Protein AF-0000000084934788 (afdb_homodimer)

Organism: Streptomyces venezuelae (strain ATCC 10712 / CBS 650.69 / DSM 40230 / JCM 4526 / NBRC 13096 / PD 04745) (NCBI:txid953739)

Sequence (424 aa):
MAEGLRERKKRETKQRISDIATGLFLERGFVHVTVADVAEAADVSVNTVYNYFPAKEDLFLDRMDGVTQRLARMIRGRDRGESAAAAVLRELRQDIGAVSPAYGLMDGFDAFMNVIEHAPTLKARLFHLQEQVNEAVVATLREETGAPDDDPLPLLVGGQLAWIETTVVGYITRAMTAGGKATTVSREALVLLDEIEELLGERVLTYAVREGMAEGLRERKKRETKQRISDIATGLFLERGFVHVTVADVAEAADVSVNTVYNYFPAKEDLFLDRMDGVTQRLARMIRGRDRGESAAAAVLRELRQDIGAVSPAYGLMDGFDAFMNVIEHAPTLKARLFHLQEQVNEAVVATLREETGAPDDDPLPLLVGGQLAWIETTVVGYITRAMTAGGKATTVSREALVLLDEIEELLGERVLTYAVREG

Nearest PDB structures (foldseek):
  7pt0-assembly1_B  TM=6.236E-01  e=1.646E-05  Streptomyces coelicolor
  7pt0-assembly1_A  TM=6.543E-01  e=5.047E-05  Streptomyces coelicolor
  5efy-assembly2_C  TM=6.465E-01  e=7.901E-05  Streptomyces coelicolor A3(2)
  6ayh-assembly1_A-2  TM=5.566E-01  e=1.547E-04  Salmonella enterica
  4mo7-assembly1_A-2  TM=4.761E-01  e=5.936E-04  Pseudomonas fluorescens A506

Structure (mmCIF, N/CA/C/O backbone):
data_AF-0000000084934788-model_v1
#
loop_
_entity.id
_entity.type
_entity.pdbx_description
1 polymer 'Transcriptional regulator, TetR family'
#
loop_
_atom_site.group_PDB
_atom_site.id
_atom_site.type_symbol
_atom_site.label_atom_id
_atom_site.label_alt_id
_atom_site.label_comp_id
_atom_site.label_asym_id
_atom_site.label_entity_id
_atom_site.label_seq_id
_atom_site.pdbx_PDB_ins_code
_atom_site.Cartn_x
_atom_site.Cartn_y
_atom_site.Cartn_z
_atom_site.occupancy
_atom_site.B_iso_or_equiv
_atom_site.auth_seq_id
_atom_site.auth_comp_id
_atom_site.auth_asym_id
_atom_site.auth_atom_id
_atom_site.pdbx_PDB_model_num
ATOM 1 N N . MET A 1 1 ? -2.971 23.188 28.078 1 52.88 1 MET A N 1
ATOM 2 C CA . MET A 1 1 ? -1.952 23.984 28.766 1 52.88 1 MET A CA 1
ATOM 3 C C . MET A 1 1 ? -0.979 24.594 27.766 1 52.88 1 MET A C 1
ATOM 5 O O . MET A 1 1 ? -0.788 24.078 26.672 1 52.88 1 MET A O 1
ATOM 9 N N . ALA A 1 2 ? -0.686 25.781 27.984 1 62.94 2 ALA A N 1
ATOM 10 C CA . ALA A 1 2 ? 0.196 26.594 27.156 1 62.94 2 ALA A CA 1
ATOM 11 C C . ALA A 1 2 ? 1.545 25.906 26.938 1 62.94 2 ALA A C 1
ATOM 13 O O . ALA A 1 2 ? 2.094 25.312 27.875 1 62.94 2 ALA A O 1
ATOM 14 N N . GLU A 1 3 ? 1.899 25.562 25.766 1 71.25 3 GLU A N 1
ATOM 15 C CA . GLU A 1 3 ? 3.232 25.031 25.5 1 71.25 3 GLU A CA 1
ATOM 16 C C . GLU A 1 3 ? 4.297 25.797 26.281 1 71.25 3 GLU A C 1
ATOM 18 O O . GLU A 1 3 ? 4.316 27.031 26.266 1 71.25 3 GLU A O 1
ATOM 23 N N . GLY A 1 4 ? 4.859 25.219 27.266 1 81.56 4 GLY A N 1
ATOM 24 C CA . GLY A 1 4 ? 5.938 25.859 28 1 81.56 4 GLY A CA 1
ATOM 25 C C . GLY A 1 4 ? 7.035 26.391 27.094 1 81.56 4 GLY A C 1
ATOM 26 O O . GLY A 1 4 ? 7.137 26 25.938 1 81.56 4 GLY A O 1
ATOM 27 N N . LEU A 1 5 ? 7.668 27.453 27.594 1 86.44 5 LEU A N 1
ATOM 28 C CA . LEU A 1 5 ? 8.719 28.125 26.828 1 86.44 5 LEU A CA 1
ATOM 29 C C . LEU A 1 5 ? 9.711 27.109 26.266 1 86.44 5 LEU A C 1
ATOM 31 O O . LEU A 1 5 ? 10.109 27.219 25.109 1 86.44 5 LEU A O 1
ATOM 35 N N . ARG A 1 6 ? 10.172 26.141 27.078 1 85.06 6 ARG A N 1
ATOM 36 C CA . ARG A 1 6 ? 11.133 25.141 26.641 1 85.06 6 ARG A CA 1
ATOM 37 C C . ARG A 1 6 ? 10.578 24.312 25.484 1 85.06 6 ARG A C 1
ATOM 39 O O . ARG A 1 6 ? 11.289 24.047 24.516 1 85.06 6 ARG A O 1
ATOM 46 N N . GLU A 1 7 ? 9.359 23.875 25.641 1 86.25 7 GLU A N 1
ATOM 47 C CA . GLU A 1 7 ? 8.719 23.078 24.609 1 86.25 7 GLU A CA 1
ATOM 48 C C . GLU A 1 7 ? 8.539 23.875 23.312 1 86.25 7 GLU A C 1
ATOM 50 O O . GLU A 1 7 ? 8.688 23.328 22.219 1 86.25 7 GLU A O 1
ATOM 55 N N . ARG A 1 8 ? 8.258 25.062 23.516 1 86.88 8 ARG A N 1
ATOM 56 C CA . ARG A 1 8 ? 8.094 25.922 22.359 1 86.88 8 ARG A CA 1
ATOM 57 C C . ARG A 1 8 ? 9.406 26.094 21.609 1 86.88 8 ARG A C 1
ATOM 59 O O . ARG A 1 8 ? 9.445 26.016 20.391 1 86.88 8 ARG A O 1
ATOM 66 N N . LYS A 1 9 ? 10.406 26.359 22.375 1 88.19 9 LYS A N 1
ATOM 67 C CA . LYS A 1 9 ? 11.727 26.531 21.766 1 88.19 9 LYS A CA 1
ATOM 68 C C . LYS A 1 9 ? 12.156 25.25 21.031 1 88.19 9 LYS A C 1
ATOM 70 O O . LYS A 1 9 ? 12.742 25.312 19.953 1 88.19 9 LYS A O 1
ATOM 75 N N . LYS A 1 10 ? 11.883 24.172 21.625 1 89.44 10 LYS A N 1
ATOM 76 C CA . LYS A 1 10 ? 12.195 22.875 21.016 1 89.44 10 LYS A CA 1
ATOM 77 C C . LYS A 1 10 ? 11.453 22.688 19.703 1 89.44 10 LYS A C 1
ATOM 79 O O . LYS A 1 10 ? 12.039 22.266 18.703 1 89.44 10 LYS A O 1
ATOM 84 N N . ARG A 1 11 ? 10.242 23.062 19.781 1 88.19 11 ARG A N 1
ATOM 85 C CA . ARG A 1 11 ? 9.43 22.953 18.578 1 88.19 11 ARG A CA 1
ATOM 86 C C . ARG A 1 11 ? 9.938 23.875 17.469 1 88.19 11 ARG A C 1
ATOM 88 O O . ARG A 1 11 ? 9.992 23.5 16.297 1 88.19 11 ARG A O 1
ATOM 95 N N . GLU A 1 12 ? 10.266 24.969 17.812 1 90.81 12 GLU A N 1
ATOM 96 C CA . GLU A 1 12 ? 10.758 25.953 16.844 1 90.81 12 GLU A CA 1
ATOM 97 C C . GLU A 1 12 ? 12.086 25.5 16.234 1 90.81 12 GLU A C 1
ATOM 99 O O . GLU A 1 12 ? 12.305 25.656 15.031 1 90.81 12 GLU A O 1
ATOM 104 N N . THR A 1 13 ? 12.945 25.016 17.094 1 92.44 13 THR A N 1
ATOM 105 C CA . THR A 1 13 ? 14.219 24.516 16.594 1 92.44 13 THR A CA 1
ATOM 106 C C . THR A 1 13 ? 14.008 23.344 15.633 1 92.44 13 THR A C 1
ATOM 108 O O . THR A 1 13 ? 14.617 23.297 14.562 1 92.44 13 THR A O 1
ATOM 111 N N . LYS A 1 14 ? 13.18 22.5 16.016 1 93 14 LYS A N 1
ATOM 112 C CA . LYS A 1 14 ? 12.875 21.359 15.156 1 93 14 LYS A CA 1
ATOM 113 C C . LYS A 1 14 ? 12.352 21.828 13.797 1 93 14 LYS A C 1
ATOM 115 O O . LYS A 1 14 ? 12.797 21.344 12.758 1 93 14 LYS A O 1
ATOM 120 N N . GLN A 1 15 ? 11.492 22.734 13.859 1 91.31 15 GLN A N 1
ATOM 121 C CA . GLN A 1 15 ? 10.898 23.25 12.633 1 91.31 15 GLN A CA 1
ATOM 122 C C . GLN A 1 15 ? 11.938 23.938 11.758 1 91.31 15 GLN A C 1
ATOM 124 O O . GLN A 1 15 ? 11.945 23.766 10.539 1 91.31 15 GLN A O 1
ATOM 129 N N . ARG A 1 16 ? 12.703 24.672 12.422 1 93.25 16 ARG A N 1
ATOM 130 C CA . ARG A 1 16 ? 13.75 25.391 11.688 1 93.25 16 ARG A CA 1
ATOM 131 C C . ARG A 1 16 ? 14.688 24.406 10.992 1 93.25 16 ARG A C 1
ATOM 133 O O . ARG A 1 16 ? 14.984 24.562 9.805 1 93.25 16 ARG A O 1
ATOM 140 N N . ILE A 1 17 ? 15.125 23.406 11.688 1 95 17 ILE A N 1
ATOM 141 C CA . ILE A 1 17 ? 16.016 22.391 11.125 1 95 17 ILE A CA 1
ATOM 142 C C . ILE A 1 17 ? 15.312 21.688 9.961 1 95 17 ILE A C 1
ATOM 144 O O . ILE A 1 17 ? 15.898 21.5 8.898 1 95 17 ILE A O 1
ATOM 148 N N . SER A 1 18 ? 14.133 21.406 10.172 1 93.06 18 SER A N 1
ATOM 149 C CA . SER A 1 18 ? 13.336 20.703 9.164 1 93.06 18 SER A CA 1
ATOM 150 C C . SER A 1 18 ? 13.203 21.547 7.898 1 93.06 18 SER A C 1
ATOM 152 O O . SER A 1 18 ? 13.383 21.047 6.785 1 93.06 18 SER A O 1
ATOM 154 N N . ASP A 1 19 ? 12.93 22.812 8.078 1 92.44 19 ASP A N 1
ATOM 155 C CA . ASP A 1 19 ? 12.758 23.719 6.941 1 92.44 19 ASP A CA 1
ATOM 156 C C . ASP A 1 19 ? 14.047 23.828 6.133 1 92.44 19 ASP A C 1
ATOM 158 O O . ASP A 1 19 ? 14.023 23.766 4.902 1 92.44 19 ASP A O 1
ATOM 162 N N . ILE A 1 20 ? 15.055 23.938 6.789 1 95.19 20 ILE A N 1
ATOM 163 C CA . ILE A 1 20 ? 16.359 24.078 6.145 1 95.19 20 ILE A CA 1
ATOM 164 C C . ILE A 1 20 ? 16.703 22.797 5.395 1 95.19 20 ILE A C 1
ATOM 166 O O . ILE A 1 20 ? 17.125 22.844 4.242 1 95.19 20 ILE A O 1
ATOM 170 N N . ALA A 1 21 ? 16.547 21.734 6.066 1 95.19 21 ALA A N 1
ATOM 171 C CA . ALA A 1 21 ? 16.797 20.438 5.445 1 95.19 21 ALA A CA 1
ATOM 172 C C . ALA A 1 21 ? 15.977 20.266 4.176 1 95.19 21 ALA A C 1
ATOM 174 O O . ALA A 1 21 ? 16.5 19.875 3.133 1 95.19 21 ALA A O 1
ATOM 175 N N . THR A 1 22 ? 14.719 20.547 4.289 1 92 22 THR A N 1
ATOM 176 C CA . THR A 1 22 ? 13.82 20.422 3.15 1 92 22 THR A CA 1
ATOM 177 C C . THR A 1 22 ? 14.312 21.25 1.97 1 92 22 THR A C 1
ATOM 179 O O . THR A 1 22 ? 14.352 20.766 0.836 1 92 22 THR A O 1
ATOM 182 N N . GLY A 1 23 ? 14.703 22.438 2.229 1 93.31 23 GLY A N 1
ATOM 183 C CA . GLY A 1 23 ? 15.25 23.281 1.183 1 93.31 23 GLY A CA 1
ATOM 184 C C . GLY A 1 23 ? 16.469 22.688 0.501 1 93.31 23 GLY A C 1
ATOM 185 O O . GLY A 1 23 ? 16.562 22.688 -0.729 1 93.31 23 GLY A O 1
ATOM 186 N N . LEU A 1 24 ? 17.344 22.188 1.255 1 96.25 24 LEU A N 1
ATOM 187 C CA . LEU A 1 24 ? 18.562 21.578 0.721 1 96.25 24 LEU A CA 1
ATOM 188 C C . LEU A 1 24 ? 18.219 20.359 -0.132 1 96.25 24 LEU A C 1
ATOM 190 O O . LEU A 1 24 ? 18.766 20.188 -1.221 1 96.25 24 LEU A O 1
ATOM 194 N N . PHE A 1 25 ? 17.328 19.547 0.368 1 94.81 25 PHE A N 1
ATOM 195 C CA . PHE A 1 25 ? 16.938 18.328 -0.337 1 94.81 25 PHE A CA 1
ATOM 196 C C . PHE A 1 25 ? 16.266 18.656 -1.662 1 94.81 25 PHE A C 1
ATOM 198 O O . PHE A 1 25 ? 16.469 17.969 -2.664 1 94.81 25 PHE A O 1
ATOM 205 N N . LEU A 1 26 ? 15.492 19.719 -1.644 1 93 26 LEU A N 1
ATOM 206 C CA . LEU A 1 26 ? 14.812 20.141 -2.865 1 93 26 LEU A CA 1
ATOM 207 C C . LEU A 1 26 ? 15.805 20.688 -3.885 1 93 26 LEU A C 1
ATOM 209 O O . LEU A 1 26 ? 15.648 20.469 -5.09 1 93 26 LEU A O 1
ATOM 213 N N . GLU A 1 27 ? 16.812 21.266 -3.404 1 93.88 27 GLU A N 1
ATOM 214 C CA . GLU A 1 27 ? 17.797 21.922 -4.27 1 93.88 27 GLU A CA 1
ATOM 215 C C . GLU A 1 27 ? 18.828 20.938 -4.789 1 93.88 27 GLU A C 1
ATOM 217 O O . GLU A 1 27 ? 19.156 20.938 -5.977 1 93.88 27 GLU A O 1
ATOM 222 N N . ARG A 1 28 ? 19.266 20.062 -3.914 1 95.25 28 ARG A N 1
ATOM 223 C CA . ARG A 1 28 ? 20.453 19.281 -4.246 1 95.25 28 ARG A CA 1
ATOM 224 C C . ARG A 1 28 ? 20.125 17.797 -4.332 1 95.25 28 ARG A C 1
ATOM 226 O O . ARG A 1 28 ? 20.969 17 -4.75 1 95.25 28 ARG A O 1
ATOM 233 N N . GLY A 1 29 ? 18.984 17.484 -3.938 1 93.5 29 GLY A N 1
ATOM 234 C CA . GLY A 1 29 ? 18.641 16.078 -3.902 1 93.5 29 GLY A CA 1
ATOM 235 C C . GLY A 1 29 ? 18.906 15.422 -2.561 1 93.5 29 GLY A C 1
ATOM 236 O O . GLY A 1 29 ? 19.859 15.789 -1.868 1 93.5 29 GLY A O 1
ATOM 237 N N . PHE A 1 30 ? 18.156 14.469 -2.234 1 93.88 30 PHE A N 1
ATOM 238 C CA . PHE A 1 30 ? 18.203 13.82 -0.931 1 93.88 30 PHE A CA 1
ATOM 239 C C . PHE A 1 30 ? 19.5 13.016 -0.789 1 93.88 30 PHE A C 1
ATOM 241 O O . PHE A 1 30 ? 20.141 13.047 0.261 1 93.88 30 PHE A O 1
ATOM 248 N N . VAL A 1 31 ? 19.844 12.367 -1.853 1 91.5 31 VAL A N 1
ATOM 249 C CA . VAL A 1 31 ? 20.984 11.461 -1.819 1 91.5 31 VAL A CA 1
ATOM 250 C C . VAL A 1 31 ? 22.266 12.258 -1.631 1 91.5 31 VAL A C 1
ATOM 252 O O . VAL A 1 31 ? 23.156 11.844 -0.887 1 91.5 31 VAL A O 1
ATOM 255 N N . HIS A 1 32 ? 22.344 13.406 -2.062 1 94 32 HIS A N 1
ATOM 256 C CA . HIS A 1 32 ? 23.578 14.18 -2.113 1 94 32 HIS A CA 1
ATOM 257 C C . HIS A 1 32 ? 23.766 15.016 -0.848 1 94 32 HIS A C 1
ATOM 259 O O . HIS A 1 32 ? 24.891 15.414 -0.519 1 94 32 HIS A O 1
ATOM 265 N N . VAL A 1 33 ? 22.719 15.328 -0.208 1 96.88 33 VAL A N 1
ATOM 266 C CA . VAL A 1 33 ? 22.781 16.141 0.999 1 96.88 33 VAL A CA 1
ATOM 267 C C . VAL A 1 33 ? 23.016 15.258 2.215 1 96.88 33 VAL A C 1
ATOM 269 O O . VAL A 1 33 ? 22.359 14.227 2.373 1 96.88 33 VAL A O 1
ATOM 272 N N . THR A 1 34 ? 23.922 15.648 3.037 1 96.69 34 THR A N 1
ATOM 273 C CA . THR A 1 34 ? 24.203 14.891 4.25 1 96.69 34 THR A CA 1
ATOM 274 C C . THR A 1 34 ? 23.641 15.594 5.477 1 96.69 34 THR A C 1
ATOM 276 O O . THR A 1 34 ? 23.234 16.75 5.398 1 96.69 34 THR A O 1
ATOM 279 N N . VAL A 1 35 ? 23.656 14.828 6.574 1 96.94 35 VAL A N 1
ATOM 280 C CA . VAL A 1 35 ? 23.219 15.414 7.836 1 96.94 35 VAL A CA 1
ATOM 281 C C . VAL A 1 35 ? 24.203 16.516 8.25 1 96.94 35 VAL A C 1
ATOM 283 O O . VAL A 1 35 ? 23.797 17.531 8.82 1 96.94 35 VAL A O 1
ATOM 286 N N . ALA A 1 36 ? 25.391 16.312 7.922 1 97.44 36 ALA A N 1
ATOM 287 C CA . ALA A 1 36 ? 26.406 17.328 8.211 1 97.44 36 ALA A CA 1
ATOM 288 C C . ALA A 1 36 ? 26.109 18.625 7.453 1 97.44 36 ALA A C 1
ATOM 290 O O . ALA A 1 36 ? 26.25 19.719 8 1 97.44 36 ALA A O 1
ATOM 291 N N . ASP A 1 37 ? 25.734 18.516 6.242 1 97.69 37 ASP A N 1
ATOM 292 C CA . ASP A 1 37 ? 25.344 19.672 5.449 1 97.69 37 ASP A CA 1
ATOM 293 C C . ASP A 1 37 ? 24.203 20.438 6.117 1 97.69 37 ASP A C 1
ATOM 295 O O . ASP A 1 37 ? 24.234 21.672 6.199 1 97.69 37 ASP A O 1
ATOM 299 N N . VAL A 1 38 ? 23.219 19.688 6.594 1 97.75 38 VAL A N 1
ATOM 300 C CA . VAL A 1 38 ? 22.047 20.281 7.238 1 97.75 38 VAL A CA 1
ATOM 301 C C . VAL A 1 38 ? 22.469 20.969 8.539 1 97.75 38 VAL A C 1
ATOM 303 O O . VAL A 1 38 ? 22.047 22.094 8.812 1 97.75 38 VAL A O 1
ATOM 306 N N . ALA A 1 39 ? 23.25 20.266 9.266 1 97.94 39 ALA A N 1
ATOM 307 C CA . ALA A 1 39 ? 23.719 20.812 10.531 1 97.94 39 ALA A CA 1
ATOM 308 C C . ALA A 1 39 ? 24.453 22.141 10.312 1 97.94 39 ALA A C 1
ATOM 310 O O . ALA A 1 39 ? 24.188 23.109 11.008 1 97.94 39 ALA A O 1
ATOM 311 N N . GLU A 1 40 ? 25.297 22.156 9.375 1 97.94 40 GLU A N 1
ATOM 312 C CA . GLU A 1 40 ? 26.062 23.359 9.039 1 97.94 40 GLU A CA 1
ATOM 313 C C . GLU A 1 40 ? 25.125 24.484 8.617 1 97.94 40 GLU A C 1
ATOM 315 O O . GLU A 1 40 ? 25.25 25.609 9.109 1 97.94 40 GLU A O 1
ATOM 320 N N . ALA A 1 41 ? 24.234 24.234 7.816 1 97.12 41 ALA A N 1
ATOM 321 C CA . ALA A 1 41 ? 23.312 25.234 7.305 1 97.12 41 ALA A CA 1
ATOM 322 C C . ALA A 1 41 ? 22.406 25.766 8.414 1 97.12 41 ALA A C 1
ATOM 324 O O . ALA A 1 41 ? 22.031 26.938 8.406 1 97.12 41 ALA A O 1
ATOM 325 N N . ALA A 1 42 ? 22.047 24.906 9.344 1 96.94 42 ALA A N 1
ATOM 326 C CA . ALA A 1 42 ? 21.141 25.266 10.43 1 96.94 42 ALA A CA 1
ATOM 327 C C . ALA A 1 42 ? 21.906 25.844 11.617 1 96.94 42 ALA A C 1
ATOM 329 O O . ALA A 1 42 ? 21.297 26.281 12.602 1 96.94 42 ALA A O 1
ATOM 330 N N . ASP A 1 43 ? 23.172 25.828 11.539 1 96.94 43 ASP A N 1
ATOM 331 C CA . ASP A 1 43 ? 24.031 26.328 12.594 1 96.94 43 ASP A CA 1
ATOM 332 C C . ASP A 1 43 ? 23.812 25.562 13.898 1 96.94 43 ASP A C 1
ATOM 334 O O . ASP A 1 43 ? 23.562 26.172 14.945 1 96.94 43 ASP A O 1
ATOM 338 N N . VAL A 1 44 ? 23.75 24.281 13.789 1 97.25 44 VAL A N 1
ATOM 339 C CA . VAL A 1 44 ? 23.688 23.375 14.93 1 97.25 44 VAL A CA 1
ATOM 340 C C . VAL A 1 44 ? 24.672 22.234 14.742 1 97.25 44 VAL A C 1
ATOM 342 O O . VAL A 1 44 ? 25.297 22.109 13.688 1 97.25 44 VAL A O 1
ATOM 345 N N . SER A 1 45 ? 24.844 21.453 15.789 1 97.06 45 SER A N 1
ATOM 346 C CA . SER A 1 45 ? 25.703 20.281 15.68 1 97.06 45 SER A CA 1
ATOM 347 C C . SER A 1 45 ? 24.969 19.109 15.031 1 97.06 45 SER A C 1
ATOM 349 O O . SER A 1 45 ? 23.734 19.047 15.047 1 97.06 45 SER A O 1
ATOM 351 N N . VAL A 1 46 ? 25.75 18.219 14.508 1 97.12 46 VAL A N 1
ATOM 352 C CA . VAL A 1 46 ? 25.203 16.969 13.977 1 97.12 46 VAL A CA 1
ATOM 353 C C . VAL A 1 46 ? 24.453 16.234 15.078 1 97.12 46 VAL A C 1
ATOM 355 O O . VAL A 1 46 ? 23.359 15.695 14.836 1 97.12 46 VAL A O 1
ATOM 358 N N . ASN A 1 47 ? 24.938 16.312 16.266 1 96.88 47 ASN A N 1
ATOM 359 C CA . ASN A 1 47 ? 24.281 15.656 17.391 1 96.88 47 ASN A CA 1
ATOM 360 C C . ASN A 1 47 ? 22.922 16.281 17.688 1 96.88 47 ASN A C 1
ATOM 362 O O . ASN A 1 47 ? 21.969 15.562 18.016 1 96.88 47 ASN A O 1
ATOM 366 N N . THR A 1 48 ? 22.906 17.531 17.578 1 95.94 48 THR A N 1
ATOM 367 C CA . THR A 1 48 ? 21.625 18.219 17.781 1 95.94 48 THR A CA 1
ATOM 368 C C . THR A 1 48 ? 20.594 17.781 16.75 1 95.94 48 THR A C 1
ATOM 370 O O . THR A 1 48 ? 19.438 17.516 17.094 1 95.94 48 THR A O 1
ATOM 373 N N . VAL A 1 49 ? 21.031 17.641 15.461 1 96.56 49 VAL A N 1
ATOM 374 C CA . VAL A 1 49 ? 20.109 17.188 14.414 1 96.56 49 VAL A CA 1
ATOM 375 C C . VAL A 1 49 ? 19.562 15.812 14.773 1 96.56 49 VAL A C 1
ATOM 377 O O . VAL A 1 49 ? 18.359 15.586 14.75 1 96.56 49 VAL A O 1
ATOM 380 N N . TYR A 1 50 ? 20.391 14.961 15.258 1 95.31 50 TYR A N 1
ATOM 381 C CA . TYR A 1 50 ? 20 13.586 15.531 1 95.31 50 TYR A CA 1
ATOM 382 C C . TYR A 1 50 ? 19.125 13.5 16.781 1 95.31 50 TYR A C 1
ATOM 384 O O . TYR A 1 50 ? 18.312 12.586 16.922 1 95.31 50 TYR A O 1
ATOM 392 N N . ASN A 1 51 ? 19.344 14.484 17.656 1 94.94 51 ASN A N 1
ATOM 393 C CA . ASN A 1 51 ? 18.453 14.555 18.812 1 94.94 51 ASN A CA 1
ATOM 394 C C . ASN A 1 51 ? 17 14.781 18.391 1 94.94 51 ASN A C 1
ATOM 396 O O . ASN A 1 51 ? 16.094 14.227 19 1 94.94 51 ASN A O 1
ATOM 400 N N . TYR A 1 52 ? 16.844 15.547 17.297 1 93.5 52 TYR A N 1
ATOM 401 C CA . TYR A 1 52 ? 15.508 15.875 16.828 1 93.5 52 TYR A CA 1
ATOM 402 C C . TYR A 1 52 ? 15.047 14.883 15.766 1 93.5 52 TYR A C 1
ATOM 404 O O . TYR A 1 52 ? 13.852 14.602 15.648 1 93.5 52 TYR A O 1
ATOM 412 N N . PHE A 1 53 ? 16.031 14.383 15.008 1 94.38 53 PHE A N 1
ATOM 413 C CA . PHE A 1 53 ? 15.75 13.516 13.875 1 94.38 53 PHE A CA 1
ATOM 414 C C . PHE A 1 53 ? 16.656 12.289 13.883 1 94.38 53 PHE A C 1
ATOM 416 O O . PHE A 1 53 ? 17.734 12.305 13.289 1 94.38 53 PHE A O 1
ATOM 423 N N . PRO A 1 54 ? 16.141 11.234 14.383 1 91.88 54 PRO A N 1
ATOM 424 C CA . PRO A 1 54 ? 16.969 10.039 14.578 1 91.88 54 PRO A CA 1
ATOM 425 C C . PRO A 1 54 ? 17.516 9.477 13.273 1 91.88 54 PRO A C 1
ATOM 427 O O . PRO A 1 54 ? 18.547 8.805 13.273 1 91.88 54 PRO A O 1
ATOM 430 N N . ALA A 1 55 ? 16.781 9.727 12.18 1 91.81 55 ALA A N 1
ATOM 431 C CA . ALA A 1 55 ? 17.25 9.297 10.867 1 91.81 55 ALA A CA 1
ATOM 432 C C . ALA A 1 55 ? 17.188 10.445 9.859 1 91.81 55 ALA A C 1
ATOM 434 O O . ALA A 1 55 ? 16.375 11.359 10.008 1 91.81 55 ALA A O 1
ATOM 435 N N . LYS A 1 56 ? 18.062 10.344 8.891 1 93.06 56 LYS A N 1
ATOM 436 C CA . LYS A 1 56 ? 18.078 11.367 7.844 1 93.06 56 LYS A CA 1
ATOM 437 C C . LYS A 1 56 ? 16.703 11.508 7.191 1 93.06 56 LYS A C 1
ATOM 439 O O . LYS A 1 56 ? 16.266 12.617 6.883 1 93.06 56 LYS A O 1
ATOM 444 N N . GLU A 1 57 ? 16.031 10.367 6.977 1 92.06 57 GLU A N 1
ATOM 445 C CA . GLU A 1 57 ? 14.727 10.352 6.324 1 92.06 57 GLU A CA 1
ATOM 446 C C . GLU A 1 57 ? 13.703 11.164 7.113 1 92.06 57 GLU A C 1
ATOM 448 O O . GLU A 1 57 ? 12.766 11.719 6.535 1 92.06 57 GLU A O 1
ATOM 453 N N . ASP A 1 58 ? 13.945 11.25 8.398 1 91.5 58 ASP A N 1
ATOM 454 C CA . ASP A 1 58 ? 13.008 11.969 9.258 1 91.5 58 ASP A CA 1
ATOM 455 C C . ASP A 1 58 ? 13.07 13.469 9.008 1 91.5 58 ASP A C 1
ATOM 457 O O . ASP A 1 58 ? 12.102 14.188 9.266 1 91.5 58 ASP A O 1
ATOM 461 N N . LEU A 1 59 ? 14.203 13.922 8.523 1 92.06 59 LEU A N 1
ATOM 462 C CA . LEU A 1 59 ? 14.359 15.336 8.195 1 92.06 59 LEU A CA 1
ATOM 463 C C . LEU A 1 59 ? 13.398 15.742 7.086 1 92.06 59 LEU A C 1
ATOM 465 O O . LEU A 1 59 ? 12.836 16.844 7.117 1 92.06 59 LEU A O 1
ATOM 469 N N . PHE A 1 60 ? 13.227 14.859 6.164 1 90.06 60 PHE A N 1
ATOM 470 C CA . PHE A 1 60 ? 12.422 15.172 4.984 1 90.06 60 PHE A CA 1
ATOM 471 C C . PHE A 1 60 ? 10.961 14.812 5.211 1 90.06 60 PHE A C 1
ATOM 473 O O . PHE A 1 60 ? 10.062 15.484 4.703 1 90.06 60 PHE A O 1
ATOM 480 N N . LEU A 1 61 ? 10.719 13.797 6.043 1 88.31 61 LEU A N 1
ATOM 481 C CA . LEU A 1 61 ? 9.367 13.273 6.215 1 88.31 61 LEU A CA 1
ATOM 482 C C . LEU A 1 61 ? 8.727 13.836 7.48 1 88.31 61 LEU A C 1
ATOM 484 O O . LEU A 1 61 ? 7.652 13.383 7.891 1 88.31 61 LEU A O 1
ATOM 488 N N . ASP A 1 62 ? 9.391 14.734 8.156 1 80.31 62 ASP A N 1
ATOM 489 C CA . ASP A 1 62 ? 8.883 15.336 9.383 1 80.31 62 ASP A CA 1
ATOM 490 C C . ASP A 1 62 ? 7.492 15.938 9.164 1 80.31 62 ASP A C 1
ATOM 492 O O . ASP A 1 62 ? 6.668 15.953 10.078 1 80.31 62 ASP A O 1
ATOM 496 N N . ARG A 1 63 ? 7.289 16.422 8.008 1 68.62 63 ARG A N 1
ATOM 497 C CA . ARG A 1 63 ? 6.004 17.031 7.688 1 68.62 63 ARG A CA 1
ATOM 498 C C . ARG A 1 63 ? 4.898 15.977 7.633 1 68.62 63 ARG A C 1
ATOM 500 O O . ARG A 1 63 ? 3.715 16.312 7.598 1 68.62 63 ARG A O 1
ATOM 507 N N . MET A 1 64 ? 5.383 14.797 7.586 1 68.25 64 MET A N 1
ATOM 508 C CA . MET A 1 64 ? 4.414 13.703 7.578 1 68.25 64 MET A CA 1
ATOM 509 C C . MET A 1 64 ? 4.188 13.164 8.984 1 68.25 64 MET A C 1
ATOM 511 O O . MET A 1 64 ? 3.59 12.102 9.164 1 68.25 64 MET A O 1
ATOM 515 N N . ASP A 1 65 ? 4.789 14.055 9.852 1 62.06 65 ASP A N 1
ATOM 516 C CA . ASP A 1 65 ? 4.59 13.711 11.258 1 62.06 65 ASP A CA 1
ATOM 517 C C . ASP A 1 65 ? 3.102 13.68 11.609 1 62.06 65 ASP A C 1
ATOM 519 O O . ASP A 1 65 ? 2.352 14.586 11.227 1 62.06 65 ASP A O 1
ATOM 523 N N . GLY A 1 66 ? 2.645 12.609 12.031 1 73.44 66 GLY A N 1
ATOM 524 C CA . GLY A 1 66 ? 1.261 12.453 12.453 1 73.44 66 GLY A CA 1
ATOM 525 C C . GLY A 1 66 ? 0.427 11.656 11.461 1 73.44 66 GLY A C 1
ATOM 526 O O . GLY A 1 66 ? -0.728 11.328 11.734 1 73.44 66 GLY A O 1
ATOM 527 N N . VAL A 1 67 ? 1.075 11.391 10.367 1 82.31 67 VAL A N 1
ATOM 528 C CA . VAL A 1 67 ? 0.327 10.672 9.336 1 82.31 67 VAL A CA 1
ATOM 529 C C . VAL A 1 67 ? -0.097 9.305 9.867 1 82.31 67 VAL A C 1
ATOM 531 O O . VAL A 1 67 ? -1.215 8.852 9.609 1 82.31 67 VAL A O 1
ATOM 534 N N . THR A 1 68 ? 0.688 8.773 10.742 1 87.94 68 THR A N 1
ATOM 535 C CA . THR A 1 68 ? 0.458 7.414 11.219 1 87.94 68 THR A CA 1
ATOM 536 C C . THR A 1 68 ? -0.813 7.34 12.055 1 87.94 68 THR A C 1
ATOM 538 O O . THR A 1 68 ? -1.521 6.328 12.031 1 87.94 68 THR A O 1
ATOM 541 N N . GLN A 1 69 ? -1.067 8.461 12.688 1 92.31 69 GLN A N 1
ATOM 542 C CA . GLN A 1 69 ? -2.186 8.414 13.625 1 92.31 69 GLN A CA 1
ATOM 543 C C . GLN A 1 69 ? -3.387 9.188 13.086 1 92.31 69 GLN A C 1
ATOM 545 O O . GLN A 1 69 ? -4.445 9.211 13.719 1 92.31 69 GLN A O 1
ATOM 550 N N . ARG A 1 70 ? -3.207 9.734 11.969 1 92.69 70 ARG A N 1
ATOM 551 C CA . ARG A 1 70 ? -4.234 10.633 11.453 1 92.69 70 ARG A CA 1
ATOM 552 C C . ARG A 1 70 ? -5.57 9.914 11.312 1 92.69 70 ARG A C 1
ATOM 554 O O . ARG A 1 70 ? -6.57 10.344 11.898 1 92.69 70 ARG A O 1
ATOM 561 N N . LEU A 1 71 ? -5.668 8.805 10.641 1 95.94 71 LEU A N 1
ATOM 562 C CA . LEU A 1 71 ? -6.91 8.062 10.469 1 95.94 71 LEU A CA 1
ATOM 563 C C . LEU A 1 71 ? -7.445 7.574 11.805 1 95.94 71 LEU A C 1
ATOM 565 O O . LEU A 1 71 ? -8.648 7.652 12.062 1 95.94 71 LEU A O 1
ATOM 569 N N . ALA A 1 72 ? -6.516 7.09 12.602 1 97 72 ALA A N 1
ATOM 570 C CA . ALA A 1 72 ? -6.91 6.613 13.922 1 97 72 ALA A CA 1
ATOM 571 C C . ALA A 1 72 ? -7.566 7.73 14.734 1 97 72 ALA A C 1
ATOM 573 O O . ALA A 1 72 ? -8.578 7.508 15.406 1 97 72 ALA A O 1
ATOM 574 N N . ARG A 1 73 ? -7.02 8.898 14.656 1 96.06 73 ARG A N 1
ATOM 575 C CA . ARG A 1 73 ? -7.574 10.047 15.375 1 96.06 73 ARG A CA 1
ATOM 576 C C . ARG A 1 73 ? -8.953 10.414 14.828 1 96.06 73 ARG A C 1
ATOM 578 O O . ARG A 1 73 ? -9.844 10.797 15.594 1 96.06 73 ARG A O 1
ATOM 585 N N . MET A 1 74 ? -9.109 10.367 13.539 1 97.19 74 MET A N 1
ATOM 586 C CA . MET A 1 74 ? -10.422 10.625 12.938 1 97.19 74 MET A CA 1
ATOM 587 C C . MET A 1 74 ? -11.469 9.656 13.484 1 97.19 74 MET A C 1
ATOM 589 O O . MET A 1 74 ? -12.602 10.055 13.766 1 97.19 74 MET A O 1
ATOM 593 N N . ILE A 1 75 ? -11.07 8.406 13.617 1 98 75 ILE A N 1
ATOM 594 C CA . ILE A 1 75 ? -11.977 7.375 14.109 1 98 75 ILE A CA 1
ATOM 595 C C . ILE A 1 75 ? -12.289 7.617 15.586 1 98 75 ILE A C 1
ATOM 597 O O . ILE A 1 75 ? -13.445 7.551 16 1 98 75 ILE A O 1
ATOM 601 N N . ARG A 1 76 ? -11.289 7.945 16.359 1 97.12 76 ARG A N 1
ATOM 602 C CA . ARG A 1 76 ? -11.461 8.164 17.797 1 97.12 76 ARG A CA 1
ATOM 603 C C . ARG A 1 76 ? -12.32 9.398 18.062 1 97.12 76 ARG A C 1
ATOM 605 O O . ARG A 1 76 ? -13.039 9.461 19.062 1 97.12 76 ARG A O 1
ATOM 612 N N . GLY A 1 77 ? -12.234 10.312 17.172 1 96.75 77 GLY A N 1
ATOM 613 C CA . GLY A 1 77 ? -12.906 11.586 17.375 1 96.75 77 GLY A CA 1
ATOM 614 C C . GLY A 1 77 ? -14.297 11.625 16.766 1 96.75 77 GLY A C 1
ATOM 615 O O . GLY A 1 77 ? -14.93 12.688 16.719 1 96.75 77 GLY A O 1
ATOM 616 N N . ARG A 1 78 ? -14.805 10.523 16.328 1 97.25 78 ARG A N 1
ATOM 617 C CA . ARG A 1 78 ? -16.094 10.5 15.633 1 97.25 78 ARG A CA 1
ATOM 618 C C . ARG A 1 78 ? -17.234 10.812 16.594 1 97.25 78 ARG A C 1
ATOM 620 O O . ARG A 1 78 ? -17.125 10.57 17.797 1 97.25 78 ARG A O 1
ATOM 627 N N . ASP A 1 79 ? -18.297 11.375 16.031 1 96.69 79 ASP A N 1
ATOM 628 C CA . ASP A 1 79 ? -19.469 11.758 16.812 1 96.69 79 ASP A CA 1
ATOM 629 C C . ASP A 1 79 ? -20.312 10.539 17.172 1 96.69 79 ASP A C 1
ATOM 631 O O . ASP A 1 79 ? -20.203 9.484 16.531 1 96.69 79 ASP A O 1
ATOM 635 N N . ARG A 1 80 ? -21.188 10.758 18.234 1 96.88 80 ARG A N 1
ATOM 636 C CA . ARG A 1 80 ? -22.172 9.727 18.547 1 96.88 80 ARG A CA 1
ATOM 637 C C . ARG A 1 80 ? -23.062 9.445 17.328 1 96.88 80 ARG A C 1
ATOM 639 O O . ARG A 1 80 ? -23.5 10.367 16.641 1 96.88 80 ARG A O 1
ATOM 646 N N . GLY A 1 81 ? -23.297 8.109 17.031 1 97.44 81 GLY A N 1
ATOM 647 C CA . GLY A 1 81 ? -24.141 7.703 15.922 1 97.44 81 GLY A CA 1
ATOM 648 C C . GLY A 1 81 ? -23.391 7.621 14.602 1 97.44 81 GLY A C 1
ATOM 649 O O . GLY A 1 81 ? -23.938 7.164 13.602 1 97.44 81 GLY A O 1
ATOM 650 N N . GLU A 1 82 ? -22.125 7.977 14.68 1 98.12 82 GLU A N 1
ATOM 651 C CA . GLU A 1 82 ? -21.312 7.996 13.461 1 98.12 82 GLU A CA 1
ATOM 652 C C . GLU A 1 82 ? -20.453 6.742 13.352 1 98.12 82 GLU A C 1
ATOM 654 O O . GLU A 1 82 ? -19.844 6.309 14.336 1 98.12 82 GLU A O 1
ATOM 659 N N . SER A 1 83 ? -20.453 6.164 12.148 1 98.44 83 SER A N 1
ATOM 660 C CA . SER A 1 83 ? -19.594 5.012 11.914 1 98.44 83 SER A CA 1
ATOM 661 C C . SER A 1 83 ? -18.156 5.441 11.672 1 98.44 83 SER A C 1
ATOM 663 O O . SER A 1 83 ? -17.875 6.625 11.461 1 98.44 83 SER A O 1
ATOM 665 N N . ALA A 1 84 ? -17.25 4.488 11.742 1 98.44 84 ALA A N 1
ATOM 666 C CA . ALA A 1 84 ? -15.844 4.77 11.453 1 98.44 84 ALA A CA 1
ATOM 667 C C . ALA A 1 84 ? -15.672 5.316 10.039 1 98.44 84 ALA A C 1
ATOM 669 O O . ALA A 1 84 ? -14.961 6.309 9.836 1 98.44 84 ALA A O 1
ATOM 670 N N . ALA A 1 85 ? -16.344 4.672 9.086 1 98.19 85 ALA A N 1
ATOM 671 C CA . ALA A 1 85 ? -16.234 5.094 7.695 1 98.19 85 ALA A CA 1
ATOM 672 C C . ALA A 1 85 ? -16.766 6.512 7.508 1 98.19 85 ALA A C 1
ATOM 674 O O . ALA A 1 85 ? -16.156 7.328 6.812 1 98.19 85 ALA A O 1
ATOM 675 N N . ALA A 1 86 ? -17.891 6.785 8.125 1 98.25 86 ALA A N 1
ATOM 676 C CA . ALA A 1 86 ? -18.5 8.109 8.008 1 98.25 86 ALA A CA 1
ATOM 677 C C . ALA A 1 86 ? -17.562 9.188 8.547 1 98.25 86 ALA A C 1
ATOM 679 O O . ALA A 1 86 ? -17.406 10.25 7.941 1 98.25 86 ALA A O 1
ATOM 680 N N . ALA A 1 87 ? -16.938 8.922 9.664 1 98.5 87 ALA A N 1
ATOM 681 C CA . ALA A 1 87 ? -16 9.867 10.273 1 98.5 87 ALA A CA 1
ATOM 682 C C . ALA A 1 87 ? -14.812 10.117 9.359 1 98.5 87 ALA A C 1
ATOM 684 O O . ALA A 1 87 ? -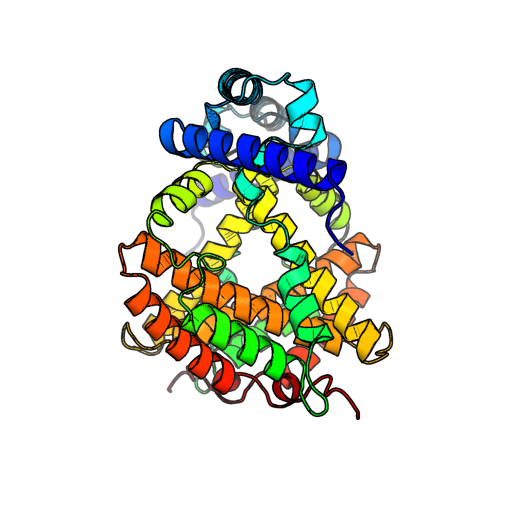14.43 11.266 9.125 1 98.5 87 ALA A O 1
ATOM 685 N N . VAL A 1 88 ? -14.234 9.078 8.867 1 98.25 88 VAL A N 1
ATOM 686 C CA . VAL A 1 88 ? -13.062 9.18 8.008 1 98.25 88 VAL A CA 1
ATOM 687 C C . VAL A 1 88 ? -13.422 9.961 6.742 1 98.25 88 VAL A C 1
ATOM 689 O O . VAL A 1 88 ? -12.703 10.883 6.352 1 98.25 88 VAL A O 1
ATOM 692 N N . LEU A 1 89 ? -14.57 9.594 6.102 1 98.44 89 LEU A N 1
ATOM 693 C CA . LEU A 1 89 ? -14.984 10.258 4.875 1 98.44 89 LEU A CA 1
ATOM 694 C C . LEU A 1 89 ? -15.273 11.734 5.129 1 98.44 89 LEU A C 1
ATOM 696 O O . LEU A 1 89 ? -14.883 12.594 4.336 1 98.44 89 LEU A O 1
ATOM 700 N N . ARG A 1 90 ? -15.906 12.023 6.219 1 98.25 90 ARG A N 1
ATOM 701 C CA . ARG A 1 90 ? -16.203 13.406 6.582 1 98.25 90 ARG A CA 1
ATOM 702 C C . ARG A 1 90 ? -14.914 14.211 6.75 1 98.25 90 ARG A C 1
ATOM 704 O O . ARG A 1 90 ? -14.789 15.305 6.203 1 98.25 90 ARG A O 1
ATOM 711 N N . GLU A 1 91 ? -13.977 13.695 7.496 1 97.75 91 GLU A N 1
ATOM 712 C CA . GLU A 1 91 ? -12.727 14.398 7.758 1 97.75 91 GLU A CA 1
ATOM 713 C C . GLU A 1 91 ? -11.906 14.562 6.477 1 97.75 91 GLU A C 1
ATOM 715 O O . GLU A 1 91 ? -11.32 15.625 6.242 1 97.75 91 GLU A O 1
ATOM 720 N N . LEU A 1 92 ? -11.836 13.547 5.641 1 97.69 92 LEU A N 1
ATOM 721 C CA . LEU A 1 92 ? -11.141 13.656 4.363 1 97.69 92 LEU A CA 1
ATOM 722 C C . LEU A 1 92 ? -11.773 14.727 3.486 1 97.69 92 LEU A C 1
ATOM 724 O O . LEU A 1 92 ? -11.07 15.547 2.893 1 97.69 92 LEU A O 1
ATOM 728 N N . ARG A 1 93 ? -13.133 14.695 3.428 1 98.38 93 ARG A N 1
ATOM 729 C CA . ARG A 1 93 ? -13.828 15.695 2.625 1 98.38 93 ARG A CA 1
ATOM 730 C C . ARG A 1 93 ? -13.547 17.109 3.133 1 98.38 93 ARG A C 1
ATOM 732 O O . ARG A 1 93 ? -13.336 18.031 2.342 1 98.38 93 ARG A O 1
ATOM 739 N N . GLN A 1 94 ? -13.531 17.25 4.391 1 97.75 94 GLN A N 1
ATOM 740 C CA . GLN A 1 94 ? -13.258 18.547 4.988 1 97.75 94 GLN A CA 1
ATOM 741 C C . GLN A 1 94 ? -11.852 19.031 4.645 1 97.75 94 GLN A C 1
ATOM 743 O O . GLN A 1 94 ? -11.672 20.156 4.168 1 97.75 94 GLN A O 1
ATOM 748 N N . ASP A 1 95 ? -10.875 18.203 4.867 1 96.06 95 ASP A N 1
ATOM 749 C CA . ASP A 1 95 ? -9.484 18.594 4.641 1 96.06 95 ASP A CA 1
ATOM 750 C C . ASP A 1 95 ? -9.219 18.828 3.156 1 96.06 95 ASP A C 1
ATOM 752 O O . ASP A 1 95 ? -8.555 19.797 2.785 1 96.06 95 ASP A O 1
ATOM 756 N N . ILE A 1 96 ? -9.688 17.953 2.32 1 97 96 ILE A N 1
ATOM 757 C CA . ILE A 1 96 ? -9.477 18.078 0.881 1 97 96 ILE A CA 1
ATOM 758 C C . ILE A 1 96 ? -10.242 19.281 0.348 1 97 96 ILE A C 1
ATOM 760 O O . ILE A 1 96 ? -9.727 20.031 -0.477 1 97 96 ILE A O 1
ATOM 764 N N . GLY A 1 97 ? -11.469 19.453 0.836 1 97.56 97 GLY A N 1
ATOM 765 C CA . GLY A 1 97 ? -12.242 20.625 0.456 1 97.56 97 GLY A CA 1
ATOM 766 C C . GLY A 1 97 ? -11.578 21.938 0.842 1 97.56 97 GLY A C 1
ATOM 767 O O . GLY A 1 97 ? -11.734 22.938 0.15 1 97.56 97 GLY A O 1
ATOM 768 N N . ALA A 1 98 ? -10.805 21.906 1.892 1 96.88 98 ALA A N 1
ATOM 769 C CA . ALA A 1 98 ? -10.086 23.078 2.375 1 96.88 98 ALA A CA 1
ATOM 770 C C . ALA A 1 98 ? -8.75 23.234 1.662 1 96.88 98 ALA A C 1
ATOM 772 O O . ALA A 1 98 ? -7.938 24.094 2.027 1 96.88 98 ALA A O 1
ATOM 773 N N . VAL A 1 99 ? -8.539 22.406 0.709 1 96.25 99 VAL A N 1
ATOM 774 C CA . VAL A 1 99 ? -7.301 22.422 -0.06 1 96.25 99 VAL A CA 1
ATOM 775 C C . VAL A 1 99 ? -6.105 22.344 0.886 1 96.25 99 VAL A C 1
ATOM 777 O O . VAL A 1 99 ? -5.191 23.172 0.805 1 96.25 99 VAL A O 1
ATOM 780 N N . SER A 1 100 ? -6.152 21.406 1.736 1 92.69 100 SER A N 1
ATOM 781 C CA . SER A 1 100 ? -5.16 21.281 2.797 1 92.69 100 SER A CA 1
ATOM 782 C C . SER A 1 100 ? -3.811 20.844 2.24 1 92.69 100 SER A C 1
ATOM 784 O O . SER A 1 100 ? -3.727 19.859 1.498 1 92.69 100 SER A O 1
ATOM 786 N N . PRO A 1 101 ? -2.689 21.422 2.66 1 87.88 101 PRO A N 1
ATOM 787 C CA . PRO A 1 101 ? -1.349 20.984 2.27 1 87.88 101 PRO A CA 1
ATOM 788 C C . PRO A 1 101 ? -1.001 19.609 2.816 1 87.88 101 PRO A C 1
ATOM 790 O O . PRO A 1 101 ? -0.104 18.938 2.293 1 87.88 101 PRO A O 1
ATOM 793 N N . ALA A 1 102 ? -1.741 19.172 3.812 1 84.88 102 ALA A N 1
ATOM 794 C CA . ALA A 1 102 ? -1.484 17.875 4.426 1 84.88 102 ALA A CA 1
ATOM 795 C C . ALA A 1 102 ? -1.699 16.75 3.422 1 84.88 102 ALA A C 1
ATOM 797 O O . ALA A 1 102 ? -1.163 15.648 3.59 1 84.88 102 ALA A O 1
ATOM 798 N N . TYR A 1 103 ? -2.436 17.047 2.354 1 90.19 103 TYR A N 1
ATOM 799 C CA . TYR A 1 103 ? -2.727 16.031 1.346 1 90.19 103 TYR A CA 1
ATOM 800 C C . TYR A 1 103 ? -2.037 16.359 0.027 1 90.19 103 TYR A C 1
ATOM 802 O O . TYR A 1 103 ? -2.432 15.867 -1.029 1 90.19 103 TYR A O 1
ATOM 810 N N . GLY A 1 104 ? -1.09 17.234 0.122 1 89.75 104 GLY A N 1
ATOM 811 C CA . GLY A 1 104 ? -0.298 17.562 -1.053 1 89.75 104 GLY A CA 1
ATOM 812 C C . GLY A 1 104 ? -0.936 18.641 -1.921 1 89.75 104 GLY A C 1
ATOM 813 O O . GLY A 1 104 ? -0.453 18.922 -3.02 1 89.75 104 GLY A O 1
ATOM 814 N N . LEU A 1 105 ? -2.027 19.172 -1.415 1 93.38 105 LEU A N 1
ATOM 815 C CA . LEU A 1 105 ? -2.697 20.234 -2.172 1 93.38 105 LEU A CA 1
ATOM 816 C C . LEU A 1 105 ? -2.031 21.578 -1.928 1 93.38 105 LEU A C 1
ATOM 818 O O . LEU A 1 105 ? -2.615 22.453 -1.284 1 93.38 105 LEU A O 1
ATOM 822 N N . MET A 1 106 ? -0.857 21.688 -2.471 1 88.81 106 MET A N 1
ATOM 823 C CA . MET A 1 106 ? -0.051 22.906 -2.314 1 88.81 106 MET A CA 1
ATOM 824 C C . MET A 1 106 ? 0.908 23.078 -3.488 1 88.81 106 MET A C 1
ATOM 826 O O . MET A 1 106 ? 1.207 22.109 -4.195 1 88.81 106 MET A O 1
ATOM 830 N N . ASP A 1 107 ? 1.327 24.25 -3.605 1 85.25 107 ASP A N 1
ATOM 831 C CA . ASP A 1 107 ? 2.342 24.547 -4.613 1 85.25 107 ASP A CA 1
ATOM 832 C C . ASP A 1 107 ? 3.67 23.875 -4.266 1 85.25 107 ASP A C 1
ATOM 834 O O . ASP A 1 107 ? 4.066 23.844 -3.102 1 85.25 107 ASP A O 1
ATOM 838 N N . GLY A 1 108 ? 4.352 23.391 -5.258 1 83.81 108 GLY A N 1
ATOM 839 C CA . GLY A 1 108 ? 5.668 22.797 -5.043 1 83.81 108 GLY A CA 1
ATOM 840 C C . GLY A 1 108 ? 5.613 21.344 -4.625 1 83.81 108 GLY A C 1
ATOM 841 O O . GLY A 1 108 ? 6.648 20.719 -4.41 1 83.81 108 GLY A O 1
ATOM 842 N N . PHE A 1 109 ? 4.383 20.844 -4.527 1 86.38 109 PHE A N 1
ATOM 843 C CA . PHE A 1 109 ? 4.234 19.453 -4.137 1 86.38 109 PHE A CA 1
ATOM 844 C C . PHE A 1 109 ? 4.957 18.531 -5.121 1 86.38 109 PHE A C 1
ATOM 846 O O . PHE A 1 109 ? 5.496 17.5 -4.73 1 86.38 109 PHE A O 1
ATOM 853 N N . ASP A 1 110 ? 4.996 18.938 -6.32 1 87.69 110 ASP A N 1
ATOM 854 C CA . ASP A 1 110 ? 5.664 18.156 -7.359 1 87.69 110 ASP A CA 1
ATOM 855 C C . ASP A 1 110 ? 7.156 18.016 -7.074 1 87.69 110 ASP A C 1
ATOM 857 O O . ASP A 1 110 ? 7.73 16.938 -7.23 1 87.69 110 ASP A O 1
ATOM 861 N N . ALA A 1 111 ? 7.758 19.109 -6.688 1 88.56 111 ALA A N 1
ATOM 862 C CA . ALA A 1 111 ? 9.172 19.062 -6.336 1 88.56 111 ALA A CA 1
ATOM 863 C C . ALA A 1 111 ? 9.422 18.109 -5.168 1 88.56 111 ALA A C 1
ATOM 865 O O . ALA A 1 111 ? 10.406 17.359 -5.168 1 88.56 111 ALA A O 1
ATOM 866 N N . PHE A 1 112 ? 8.586 18.188 -4.223 1 88 112 PHE A N 1
ATOM 867 C CA . PHE A 1 112 ? 8.664 17.312 -3.061 1 88 112 PHE A CA 1
ATOM 868 C C . PHE A 1 112 ? 8.586 15.844 -3.48 1 88 112 PHE A C 1
ATOM 870 O O . PHE A 1 112 ? 9.43 15.031 -3.098 1 88 112 PHE A O 1
ATOM 877 N N . MET A 1 113 ? 7.684 15.531 -4.305 1 89.25 113 MET A N 1
ATOM 878 C CA . MET A 1 113 ? 7.477 14.164 -4.77 1 89.25 113 MET A CA 1
ATOM 879 C C . MET A 1 113 ? 8.633 13.703 -5.648 1 89.25 113 MET A C 1
ATOM 881 O O . MET A 1 113 ? 8.992 12.531 -5.641 1 89.25 113 MET A O 1
ATOM 885 N N . ASN A 1 114 ? 9.164 14.594 -6.371 1 89.31 114 ASN A N 1
ATOM 886 C CA . ASN A 1 114 ? 10.328 14.273 -7.195 1 89.31 114 ASN A CA 1
ATOM 887 C C . ASN A 1 114 ? 11.5 13.789 -6.348 1 89.31 114 ASN A C 1
ATOM 889 O O . ASN A 1 114 ? 12.203 12.852 -6.734 1 89.31 114 ASN A O 1
ATOM 893 N N . VAL A 1 115 ? 11.656 14.391 -5.25 1 91.06 115 VAL A N 1
ATOM 894 C CA . VAL A 1 115 ? 12.727 13.977 -4.344 1 91.06 115 VAL A CA 1
ATOM 895 C C . VAL A 1 115 ? 12.469 12.547 -3.865 1 91.06 115 VAL A C 1
ATOM 897 O O . VAL A 1 115 ? 13.375 11.719 -3.855 1 91.06 115 VAL A O 1
ATOM 900 N N . ILE A 1 116 ? 11.273 12.281 -3.52 1 88.75 116 ILE A N 1
ATOM 901 C CA . ILE A 1 116 ? 10.898 10.961 -3.031 1 88.75 116 ILE A CA 1
ATOM 902 C C . ILE A 1 116 ? 11.133 9.922 -4.125 1 88.75 116 ILE A C 1
ATOM 904 O O . ILE A 1 116 ? 11.688 8.852 -3.865 1 88.75 116 ILE A O 1
ATOM 908 N N . GLU A 1 117 ? 10.789 10.25 -5.305 1 85.25 117 GLU A N 1
ATOM 909 C CA . GLU A 1 117 ? 10.898 9.344 -6.441 1 85.25 117 GLU A CA 1
ATOM 910 C C . GLU A 1 117 ? 12.336 8.914 -6.676 1 85.25 117 GLU A C 1
ATOM 912 O O . GLU A 1 117 ? 12.594 7.777 -7.09 1 85.25 117 GLU A O 1
ATOM 917 N N . HIS A 1 118 ? 13.242 9.742 -6.336 1 86.5 118 HIS A N 1
ATOM 918 C CA . HIS A 1 118 ? 14.641 9.461 -6.652 1 86.5 118 HIS A CA 1
ATOM 919 C C . HIS A 1 118 ? 15.43 9.086 -5.402 1 86.5 118 HIS A C 1
ATOM 921 O O . HIS A 1 118 ? 16.656 9.109 -5.41 1 86.5 118 HIS A O 1
ATOM 927 N N . ALA A 1 119 ? 14.719 8.781 -4.355 1 87.81 119 ALA A N 1
ATOM 928 C CA . ALA A 1 119 ? 15.344 8.383 -3.1 1 87.81 119 ALA A CA 1
ATOM 929 C C . ALA A 1 119 ? 14.75 7.074 -2.582 1 87.81 119 ALA A C 1
ATOM 931 O O . ALA A 1 119 ? 13.758 7.082 -1.848 1 87.81 119 ALA A O 1
ATOM 932 N N . PRO A 1 120 ? 15.414 5.984 -2.791 1 82.5 120 PRO A N 1
ATOM 933 C CA . PRO A 1 120 ? 14.875 4.68 -2.408 1 82.5 120 PRO A CA 1
ATOM 934 C C . PRO A 1 120 ? 14.633 4.559 -0.904 1 82.5 120 PRO A C 1
ATOM 936 O O . PRO A 1 120 ? 13.656 3.939 -0.477 1 82.5 120 PRO A O 1
ATOM 939 N N . THR A 1 121 ? 15.461 5.188 -0.163 1 84.88 121 THR A N 1
ATOM 940 C CA . THR A 1 121 ? 15.32 5.082 1.285 1 84.88 121 THR A CA 1
ATOM 941 C C . THR A 1 121 ? 14.078 5.828 1.765 1 84.88 121 THR A C 1
ATOM 943 O O . THR A 1 121 ? 13.445 5.422 2.74 1 84.88 121 THR A O 1
ATOM 946 N N . LEU A 1 122 ? 13.75 6.91 1.092 1 88.81 122 LEU A N 1
ATOM 947 C CA . LEU A 1 122 ? 12.523 7.629 1.428 1 88.81 122 LEU A CA 1
ATOM 948 C C . LEU A 1 122 ? 11.289 6.797 1.079 1 88.81 122 LEU A C 1
ATOM 950 O O . LEU A 1 122 ? 10.336 6.742 1.854 1 88.81 122 LEU A O 1
ATOM 954 N N . LYS A 1 123 ? 11.32 6.102 0.005 1 84.56 123 LYS A N 1
ATOM 955 C CA . LYS A 1 123 ? 10.219 5.238 -0.401 1 84.56 123 LYS A CA 1
ATOM 956 C C . LYS A 1 123 ? 10.023 4.09 0.586 1 84.56 123 LYS A C 1
ATOM 958 O O . LYS A 1 123 ? 8.898 3.779 0.972 1 84.56 123 LYS A O 1
ATOM 963 N N . ALA A 1 124 ? 11.102 3.553 0.974 1 83.94 124 ALA A N 1
ATOM 964 C CA . ALA A 1 124 ? 11.039 2.484 1.969 1 83.94 124 ALA A CA 1
ATOM 965 C C . ALA A 1 124 ? 10.414 2.98 3.27 1 83.94 124 ALA A C 1
ATOM 967 O O . ALA A 1 124 ? 9.609 2.279 3.889 1 83.94 124 ALA A O 1
ATOM 968 N N . ARG A 1 125 ? 10.773 4.156 3.639 1 85.56 125 ARG A N 1
ATOM 969 C CA . ARG A 1 125 ? 10.227 4.738 4.859 1 85.56 125 ARG A CA 1
ATOM 970 C C . ARG A 1 125 ? 8.734 5.012 4.715 1 85.56 125 ARG A C 1
ATOM 972 O O . ARG A 1 125 ? 7.961 4.789 5.652 1 85.56 125 ARG A O 1
ATOM 979 N N . LEU A 1 126 ? 8.328 5.438 3.613 1 84.94 126 LEU A N 1
ATOM 980 C CA . LEU A 1 126 ? 6.91 5.695 3.359 1 84.94 126 LEU A CA 1
ATOM 981 C C . LEU A 1 126 ? 6.102 4.402 3.434 1 84.94 126 LEU A C 1
ATOM 983 O O . LEU A 1 126 ? 4.984 4.398 3.953 1 84.94 126 LEU A O 1
ATOM 987 N N . PHE A 1 127 ? 6.652 3.342 2.971 1 82.44 127 PHE A N 1
ATOM 988 C CA . PHE A 1 127 ? 6.004 2.037 3.049 1 82.44 127 PHE A CA 1
ATOM 989 C C . PHE A 1 127 ? 5.816 1.615 4.5 1 82.44 127 PHE A C 1
ATOM 991 O O . PHE A 1 127 ? 4.746 1.131 4.879 1 82.44 127 PHE A O 1
ATOM 998 N N . HIS A 1 128 ? 6.801 1.805 5.223 1 83.44 128 HIS A N 1
ATOM 999 C CA . HIS A 1 128 ? 6.734 1.473 6.641 1 83.44 128 HIS A CA 1
ATOM 1000 C C . HIS A 1 128 ? 5.672 2.303 7.352 1 83.44 128 HIS A C 1
ATOM 1002 O O . HIS A 1 128 ? 4.926 1.785 8.188 1 83.44 128 HIS A O 1
ATOM 1008 N N . LEU A 1 129 ? 5.613 3.498 6.969 1 86.19 129 LEU A N 1
ATOM 1009 C CA . LEU A 1 129 ? 4.621 4.383 7.566 1 86.19 129 LEU A CA 1
ATOM 1010 C C . LEU A 1 129 ? 3.207 3.934 7.211 1 86.19 129 LEU A C 1
ATOM 1012 O O . LEU A 1 129 ? 2.301 4 8.047 1 86.19 129 LEU A O 1
ATOM 1016 N N . GLN A 1 130 ? 3.021 3.514 6.012 1 86.19 130 GLN A N 1
ATOM 1017 C CA . GLN A 1 130 ? 1.717 3.01 5.598 1 86.19 130 GLN A CA 1
ATOM 1018 C C . GLN A 1 130 ? 1.307 1.799 6.43 1 86.19 130 GLN A C 1
ATOM 1020 O O . GLN A 1 130 ? 0.138 1.658 6.797 1 86.19 130 GLN A O 1
ATOM 1025 N N . GLU A 1 131 ? 2.252 0.961 6.691 1 86.06 131 GLU A N 1
ATOM 1026 C CA . GLU A 1 131 ? 1.987 -0.188 7.551 1 86.06 131 GLU A CA 1
ATOM 1027 C C . GLU A 1 131 ? 1.585 0.255 8.953 1 86.06 131 GLU A C 1
ATOM 1029 O O . GLU A 1 131 ? 0.656 -0.301 9.547 1 86.06 131 GLU A O 1
ATOM 1034 N N . GLN A 1 132 ? 2.244 1.243 9.398 1 90.06 132 GLN A N 1
ATOM 1035 C CA . GLN A 1 132 ? 1.945 1.759 10.734 1 90.06 132 GLN A CA 1
ATOM 1036 C C . GLN A 1 132 ? 0.562 2.402 10.773 1 90.06 132 GLN A C 1
ATOM 1038 O O . GLN A 1 132 ? -0.133 2.322 11.789 1 90.06 132 GLN A O 1
ATOM 1043 N N . VAL A 1 133 ? 0.22 3.023 9.703 1 93.19 133 VAL A N 1
ATOM 1044 C CA . VAL A 1 133 ? -1.118 3.596 9.609 1 93.19 133 VAL A CA 1
ATOM 1045 C C . VAL A 1 133 ? -2.164 2.49 9.727 1 93.19 133 VAL A C 1
ATOM 1047 O O . VAL A 1 133 ? -3.088 2.586 10.539 1 93.19 133 VAL A O 1
ATOM 1050 N N . ASN A 1 134 ? -2.006 1.474 8.953 1 93.38 134 ASN A N 1
ATOM 1051 C CA . ASN A 1 134 ? -2.938 0.351 8.992 1 93.38 134 ASN A CA 1
ATOM 1052 C C . ASN A 1 134 ? -3.023 -0.256 10.391 1 93.38 134 ASN A C 1
ATOM 1054 O O . ASN A 1 134 ? -4.121 -0.496 10.898 1 93.38 134 ASN A O 1
ATOM 1058 N N . GLU A 1 135 ? -1.907 -0.408 11.023 1 92.88 135 GLU A N 1
ATOM 1059 C CA . GLU A 1 135 ? -1.863 -0.993 12.359 1 92.88 135 GLU A CA 1
ATOM 1060 C C . GLU A 1 135 ? -2.604 -0.119 13.367 1 92.88 135 GLU A C 1
ATOM 1062 O O . GLU A 1 135 ? -3.352 -0.627 14.203 1 92.88 135 GLU A O 1
ATOM 1067 N N . ALA A 1 136 ? -2.35 1.128 13.266 1 95.38 136 ALA A N 1
ATOM 1068 C CA . ALA A 1 136 ? -2.998 2.059 14.18 1 95.38 136 ALA A CA 1
ATOM 1069 C C . ALA A 1 136 ? -4.512 2.047 14 1 95.38 136 ALA A C 1
ATOM 1071 O O . ALA A 1 136 ? -5.266 2.078 14.977 1 95.38 136 ALA A O 1
ATOM 1072 N N . VAL A 1 137 ? -4.957 2.02 12.797 1 97.12 137 VAL A N 1
ATOM 1073 C CA . VAL A 1 137 ? -6.383 2.012 12.492 1 97.12 137 VAL A CA 1
ATOM 1074 C C . VAL A 1 137 ? -7.02 0.733 13.031 1 97.12 137 VAL A C 1
ATOM 1076 O O . VAL A 1 137 ? -8.047 0.782 13.711 1 97.12 137 VAL A O 1
ATOM 1079 N N . VAL A 1 138 ? -6.398 -0.391 12.812 1 95.81 138 VAL A N 1
ATOM 1080 C CA . VAL A 1 138 ? -6.918 -1.685 13.242 1 95.81 138 VAL A CA 1
ATOM 1081 C C . VAL A 1 138 ? -6.984 -1.732 14.766 1 95.81 138 VAL A C 1
ATOM 1083 O O . VAL A 1 138 ? -7.996 -2.15 15.336 1 95.81 138 VAL A O 1
ATOM 1086 N N . ALA A 1 139 ? -5.898 -1.273 15.398 1 96.31 139 ALA A N 1
ATOM 1087 C CA . ALA A 1 139 ? -5.867 -1.259 16.859 1 96.31 139 ALA A CA 1
ATOM 1088 C C . ALA A 1 139 ? -6.984 -0.388 17.422 1 96.31 139 ALA A C 1
ATOM 1090 O O . ALA A 1 139 ? -7.645 -0.767 18.391 1 96.31 139 ALA A O 1
ATOM 1091 N N . THR A 1 140 ? -7.164 0.74 16.828 1 97.44 140 THR A N 1
ATOM 1092 C CA . THR A 1 140 ? -8.211 1.659 17.281 1 97.44 140 THR A CA 1
ATOM 1093 C C . THR A 1 140 ? -9.586 1.026 17.125 1 97.44 140 THR A C 1
ATOM 1095 O O . THR A 1 140 ? -10.406 1.082 18.031 1 97.44 140 THR A O 1
ATOM 1098 N N . LEU A 1 141 ? -9.875 0.4 16 1 97.94 141 LEU A N 1
ATOM 1099 C CA . LEU A 1 141 ? -11.164 -0.236 15.766 1 97.94 141 LEU A CA 1
ATOM 1100 C C . LEU A 1 141 ? -11.398 -1.376 16.75 1 97.94 141 LEU A C 1
ATOM 1102 O O . LEU A 1 141 ? -12.508 -1.541 17.266 1 97.94 141 LEU A O 1
ATOM 1106 N N . ARG A 1 142 ? -10.359 -2.131 17 1 97.19 142 ARG A N 1
ATOM 1107 C CA . ARG A 1 142 ? -10.492 -3.221 17.969 1 97.19 142 ARG A CA 1
ATOM 1108 C C . ARG A 1 142 ? -10.828 -2.688 19.359 1 97.19 142 ARG A C 1
ATOM 1110 O O . ARG A 1 142 ? -11.711 -3.209 20.031 1 97.19 142 ARG A O 1
ATOM 1117 N N . GLU A 1 143 ? -10.102 -1.711 19.719 1 96.44 143 GLU A N 1
ATOM 1118 C CA . GLU A 1 143 ? -10.305 -1.108 21.031 1 96.44 143 GLU A CA 1
ATOM 1119 C C . GLU A 1 143 ? -11.719 -0.554 21.172 1 96.44 143 GLU A C 1
ATOM 1121 O O . GLU A 1 143 ? -12.383 -0.794 22.172 1 96.44 143 GLU A O 1
ATOM 1126 N N . GLU A 1 144 ? -12.219 0.085 20.219 1 95.69 144 GLU A N 1
ATOM 1127 C CA . GLU A 1 144 ? -13.477 0.811 20.312 1 95.69 144 GLU A CA 1
ATOM 1128 C C . GLU A 1 144 ? -14.672 -0.126 20.141 1 95.69 144 GLU A C 1
ATOM 1130 O O . GLU A 1 144 ? -15.766 0.158 20.625 1 95.69 144 GLU A O 1
ATOM 1135 N N . THR A 1 145 ? -14.477 -1.219 19.438 1 96.25 145 THR A N 1
ATOM 1136 C CA . THR A 1 145 ? -15.578 -2.141 19.203 1 96.25 145 THR A CA 1
ATOM 1137 C C . THR A 1 145 ? -15.562 -3.277 20.234 1 96.25 145 THR A C 1
ATOM 1139 O O . THR A 1 145 ? -16.562 -3.986 20.391 1 96.25 145 THR A O 1
ATOM 1142 N N . GLY A 1 146 ? -14.406 -3.465 20.828 1 95.94 146 GLY A N 1
ATOM 1143 C CA . GLY A 1 146 ? -14.258 -4.625 21.688 1 95.94 146 GLY A CA 1
ATOM 1144 C C . GLY A 1 146 ? -14.281 -5.938 20.938 1 95.94 146 GLY A C 1
ATOM 1145 O O . GLY A 1 146 ? -14.648 -6.977 21.5 1 95.94 146 GLY A O 1
ATOM 1146 N N . ALA A 1 147 ? -13.953 -5.852 19.703 1 95.44 147 ALA A N 1
ATOM 1147 C CA . ALA A 1 147 ? -13.977 -7.043 18.859 1 95.44 147 ALA A CA 1
ATOM 1148 C C . ALA A 1 147 ? -12.977 -8.086 19.344 1 95.44 147 ALA A C 1
ATOM 1150 O O . ALA A 1 147 ? -11.836 -7.746 19.688 1 95.44 147 ALA A O 1
ATOM 1151 N N . PRO A 1 148 ? -13.414 -9.32 19.406 1 94.06 148 PRO A N 1
ATOM 1152 C CA . PRO A 1 148 ? -12.453 -10.359 19.781 1 94.06 148 PRO A CA 1
ATOM 1153 C C . PRO A 1 148 ? -11.297 -10.484 18.781 1 94.06 148 PRO A C 1
ATOM 1155 O O . PRO A 1 148 ? -11.391 -10 17.656 1 94.06 148 PRO A O 1
ATOM 1158 N N . ASP A 1 149 ? -10.281 -11.156 19.203 1 88.38 149 ASP A N 1
ATOM 1159 C CA . ASP A 1 149 ? -9.031 -11.25 18.438 1 88.38 149 ASP A CA 1
ATOM 1160 C C . ASP A 1 149 ? -9.258 -11.953 17.109 1 88.38 149 ASP A C 1
ATOM 1162 O O . ASP A 1 149 ? -8.586 -11.648 16.125 1 88.38 149 ASP A O 1
ATOM 1166 N N . ASP A 1 150 ? -10.195 -12.797 17.031 1 88.69 150 ASP A N 1
ATOM 1167 C CA . ASP A 1 150 ? -10.375 -13.609 15.836 1 88.69 150 ASP A CA 1
ATOM 1168 C C . ASP A 1 150 ? -11.406 -12.984 14.898 1 88.69 150 ASP A C 1
ATOM 1170 O O . ASP A 1 150 ? -11.688 -13.531 13.828 1 88.69 150 ASP A O 1
ATOM 1174 N N . ASP A 1 151 ? -11.992 -11.883 15.336 1 93.56 151 ASP A N 1
ATOM 1175 C CA . ASP A 1 151 ? -12.898 -11.148 14.461 1 93.56 151 ASP A CA 1
ATOM 1176 C C . ASP A 1 151 ? -12.141 -10.453 13.336 1 93.56 151 ASP A C 1
ATOM 1178 O O . ASP A 1 151 ? -11.289 -9.602 13.586 1 93.56 151 ASP A O 1
ATOM 1182 N N . PRO A 1 152 ? -12.43 -10.742 12.07 1 94.31 152 PRO A N 1
ATOM 1183 C CA . PRO A 1 152 ? -11.672 -10.172 10.953 1 94.31 152 PRO A CA 1
ATOM 1184 C C . PRO A 1 152 ? -12.117 -8.758 10.602 1 94.31 152 PRO A C 1
ATOM 1186 O O . PRO A 1 152 ? -11.445 -8.062 9.828 1 94.31 152 PRO A O 1
ATOM 1189 N N . LEU A 1 153 ? -13.164 -8.281 11.188 1 95.81 153 LEU A N 1
ATOM 1190 C CA . LEU A 1 153 ? -13.805 -7.062 10.695 1 95.81 153 LEU A CA 1
ATOM 1191 C C . LEU A 1 153 ? -12.93 -5.844 10.961 1 95.81 153 LEU A C 1
ATOM 1193 O O . LEU A 1 153 ? -12.789 -4.973 10.102 1 95.81 153 LEU A O 1
ATOM 1197 N N . PRO A 1 154 ? -12.305 -5.742 12.195 1 97.06 154 PRO A N 1
ATOM 1198 C CA . PRO A 1 154 ? -11.43 -4.582 12.383 1 97.06 154 PRO A CA 1
ATOM 1199 C C . PRO A 1 154 ? -10.305 -4.512 11.352 1 97.06 154 PRO A C 1
ATOM 1201 O O . PRO A 1 154 ? -9.992 -3.434 10.844 1 97.06 154 PRO A O 1
ATOM 1204 N N . LEU A 1 155 ? -9.773 -5.629 11.047 1 95.12 155 LEU A N 1
ATOM 1205 C CA . LEU A 1 155 ? -8.711 -5.699 10.047 1 95.12 155 LEU A CA 1
ATOM 1206 C C . LEU A 1 155 ? -9.234 -5.312 8.672 1 95.12 155 LEU A C 1
ATOM 1208 O O . LEU A 1 155 ? -8.617 -4.5 7.973 1 95.12 155 LEU A O 1
ATOM 1212 N N . LEU A 1 156 ? -10.367 -5.855 8.273 1 96.88 156 LEU A N 1
ATOM 1213 C CA . LEU A 1 156 ? -10.883 -5.668 6.926 1 96.88 156 LEU A CA 1
ATOM 1214 C C . LEU A 1 156 ? -11.43 -4.254 6.75 1 96.88 156 LEU A C 1
ATOM 1216 O O . LEU A 1 156 ? -11.117 -3.582 5.762 1 96.88 156 LEU A O 1
ATOM 1220 N N . VAL A 1 157 ? -12.211 -3.764 7.695 1 97.56 157 VAL A N 1
ATOM 1221 C CA . VAL A 1 157 ? -12.75 -2.408 7.613 1 97.56 157 VAL A CA 1
ATOM 1222 C C . VAL A 1 157 ? -11.617 -1.394 7.74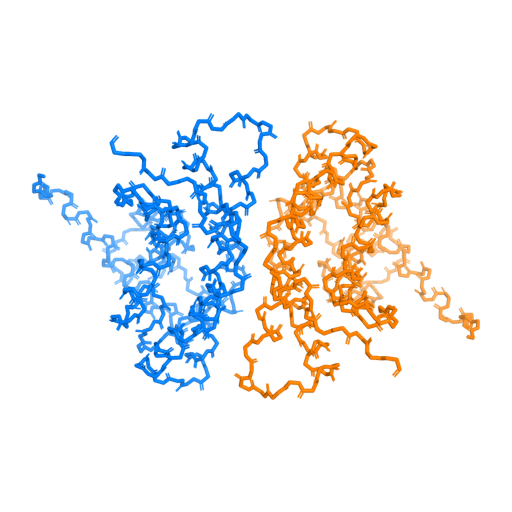2 1 97.56 157 VAL A C 1
ATOM 1224 O O . VAL A 1 157 ? -11.555 -0.421 6.984 1 97.56 157 VAL A O 1
ATOM 1227 N N . GLY A 1 158 ? -10.742 -1.654 8.727 1 97.12 158 GLY A N 1
ATOM 1228 C CA . GLY A 1 158 ? -9.586 -0.784 8.852 1 97.12 158 GLY A CA 1
ATOM 1229 C C . GLY A 1 158 ? -8.758 -0.708 7.582 1 97.12 158 GLY A C 1
ATOM 1230 O O . GLY A 1 158 ? -8.312 0.372 7.188 1 97.12 158 GLY A O 1
ATOM 1231 N N . GLY A 1 159 ? -8.516 -1.834 6.965 1 94.94 159 GLY A N 1
ATOM 1232 C CA . GLY A 1 159 ? -7.801 -1.881 5.699 1 94.94 159 GLY A CA 1
ATOM 1233 C C . GLY A 1 159 ? -8.492 -1.107 4.594 1 94.94 159 GLY A C 1
ATOM 1234 O O . GLY A 1 159 ? -7.84 -0.429 3.799 1 94.94 159 GLY A O 1
ATOM 1235 N N . GLN A 1 160 ? -9.773 -1.206 4.5 1 96.06 160 GLN A N 1
ATOM 1236 C CA . GLN A 1 160 ? -10.531 -0.461 3.5 1 96.06 160 GLN A CA 1
ATOM 1237 C C . GLN A 1 160 ? -10.43 1.043 3.742 1 96.06 160 GLN A C 1
ATOM 1239 O O . GLN A 1 160 ? -10.297 1.821 2.795 1 96.06 160 GLN A O 1
ATOM 1244 N N . LEU A 1 161 ? -10.484 1.422 5.008 1 97.06 161 LEU A N 1
ATOM 1245 C CA . LEU A 1 161 ? -10.383 2.84 5.332 1 97.06 161 LEU A CA 1
ATOM 1246 C C . LEU A 1 161 ? -9 3.383 4.973 1 97.06 161 LEU A C 1
ATOM 1248 O O . LEU A 1 161 ? -8.883 4.484 4.43 1 97.06 161 LEU A O 1
ATOM 1252 N N . ALA A 1 162 ? -8.039 2.623 5.305 1 95.12 162 ALA A N 1
ATOM 1253 C CA . ALA A 1 162 ? -6.68 2.998 4.91 1 95.12 162 ALA A CA 1
ATOM 1254 C C . ALA A 1 162 ? -6.543 3.051 3.393 1 95.12 162 ALA A C 1
ATOM 1256 O O . ALA A 1 162 ? -5.871 3.932 2.854 1 95.12 162 ALA A O 1
ATOM 1257 N N . TRP A 1 163 ? -7.148 2.119 2.721 1 94.06 163 TRP A N 1
ATOM 1258 C CA . TRP A 1 163 ? -7.137 2.098 1.262 1 94.06 163 TRP A CA 1
ATOM 1259 C C . TRP A 1 163 ? -7.789 3.354 0.693 1 94.06 163 TRP A C 1
ATOM 1261 O O . TRP A 1 163 ? -7.312 3.912 -0.298 1 94.06 163 TRP A O 1
ATOM 1271 N N . ILE A 1 164 ? -8.867 3.822 1.259 1 96.12 164 ILE A N 1
ATOM 1272 C CA . ILE A 1 164 ? -9.539 5.035 0.811 1 96.12 164 ILE A CA 1
ATOM 1273 C C . ILE A 1 164 ? -8.562 6.211 0.84 1 96.12 164 ILE A C 1
ATOM 1275 O O . ILE A 1 164 ? -8.406 6.918 -0.157 1 96.12 164 ILE A O 1
ATOM 1279 N N . GLU A 1 165 ? -7.961 6.367 1.958 1 94.88 165 GLU A N 1
ATOM 1280 C CA . GLU A 1 165 ? -7.023 7.48 2.092 1 94.88 165 GLU A CA 1
ATOM 1281 C C . GLU A 1 165 ? -5.883 7.363 1.082 1 94.88 165 GLU A C 1
ATOM 1283 O O . GLU A 1 165 ? -5.555 8.336 0.4 1 94.88 165 GLU A O 1
ATOM 1288 N N . THR A 1 166 ? -5.305 6.188 0.976 1 91.88 166 THR A N 1
ATOM 1289 C CA . THR A 1 166 ? -4.191 5.957 0.062 1 91.88 166 THR A CA 1
ATOM 1290 C C . THR A 1 166 ? -4.602 6.25 -1.378 1 91.88 166 THR A C 1
ATOM 1292 O O . THR A 1 166 ? -3.844 6.855 -2.137 1 91.88 166 THR A O 1
ATOM 1295 N N . THR A 1 167 ? -5.773 5.824 -1.728 1 94.19 167 THR A N 1
ATOM 1296 C CA . THR A 1 167 ? -6.273 6.012 -3.084 1 94.19 167 THR A CA 1
ATOM 1297 C C . THR A 1 167 ? -6.453 7.496 -3.393 1 94.19 167 THR A C 1
ATOM 1299 O O . THR A 1 167 ? -6.012 7.977 -4.438 1 94.19 167 THR A O 1
ATOM 1302 N N . VAL A 1 168 ? -7.062 8.203 -2.51 1 95.62 168 VAL A N 1
ATOM 1303 C CA . VAL A 1 168 ? -7.324 9.625 -2.74 1 95.62 168 VAL A CA 1
ATOM 1304 C C . VAL A 1 168 ? -6.008 10.398 -2.746 1 95.62 168 VAL A C 1
ATOM 1306 O O . VAL A 1 168 ? -5.789 11.25 -3.605 1 95.62 168 VAL A O 1
ATOM 1309 N N . VAL A 1 169 ? -5.137 10.07 -1.824 1 92.06 169 VAL A N 1
ATOM 1310 C CA . VAL A 1 169 ? -3.834 10.719 -1.766 1 92.06 169 VAL A CA 1
ATOM 1311 C C . VAL A 1 169 ? -3.043 10.406 -3.035 1 92.06 169 VAL A C 1
ATOM 1313 O O . VAL A 1 169 ? -2.375 11.281 -3.588 1 92.06 169 VAL A O 1
ATOM 1316 N N . GLY A 1 170 ? -3.078 9.172 -3.434 1 91.06 170 GLY A N 1
ATOM 1317 C CA . GLY A 1 170 ? -2.439 8.805 -4.688 1 91.06 170 GLY A CA 1
ATOM 1318 C C . GLY A 1 170 ? -2.963 9.594 -5.875 1 91.06 170 GLY A C 1
ATOM 1319 O O . GLY A 1 170 ? -2.188 10.047 -6.719 1 91.06 170 GLY A O 1
ATOM 1320 N N . TYR A 1 171 ? -4.25 9.758 -5.957 1 93.69 171 TYR A N 1
ATOM 1321 C CA . TYR A 1 171 ? -4.867 10.547 -7.012 1 93.69 171 TYR A CA 1
ATOM 1322 C C . TYR A 1 171 ? -4.355 11.984 -6.984 1 93.69 171 TYR A C 1
ATOM 1324 O O . TYR A 1 171 ? -3.947 12.523 -8.016 1 93.69 171 TYR A O 1
ATOM 1332 N N . ILE A 1 172 ? -4.379 12.555 -5.809 1 95 172 ILE A N 1
ATOM 1333 C CA . ILE A 1 172 ? -3.953 13.938 -5.637 1 95 172 ILE A CA 1
ATOM 1334 C C . ILE A 1 172 ? -2.486 14.078 -6.039 1 95 172 ILE A C 1
ATOM 1336 O O . ILE A 1 172 ? -2.125 15 -6.777 1 95 172 ILE A O 1
ATOM 1340 N N . THR A 1 173 ? -1.722 13.148 -5.598 1 93.12 173 THR A N 1
ATOM 1341 C CA . THR A 1 173 ? -0.294 13.18 -5.898 1 93.12 173 THR A CA 1
ATOM 1342 C C . THR A 1 173 ? -0.059 13.156 -7.406 1 93.12 173 THR A C 1
ATOM 1344 O O . THR A 1 173 ? 0.7 13.969 -7.938 1 93.12 173 THR A O 1
ATOM 1347 N N . ARG A 1 174 ? -0.685 12.297 -8.117 1 90.75 174 ARG A N 1
ATOM 1348 C CA . ARG A 1 174 ? -0.523 12.164 -9.562 1 90.75 174 ARG A CA 1
ATOM 1349 C C . ARG A 1 174 ? -0.971 13.438 -10.273 1 90.75 174 ARG A C 1
ATOM 1351 O O . ARG A 1 174 ? -0.278 13.93 -11.164 1 90.75 174 ARG A O 1
ATOM 1358 N N . ALA A 1 175 ? -2.146 13.953 -9.875 1 93.81 175 ALA A N 1
ATOM 1359 C CA . ALA A 1 175 ? -2.695 15.141 -10.516 1 93.81 175 ALA A CA 1
ATOM 1360 C C . ALA A 1 175 ? -1.801 16.359 -10.273 1 93.81 175 ALA A C 1
ATOM 1362 O O . ALA A 1 175 ? -1.555 17.141 -11.188 1 93.81 175 ALA A O 1
ATOM 1363 N N . MET A 1 176 ? -1.294 16.484 -9.062 1 94.06 176 MET A N 1
ATOM 1364 C CA . MET A 1 176 ? -0.434 17.609 -8.719 1 94.06 176 MET A CA 1
ATOM 1365 C C . MET A 1 176 ? 0.904 17.516 -9.445 1 94.06 176 MET A C 1
ATOM 1367 O O . MET A 1 176 ? 1.427 18.531 -9.922 1 94.06 176 MET A O 1
ATOM 1371 N N . THR A 1 177 ? 1.417 16.359 -9.539 1 92.19 177 THR A N 1
ATOM 1372 C CA . THR A 1 177 ? 2.695 16.156 -10.211 1 92.19 177 THR A CA 1
ATOM 1373 C C . THR A 1 177 ? 2.562 16.391 -11.711 1 92.19 177 THR A C 1
ATOM 1375 O O . THR A 1 177 ? 3.525 16.797 -12.375 1 92.19 177 THR A O 1
ATOM 1378 N N . ALA A 1 178 ? 1.399 16.219 -12.242 1 91.69 178 ALA A N 1
ATOM 1379 C CA . ALA A 1 178 ? 1.126 16.469 -13.656 1 91.69 178 ALA A CA 1
ATOM 1380 C C . ALA A 1 178 ? 0.883 17.953 -13.914 1 91.69 178 ALA A C 1
ATOM 1382 O O . ALA A 1 178 ? 0.629 18.359 -15.047 1 91.69 178 ALA A O 1
ATOM 1383 N N . GLY A 1 179 ? 0.863 18.719 -12.844 1 91.31 179 GLY A N 1
ATOM 1384 C CA . GLY A 1 179 ? 0.774 20.172 -13.008 1 91.31 179 GLY A CA 1
ATOM 1385 C C . GLY A 1 179 ? -0.611 20.719 -12.727 1 91.31 179 GLY A C 1
ATOM 1386 O O . GLY A 1 179 ? -0.917 21.859 -13.086 1 91.31 179 GLY A O 1
ATOM 1387 N N . GLY A 1 180 ? -1.452 19.984 -12.109 1 93.75 180 GLY A N 1
ATOM 1388 C CA . GLY A 1 180 ? -2.785 20.469 -11.766 1 93.75 180 GLY A CA 1
ATOM 1389 C C . GLY A 1 180 ? -2.781 21.547 -10.711 1 93.75 180 GLY A C 1
ATOM 1390 O O . GLY A 1 180 ? -1.896 21.594 -9.852 1 93.75 180 GLY A O 1
ATOM 1391 N N . LYS A 1 181 ? -3.799 22.469 -10.844 1 95 181 LYS A N 1
ATOM 1392 C CA . LYS A 1 181 ? -4.004 23.453 -9.797 1 95 181 LYS A CA 1
ATOM 1393 C C . LYS A 1 181 ? -4.648 22.828 -8.562 1 95 181 LYS A C 1
ATOM 1395 O O . LYS A 1 181 ? -5.57 22.031 -8.672 1 95 181 LYS A O 1
ATOM 1400 N N . ALA A 1 182 ? -4.188 23.25 -7.395 1 95.75 182 ALA A N 1
ATOM 1401 C CA . ALA A 1 182 ? -4.625 22.641 -6.137 1 95.75 182 ALA A CA 1
ATOM 1402 C C . ALA A 1 182 ? -6.145 22.703 -5.996 1 95.75 182 ALA A C 1
ATOM 1404 O O . ALA A 1 182 ? -6.777 21.719 -5.605 1 95.75 182 ALA A O 1
ATOM 1405 N N . THR A 1 183 ? -6.734 23.812 -6.359 1 96.25 183 THR A N 1
ATOM 1406 C CA . THR A 1 183 ? -8.172 23.984 -6.195 1 96.25 183 THR A CA 1
ATOM 1407 C C . THR A 1 183 ? -8.938 23.047 -7.133 1 96.25 183 THR A C 1
ATOM 1409 O O . THR A 1 183 ? -9.961 22.469 -6.746 1 96.25 183 THR A O 1
ATOM 1412 N N . THR A 1 184 ? -8.43 22.891 -8.297 1 96.75 184 THR A N 1
ATOM 1413 C CA . THR A 1 184 ? -9.055 21.984 -9.258 1 96.75 184 THR A CA 1
ATOM 1414 C C . THR A 1 184 ? -8.891 20.531 -8.828 1 96.75 184 THR A C 1
ATOM 1416 O O . THR A 1 184 ? -9.859 19.766 -8.836 1 96.75 184 THR A O 1
ATOM 1419 N N . VAL A 1 185 ? -7.703 20.219 -8.43 1 96.62 185 VAL A N 1
ATOM 1420 C CA . VAL A 1 185 ? -7.414 18.859 -7.988 1 96.62 185 VAL A CA 1
ATOM 1421 C C . VAL A 1 185 ? -8.266 18.516 -6.762 1 96.62 185 VAL A C 1
ATOM 1423 O O . VAL A 1 185 ? -8.773 17.406 -6.641 1 96.62 185 VAL A O 1
ATOM 1426 N N . SER A 1 186 ? -8.359 19.469 -5.887 1 97.94 186 SER A N 1
ATOM 1427 C CA . SER A 1 186 ? -9.188 19.297 -4.699 1 97.94 186 SER A CA 1
ATOM 1428 C C . SER A 1 186 ? -10.617 18.922 -5.074 1 97.94 186 SER A C 1
ATOM 1430 O O . SER A 1 186 ? -11.18 17.969 -4.551 1 97.94 186 SER A O 1
ATOM 1432 N N . ARG A 1 187 ? -11.195 19.641 -6.012 1 97.44 187 ARG A N 1
ATOM 1433 C CA . ARG A 1 187 ? -12.57 19.391 -6.441 1 97.44 187 ARG A CA 1
ATOM 1434 C C . ARG A 1 187 ? -12.711 18 -7.07 1 97.44 187 ARG A C 1
ATOM 1436 O O . ARG A 1 187 ? -13.68 17.297 -6.809 1 97.44 187 ARG A O 1
ATOM 1443 N N . GLU A 1 188 ? -11.773 17.703 -7.832 1 96.38 188 GLU A N 1
ATOM 1444 C CA . GLU A 1 188 ? -11.789 16.391 -8.477 1 96.38 188 GLU A CA 1
ATOM 1445 C C . GLU A 1 188 ? -11.656 15.266 -7.453 1 96.38 188 GLU A C 1
ATOM 1447 O O . GLU A 1 188 ? -12.297 14.227 -7.578 1 96.38 188 GLU A O 1
ATOM 1452 N N . ALA A 1 189 ? -10.812 15.484 -6.469 1 97.38 189 ALA A N 1
ATOM 1453 C CA . ALA A 1 189 ? -10.617 14.492 -5.41 1 97.38 189 ALA A CA 1
ATOM 1454 C C . ALA A 1 189 ? -11.891 14.305 -4.598 1 97.38 189 ALA A C 1
ATOM 1456 O O . ALA A 1 189 ? -12.172 13.195 -4.133 1 97.38 189 ALA A O 1
ATOM 1457 N N . LEU A 1 190 ? -12.641 15.398 -4.414 1 98.12 190 LEU A N 1
ATOM 1458 C CA . LEU A 1 190 ? -13.898 15.297 -3.691 1 98.12 190 LEU A CA 1
ATOM 1459 C C . LEU A 1 190 ? -14.898 14.438 -4.465 1 98.12 190 LEU A C 1
ATOM 1461 O O . LEU A 1 190 ? -15.641 13.648 -3.869 1 98.12 190 LEU A O 1
ATOM 1465 N N . VAL A 1 191 ? -14.867 14.578 -5.77 1 97.12 191 VAL A N 1
ATOM 1466 C CA . VAL A 1 191 ? -15.719 13.742 -6.613 1 97.12 191 VAL A CA 1
ATOM 1467 C C . VAL A 1 191 ? -15.297 12.281 -6.488 1 97.12 191 VAL A C 1
ATOM 1469 O O . VAL A 1 191 ? -16.141 11.391 -6.387 1 97.12 191 VAL A O 1
ATOM 1472 N N . LEU A 1 192 ? -14.016 12.062 -6.461 1 96.81 192 LEU A N 1
ATOM 1473 C CA . LEU A 1 192 ? -13.492 10.711 -6.297 1 96.81 192 LEU A CA 1
ATOM 1474 C C . LEU A 1 192 ? -13.953 10.109 -4.969 1 96.81 192 LEU A C 1
ATOM 1476 O O . LEU A 1 192 ? -14.336 8.945 -4.914 1 96.81 192 LEU A O 1
ATOM 1480 N N . LEU A 1 193 ? -13.906 10.891 -3.904 1 97.62 193 LEU A N 1
ATOM 1481 C CA . LEU A 1 193 ? -14.344 10.43 -2.594 1 97.62 193 LEU A CA 1
ATOM 1482 C C . LEU A 1 193 ? -15.812 10.023 -2.621 1 97.62 193 LEU A C 1
ATOM 1484 O O . LEU A 1 193 ? -16.203 9.031 -1.997 1 97.62 193 LEU A O 1
ATOM 1488 N N . ASP A 1 194 ? -16.609 10.797 -3.365 1 97.38 194 ASP A N 1
ATOM 1489 C CA . ASP A 1 194 ? -18.031 10.453 -3.508 1 97.38 194 ASP A CA 1
ATOM 1490 C C . ASP A 1 194 ? -18.188 9.102 -4.191 1 97.38 194 ASP A C 1
ATOM 1492 O O . ASP A 1 194 ? -19.016 8.281 -3.764 1 97.38 194 ASP A O 1
ATOM 1496 N N . GLU A 1 195 ? -17.438 8.906 -5.207 1 96.81 195 GLU A N 1
ATOM 1497 C CA . GLU A 1 195 ? -17.484 7.645 -5.93 1 96.81 195 GLU A CA 1
ATOM 1498 C C . GLU A 1 195 ? -17.031 6.484 -5.047 1 96.81 195 GLU A C 1
ATOM 1500 O O . GLU A 1 195 ? -17.609 5.398 -5.086 1 96.81 195 GLU A O 1
ATOM 1505 N N . ILE A 1 196 ? -15.977 6.68 -4.266 1 97.25 196 ILE A N 1
ATOM 1506 C CA . ILE A 1 196 ? -15.477 5.664 -3.344 1 97.25 196 ILE A CA 1
ATOM 1507 C C . ILE A 1 196 ? -16.578 5.281 -2.354 1 97.25 196 ILE A C 1
ATOM 1509 O O . ILE A 1 196 ? -16.828 4.098 -2.133 1 97.25 196 ILE A O 1
ATOM 1513 N N . GLU A 1 197 ? -17.141 6.301 -1.808 1 97.31 197 GLU A N 1
ATOM 1514 C CA . GLU A 1 197 ? -18.203 6.055 -0.831 1 97.31 197 GLU A CA 1
ATOM 1515 C C . GLU A 1 197 ? -19.328 5.215 -1.433 1 97.31 197 GLU A C 1
ATOM 1517 O O . GLU A 1 197 ? -19.844 4.312 -0.777 1 97.31 197 GLU A O 1
ATOM 1522 N N . GLU A 1 198 ? -19.672 5.453 -2.65 1 95.62 198 GLU A N 1
ATOM 1523 C CA . GLU A 1 198 ? -20.734 4.73 -3.334 1 95.62 198 GLU A CA 1
ATOM 1524 C C . GLU A 1 198 ? -20.344 3.279 -3.592 1 95.62 198 GLU A C 1
ATOM 1526 O O . GLU A 1 198 ? -21.219 2.42 -3.779 1 95.62 198 GLU A O 1
ATOM 1531 N N . LEU A 1 199 ? -19.094 3.002 -3.59 1 95.56 199 LEU A N 1
ATOM 1532 C CA . LEU A 1 199 ? -18.594 1.668 -3.908 1 95.56 199 LEU A CA 1
ATOM 1533 C C . LEU A 1 199 ? -18.5 0.807 -2.654 1 95.56 199 LEU A C 1
ATOM 1535 O O . LEU A 1 199 ? -18.406 -0.42 -2.742 1 95.56 199 LEU A O 1
ATOM 1539 N N . LEU A 1 200 ? -18.438 1.442 -1.489 1 96.06 200 LEU A N 1
ATOM 1540 C CA . LEU A 1 200 ? -18.25 0.71 -0.242 1 96.06 200 LEU A CA 1
ATOM 1541 C C . LEU A 1 200 ? -19.469 -0.143 0.077 1 96.06 200 LEU A C 1
ATOM 1543 O O . LEU A 1 200 ? -20.609 0.258 -0.207 1 96.06 200 LEU A O 1
ATOM 1547 N N . GLY A 1 201 ? -19.266 -1.307 0.637 1 96 201 GLY A N 1
ATOM 1548 C CA . GLY A 1 201 ? -20.344 -2.158 1.109 1 96 201 GLY A CA 1
ATOM 1549 C C . GLY A 1 201 ? -21 -1.644 2.377 1 96 201 GLY A C 1
ATOM 1550 O O . GLY A 1 201 ? -20.391 -0.88 3.131 1 96 201 GLY A O 1
ATOM 1551 N N . GLU A 1 202 ? -22.172 -2.066 2.574 1 95.75 202 GLU A N 1
ATOM 1552 C CA . GLU A 1 202 ? -22.969 -1.608 3.715 1 95.75 202 GLU A CA 1
ATOM 1553 C C . GLU A 1 202 ? -22.281 -1.965 5.035 1 95.75 202 GLU A C 1
ATOM 1555 O O . GLU A 1 202 ? -22.328 -1.187 5.988 1 95.75 202 GLU A O 1
ATOM 1560 N N . ARG A 1 203 ? -21.656 -3.059 5.094 1 96.19 203 ARG A N 1
ATOM 1561 C CA . ARG A 1 203 ? -21 -3.496 6.324 1 96.19 203 ARG A CA 1
ATOM 1562 C C . ARG A 1 203 ? -19.828 -2.584 6.68 1 96.19 203 ARG A C 1
ATOM 1564 O O . ARG A 1 203 ? -19.562 -2.354 7.859 1 96.19 203 ARG A O 1
ATOM 1571 N N . VAL A 1 204 ? -19.188 -2.096 5.656 1 97.12 204 VAL A N 1
ATOM 1572 C CA . VAL A 1 204 ? -18.109 -1.146 5.879 1 97.12 204 VAL A CA 1
ATOM 1573 C C . VAL A 1 204 ? -18.672 0.199 6.32 1 97.12 204 VAL A C 1
ATOM 1575 O O . VAL A 1 204 ? -18.219 0.784 7.305 1 97.12 204 VAL A O 1
ATOM 1578 N N . LEU A 1 205 ? -19.719 0.625 5.691 1 97.56 205 LEU A N 1
ATOM 1579 C CA . LEU A 1 205 ? -20.297 1.949 5.91 1 97.56 205 LEU A CA 1
ATOM 1580 C C . LEU A 1 205 ? -20.906 2.057 7.301 1 97.56 205 LEU A C 1
ATOM 1582 O O . LEU A 1 205 ? -20.984 3.148 7.871 1 97.56 205 LEU A O 1
ATOM 1586 N N . THR A 1 206 ? -21.266 0.913 7.895 1 97.38 206 THR A N 1
ATOM 1587 C CA . THR A 1 206 ? -22 0.979 9.148 1 97.38 206 THR A CA 1
ATOM 1588 C C . THR A 1 206 ? -21.188 0.39 10.289 1 97.38 206 THR A C 1
ATOM 1590 O O . THR A 1 206 ? -21.688 0.214 11.398 1 97.38 206 THR A O 1
ATOM 1593 N N . TYR A 1 207 ? -20.016 0.081 10.062 1 97.75 207 TYR A N 1
ATOM 1594 C CA . TYR A 1 207 ? -19.203 -0.563 11.094 1 97.75 207 TYR A CA 1
ATOM 1595 C C . TYR A 1 207 ? -18.75 0.444 12.141 1 97.75 207 TYR A C 1
ATOM 1597 O O . TYR A 1 207 ? -18.438 1.591 11.82 1 97.75 207 TYR A O 1
ATOM 1605 N N . ALA A 1 208 ? -18.75 0.014 13.492 1 97.69 208 ALA A N 1
ATOM 1606 C CA . ALA A 1 208 ? -18.203 0.747 14.625 1 97.69 208 ALA A CA 1
ATOM 1607 C C . ALA A 1 208 ? -18.922 2.076 14.828 1 97.69 208 ALA A C 1
ATOM 1609 O O . ALA A 1 208 ? -18.281 3.121 14.969 1 97.69 208 ALA A O 1
ATOM 1610 N N . VAL A 1 209 ? -20.219 2.037 14.742 1 97.75 209 VAL A N 1
ATOM 1611 C CA . VAL A 1 209 ? -21 3.221 15.07 1 97.75 209 VAL A CA 1
ATOM 1612 C C . VAL A 1 209 ? -20.844 3.555 16.547 1 97.75 209 VAL A C 1
ATOM 1614 O O . VAL A 1 209 ? -20.984 2.684 17.406 1 97.75 209 VAL A O 1
ATOM 1617 N N . ARG A 1 210 ? -20.359 4.734 16.766 1 95.69 210 ARG A N 1
ATOM 1618 C CA . ARG A 1 210 ? -20.156 5.145 18.156 1 95.69 210 ARG A CA 1
ATOM 1619 C C . ARG A 1 210 ? -21.484 5.234 18.891 1 95.69 210 ARG A C 1
ATOM 1621 O O . ARG A 1 210 ? -22.406 5.91 18.438 1 95.69 210 ARG A O 1
ATOM 1628 N N . GLU A 1 211 ? -21.516 4.531 20.016 1 88.56 211 GLU A N 1
ATOM 1629 C CA . GLU A 1 211 ? -22.734 4.523 20.812 1 88.56 211 GLU A CA 1
ATOM 1630 C C . GLU A 1 211 ? -22.859 5.797 21.641 1 88.56 211 GLU A C 1
ATOM 1632 O O . GLU A 1 211 ? -21.859 6.461 21.922 1 88.56 211 GLU A O 1
ATOM 1637 N N . GLY A 1 212 ? -24 6.324 21.906 1 71.38 212 GLY A N 1
ATOM 1638 C CA . GLY A 1 212 ? -24.328 7.438 22.781 1 71.38 212 GLY A CA 1
ATOM 1639 C C . GLY A 1 212 ? -24.031 7.152 24.25 1 71.38 212 GLY A C 1
ATOM 1640 O O . GLY A 1 212 ? -23.922 5.988 24.656 1 71.38 212 GLY A O 1
ATOM 1641 N N . MET B 1 1 ? 3.795 -23.797 -28.812 1 52.72 1 MET B N 1
ATOM 1642 C CA . MET B 1 1 ? 4.988 -24.359 -29.438 1 52.72 1 MET B CA 1
ATOM 1643 C C . MET B 1 1 ? 6.031 -24.719 -28.391 1 52.72 1 MET B C 1
ATOM 1645 O O . MET B 1 1 ? 6.047 -24.156 -27.297 1 52.72 1 MET B O 1
ATOM 1649 N N . ALA B 1 2 ? 6.59 -25.812 -28.547 1 63.22 2 ALA B N 1
ATOM 1650 C CA . ALA B 1 2 ? 7.594 -26.406 -27.672 1 63.22 2 ALA B CA 1
ATOM 1651 C C . ALA B 1 2 ? 8.734 -25.422 -27.406 1 63.22 2 ALA B C 1
ATOM 1653 O O . ALA B 1 2 ? 9.18 -24.719 -28.328 1 63.22 2 ALA B O 1
ATOM 1654 N N . GLU B 1 3 ? 8.922 -25.016 -26.188 1 71.25 3 GLU B N 1
ATOM 1655 C CA . GLU B 1 3 ? 10.086 -24.188 -25.875 1 71.25 3 GLU B CA 1
ATOM 1656 C C . GLU B 1 3 ? 11.336 -24.688 -26.594 1 71.25 3 GLU B C 1
ATOM 1658 O O . GLU B 1 3 ? 11.633 -25.875 -26.562 1 71.25 3 GLU B O 1
ATOM 1663 N N . GLY B 1 4 ? 11.773 -23.969 -27.594 1 80.75 4 GLY B N 1
ATOM 1664 C CA . GLY B 1 4 ? 13 -24.344 -28.281 1 80.75 4 GLY B CA 1
ATOM 1665 C C . GLY B 1 4 ? 14.148 -24.625 -27.328 1 80.75 4 GLY B C 1
ATOM 1666 O O . GLY B 1 4 ? 14.117 -24.219 -26.172 1 80.75 4 GLY B O 1
ATOM 1667 N N . LEU B 1 5 ? 15.031 -25.516 -27.797 1 87.31 5 LEU B N 1
ATOM 1668 C CA . LEU B 1 5 ? 16.172 -25.938 -26.984 1 87.31 5 LEU B CA 1
ATOM 1669 C C . LEU B 1 5 ? 16.891 -24.734 -26.375 1 87.31 5 LEU B C 1
ATOM 1671 O O . LEU B 1 5 ? 17.234 -24.75 -25.203 1 87.31 5 LEU B O 1
ATOM 1675 N N . ARG B 1 6 ? 17.125 -23.703 -27.188 1 86.56 6 ARG B N 1
ATOM 1676 C CA . ARG B 1 6 ? 17.812 -22.5 -26.719 1 86.56 6 ARG B CA 1
ATOM 1677 C C . ARG B 1 6 ? 17.031 -21.828 -25.594 1 86.56 6 ARG B C 1
ATOM 1679 O O . ARG B 1 6 ? 17.609 -21.406 -24.594 1 86.56 6 ARG B O 1
ATOM 1686 N N . GLU B 1 7 ? 15.805 -21.672 -25.766 1 86.12 7 GLU B N 1
ATOM 1687 C CA . GLU B 1 7 ? 14.945 -21.047 -24.766 1 86.12 7 GLU B CA 1
ATOM 1688 C C . GLU B 1 7 ? 14.898 -21.859 -23.469 1 86.12 7 GLU B C 1
ATOM 1690 O O . GLU B 1 7 ? 14.875 -21.297 -22.375 1 86.12 7 GLU B O 1
ATOM 1695 N N . ARG B 1 8 ? 14.891 -23.094 -23.688 1 87.06 8 ARG B N 1
ATOM 1696 C CA . ARG B 1 8 ? 14.883 -23.984 -22.531 1 87.06 8 ARG B CA 1
ATOM 1697 C C . ARG B 1 8 ? 16.172 -23.859 -21.719 1 87.06 8 ARG B C 1
ATOM 1699 O O . ARG B 1 8 ? 16.141 -23.797 -20.484 1 87.06 8 ARG B O 1
ATOM 1706 N N . LYS B 1 9 ? 17.219 -23.891 -22.422 1 88.12 9 LYS B N 1
ATOM 1707 C CA . LYS B 1 9 ? 18.516 -23.766 -21.75 1 88.12 9 LYS B CA 1
ATOM 1708 C C . LYS B 1 9 ? 18.625 -22.422 -21.016 1 88.12 9 LYS B C 1
ATOM 1710 O O . LYS B 1 9 ? 19.156 -22.359 -19.906 1 88.12 9 LYS B O 1
ATOM 1715 N N . LYS B 1 10 ? 18.141 -21.422 -21.609 1 89.44 10 LYS B N 1
ATOM 1716 C CA . LYS B 1 10 ? 18.125 -20.109 -21 1 89.44 10 LYS B CA 1
ATOM 1717 C C . LYS B 1 10 ? 17.312 -20.094 -19.719 1 89.44 10 LYS B C 1
ATOM 1719 O O . LYS B 1 10 ? 17.734 -19.547 -18.703 1 89.44 10 LYS B O 1
ATOM 1724 N N . ARG B 1 11 ? 16.234 -20.75 -19.859 1 88.25 11 ARG B N 1
ATOM 1725 C CA . ARG B 1 11 ? 15.359 -20.828 -18.688 1 88.25 11 ARG B CA 1
ATOM 1726 C C . ARG B 1 11 ? 16.016 -21.625 -17.562 1 88.25 11 ARG B C 1
ATOM 1728 O O . ARG B 1 11 ? 15.938 -21.234 -16.391 1 88.25 11 ARG B O 1
ATOM 1735 N N . GLU B 1 12 ? 16.594 -22.609 -17.875 1 90.81 12 GLU B N 1
ATOM 1736 C CA . GLU B 1 12 ? 17.25 -23.453 -16.891 1 90.81 12 GLU B CA 1
ATOM 1737 C C . GLU B 1 12 ? 18.406 -22.719 -16.219 1 90.81 12 GLU B C 1
ATOM 1739 O O . GLU B 1 12 ? 18.609 -22.844 -15.008 1 90.81 12 GLU B O 1
ATOM 1744 N N . THR B 1 13 ? 19.156 -22.047 -17.047 1 92.44 13 THR B N 1
ATOM 1745 C CA . THR B 1 13 ? 20.266 -21.281 -16.5 1 92.44 13 THR B CA 1
ATOM 1746 C C . THR B 1 13 ? 19.75 -20.203 -15.555 1 92.44 13 THR B C 1
ATOM 1748 O O . THR B 1 13 ? 20.297 -20.016 -14.461 1 92.44 13 THR B O 1
ATOM 1751 N N . LYS B 1 14 ? 18.781 -19.547 -15.984 1 93 14 LYS B N 1
ATOM 1752 C CA . LYS B 1 14 ? 18.188 -18.516 -15.141 1 93 14 LYS B CA 1
ATOM 1753 C C . LYS B 1 14 ? 17.719 -19.094 -13.805 1 93 14 LYS B C 1
ATOM 1755 O O . LYS B 1 14 ? 18 -18.531 -12.742 1 93 14 LYS B O 1
ATOM 1760 N N . GLN B 1 15 ? 17.094 -20.188 -13.898 1 91.44 15 GLN B N 1
ATOM 1761 C CA . GLN B 1 15 ? 16.578 -20.828 -12.695 1 91.44 15 GLN B CA 1
ATOM 1762 C C . GLN B 1 15 ? 17.719 -21.266 -11.773 1 91.44 15 GLN B C 1
ATOM 1764 O O . GLN B 1 15 ? 17.625 -21.109 -10.555 1 91.44 15 GLN B O 1
ATOM 1769 N N . ARG B 1 16 ? 18.656 -21.797 -12.398 1 93.25 16 ARG B N 1
ATOM 1770 C CA . ARG B 1 16 ? 19.797 -22.25 -11.617 1 93.25 16 ARG B CA 1
ATOM 1771 C C . ARG B 1 16 ? 20.453 -21.094 -10.883 1 93.25 16 ARG B C 1
ATOM 1773 O O . ARG B 1 16 ? 20.734 -21.188 -9.688 1 93.25 16 ARG B O 1
ATOM 1780 N N . ILE B 1 17 ? 20.688 -20.016 -11.57 1 95 17 ILE B N 1
ATOM 1781 C CA . ILE B 1 17 ? 21.297 -18.828 -10.969 1 95 17 ILE B CA 1
ATOM 1782 C C . ILE B 1 17 ? 20.406 -18.312 -9.844 1 95 17 ILE B C 1
ATOM 1784 O O . ILE B 1 17 ? 20.891 -18 -8.75 1 95 17 ILE B O 1
ATOM 1788 N N . SER B 1 18 ? 19.188 -18.312 -10.102 1 93.12 18 SER B N 1
ATOM 1789 C CA . SER B 1 18 ? 18.219 -17.828 -9.125 1 93.12 18 SER B CA 1
ATOM 1790 C C . SER B 1 18 ? 18.234 -18.688 -7.867 1 93.12 18 SER B C 1
ATOM 1792 O O . SER B 1 18 ? 18.234 -18.156 -6.75 1 93.12 18 SER B O 1
ATOM 1794 N N . ASP B 1 19 ? 18.266 -19.984 -8.055 1 92.44 19 ASP B N 1
ATOM 1795 C CA . ASP B 1 19 ? 18.266 -20.906 -6.922 1 92.44 19 ASP B CA 1
ATOM 1796 C C . ASP B 1 19 ? 19.5 -20.719 -6.059 1 92.44 19 ASP B C 1
ATOM 1798 O O . ASP B 1 19 ? 19.422 -20.672 -4.832 1 92.44 19 ASP B O 1
ATOM 1802 N N . ILE B 1 20 ? 20.531 -20.594 -6.668 1 95.12 20 ILE B N 1
ATOM 1803 C CA . ILE B 1 20 ? 21.797 -20.438 -5.965 1 95.12 20 ILE B CA 1
ATOM 1804 C C . ILE B 1 20 ? 21.812 -19.109 -5.207 1 95.12 20 ILE B C 1
ATOM 1806 O O . ILE B 1 20 ? 22.188 -19.047 -4.035 1 95.12 20 ILE B O 1
ATOM 1810 N N . ALA B 1 21 ? 21.438 -18.109 -5.895 1 95.12 21 ALA B N 1
ATOM 1811 C CA . ALA B 1 21 ? 21.375 -16.797 -5.266 1 95.12 21 ALA B CA 1
ATOM 1812 C C . ALA B 1 21 ? 20.469 -16.812 -4.031 1 95.12 21 ALA B C 1
ATOM 1814 O O . ALA B 1 21 ? 20.844 -16.328 -2.969 1 95.12 21 ALA B O 1
ATOM 1815 N N . THR B 1 22 ? 19.328 -17.391 -4.203 1 92.06 22 THR B N 1
ATOM 1816 C CA . THR B 1 22 ? 18.375 -17.484 -3.104 1 92.06 22 THR B CA 1
ATOM 1817 C C . THR B 1 22 ? 19 -18.188 -1.902 1 92.06 22 THR B C 1
ATOM 1819 O O . THR B 1 22 ? 18.875 -17.719 -0.77 1 92.06 22 THR B O 1
ATOM 1822 N N . GLY B 1 23 ? 19.656 -19.25 -2.141 1 93.31 23 GLY B N 1
ATOM 1823 C CA . GLY B 1 23 ? 20.344 -19.953 -1.071 1 93.31 23 GLY B CA 1
ATOM 1824 C C . GLY B 1 23 ? 21.359 -19.094 -0.341 1 93.31 23 GLY B C 1
ATOM 1825 O O . GLY B 1 23 ? 21.391 -19.078 0.891 1 93.31 23 GLY B O 1
ATOM 1826 N N . LEU B 1 24 ? 22.141 -18.406 -1.058 1 96.19 24 LEU B N 1
ATOM 1827 C CA . LEU B 1 24 ? 23.141 -17.531 -0.474 1 96.19 24 LEU B CA 1
ATOM 1828 C C . LEU B 1 24 ? 22.5 -16.422 0.36 1 96.19 24 LEU B C 1
ATOM 1830 O O . LEU B 1 24 ? 22.938 -16.141 1.47 1 96.19 24 LEU B O 1
ATOM 1834 N N . PHE B 1 25 ? 21.453 -15.836 -0.183 1 94.81 25 PHE B N 1
ATOM 1835 C CA . PHE B 1 25 ? 20.766 -14.75 0.502 1 94.81 25 PHE B CA 1
ATOM 1836 C C . PHE B 1 25 ? 20.141 -15.242 1.799 1 94.81 25 PHE B C 1
ATOM 1838 O O . PHE B 1 25 ? 20.141 -14.531 2.807 1 94.81 25 PHE B O 1
ATOM 1845 N N . LEU B 1 26 ? 19.641 -16.453 1.75 1 92.94 26 LEU B N 1
ATOM 1846 C CA . LEU B 1 26 ? 19.016 -17.016 2.943 1 92.94 26 LEU B CA 1
ATOM 1847 C C . LEU B 1 26 ? 20.078 -17.328 4.004 1 92.94 26 LEU B C 1
ATOM 1849 O O . LEU B 1 26 ? 19.812 -17.172 5.199 1 92.94 26 LEU B O 1
ATOM 1853 N N . GLU B 1 27 ? 21.219 -17.656 3.58 1 93.88 27 GLU B N 1
ATOM 1854 C CA . GLU B 1 27 ? 22.281 -18.078 4.484 1 93.88 27 GLU B CA 1
ATOM 1855 C C . GLU B 1 27 ? 23.047 -16.875 5.047 1 93.88 27 GLU B C 1
ATOM 1857 O O . GLU B 1 27 ? 23.312 -16.812 6.246 1 93.88 27 GLU B O 1
ATOM 1862 N N . ARG B 1 28 ? 23.281 -15.906 4.18 1 95.25 28 ARG B N 1
ATOM 1863 C CA . ARG B 1 28 ? 24.234 -14.875 4.562 1 95.25 28 ARG B CA 1
ATOM 1864 C C . ARG B 1 28 ? 23.578 -13.5 4.629 1 95.25 28 ARG B C 1
ATOM 1866 O O . ARG B 1 28 ? 24.188 -12.531 5.074 1 95.25 28 ARG B O 1
ATOM 1873 N N . GLY B 1 29 ? 22.422 -13.461 4.191 1 93.56 29 GLY B N 1
ATOM 1874 C CA . GLY B 1 29 ? 21.734 -12.172 4.133 1 93.56 29 GLY B CA 1
ATOM 1875 C C . GLY B 1 29 ? 21.906 -11.469 2.799 1 93.56 29 GLY B C 1
ATOM 1876 O O . GLY B 1 29 ? 22.953 -11.617 2.148 1 93.56 29 GLY B O 1
ATOM 1877 N N . PHE B 1 30 ? 20.969 -10.719 2.438 1 93.94 30 PHE B N 1
ATOM 1878 C CA . PHE B 1 30 ? 20.938 -10.07 1.134 1 93.94 30 PHE B CA 1
ATOM 1879 C C . PHE B 1 30 ? 22 -8.984 1.039 1 93.94 30 PHE B C 1
ATOM 1881 O O . PHE B 1 30 ? 22.688 -8.867 0.016 1 93.94 30 PHE B O 1
ATOM 1888 N N . VAL B 1 31 ? 22.156 -8.281 2.117 1 91.56 31 VAL B N 1
ATOM 1889 C CA . VAL B 1 31 ? 23.047 -7.137 2.123 1 91.56 31 VAL B CA 1
ATOM 1890 C C . VAL B 1 31 ? 24.5 -7.613 1.984 1 91.56 31 VAL B C 1
ATOM 1892 O O . VAL B 1 31 ? 25.297 -7 1.271 1 91.56 31 VAL B O 1
ATOM 1895 N N . HIS B 1 32 ? 24.828 -8.711 2.426 1 94 32 HIS B N 1
ATOM 1896 C CA . HIS B 1 32 ? 26.203 -9.18 2.529 1 94 32 HIS B CA 1
ATOM 1897 C C . HIS B 1 32 ? 26.625 -9.938 1.275 1 94 32 HIS B C 1
ATOM 1899 O O . HIS B 1 32 ? 27.812 -10.078 0.997 1 94 32 HIS B O 1
ATOM 1905 N N . VAL B 1 33 ? 25.703 -10.477 0.597 1 96.81 33 VAL B N 1
ATOM 1906 C CA . VAL B 1 33 ? 26 -11.25 -0.604 1 96.81 33 VAL B CA 1
ATOM 1907 C C . VAL B 1 33 ? 26.078 -10.32 -1.812 1 96.81 33 VAL B C 1
ATOM 1909 O O . VAL B 1 33 ? 25.219 -9.461 -1.997 1 96.81 33 VAL B O 1
ATOM 1912 N N . THR B 1 34 ? 27.078 -10.484 -2.6 1 96.62 34 THR B N 1
ATOM 1913 C CA . THR B 1 34 ? 27.219 -9.672 -3.801 1 96.62 34 THR B CA 1
ATOM 1914 C C . THR B 1 34 ? 26.891 -10.484 -5.047 1 96.62 34 THR B C 1
ATOM 1916 O O . THR B 1 34 ? 26.766 -11.711 -4.984 1 96.62 34 THR B O 1
ATOM 1919 N N . VAL B 1 35 ? 26.766 -9.719 -6.137 1 96.94 35 VAL B N 1
ATOM 1920 C CA . VAL B 1 35 ? 26.547 -10.383 -7.414 1 96.94 35 VAL B CA 1
ATOM 1921 C C . VAL B 1 35 ? 27.766 -11.219 -7.781 1 96.94 35 VAL B C 1
ATOM 1923 O O . VAL B 1 35 ? 27.641 -12.297 -8.367 1 96.94 35 VAL B O 1
ATOM 1926 N N . ALA B 1 36 ? 28.875 -10.75 -7.41 1 97.44 36 ALA B N 1
ATOM 1927 C CA . ALA B 1 36 ? 30.094 -11.508 -7.648 1 97.44 36 ALA B CA 1
ATOM 1928 C C . ALA B 1 36 ? 30.078 -12.836 -6.906 1 97.44 36 ALA B C 1
ATOM 1930 O O . ALA B 1 36 ? 30.5 -13.859 -7.445 1 97.44 36 ALA B O 1
ATOM 1931 N N . ASP B 1 37 ? 29.641 -12.836 -5.703 1 97.62 37 ASP B N 1
ATOM 1932 C CA . ASP B 1 37 ? 29.5 -14.055 -4.926 1 97.62 37 ASP B CA 1
ATOM 1933 C C . ASP B 1 37 ? 28.594 -15.062 -5.637 1 97.62 37 ASP B C 1
ATOM 1935 O O . ASP B 1 37 ? 28.906 -16.25 -5.711 1 97.62 37 ASP B O 1
ATOM 1939 N N . VAL B 1 38 ? 27.484 -14.562 -6.152 1 97.69 38 VAL B N 1
ATOM 1940 C CA . VAL B 1 38 ? 26.516 -15.406 -6.84 1 97.69 38 VAL B CA 1
ATOM 1941 C C . VAL B 1 38 ? 27.125 -15.969 -8.117 1 97.69 38 VAL B C 1
ATOM 1943 O O . VAL B 1 38 ? 26.984 -17.156 -8.406 1 97.69 38 VAL B O 1
ATOM 1946 N N . ALA B 1 39 ? 27.75 -15.086 -8.82 1 97.88 39 ALA B N 1
ATOM 1947 C CA . ALA B 1 39 ? 28.391 -15.5 -10.062 1 97.88 39 ALA B CA 1
ATOM 1948 C C . ALA B 1 39 ? 29.391 -16.625 -9.812 1 97.88 39 ALA B C 1
ATOM 1950 O O . ALA B 1 39 ? 29.391 -17.641 -10.516 1 97.88 39 ALA B O 1
ATOM 1951 N N . GLU B 1 40 ? 30.188 -16.453 -8.836 1 97.94 40 GLU B N 1
ATOM 1952 C CA . GLU B 1 40 ? 31.188 -17.453 -8.469 1 97.94 40 GLU B CA 1
ATOM 1953 C C . GLU B 1 40 ? 30.531 -18.781 -8.078 1 97.94 40 GLU B C 1
ATOM 1955 O O . GLU B 1 40 ? 30.938 -19.844 -8.562 1 97.94 40 GLU B O 1
ATOM 1960 N N . ALA B 1 41 ? 29.562 -18.734 -7.312 1 97.12 41 ALA B N 1
ATOM 1961 C CA . ALA B 1 41 ? 28.875 -19.938 -6.836 1 97.12 41 ALA B CA 1
ATOM 1962 C C . ALA B 1 41 ? 28.172 -20.656 -7.977 1 97.12 41 ALA B C 1
ATOM 1964 O O . ALA B 1 41 ? 28.062 -21.875 -7.98 1 97.12 41 ALA B O 1
ATOM 1965 N N . ALA B 1 42 ? 27.656 -19.891 -8.914 1 96.81 42 ALA B N 1
ATOM 1966 C CA . ALA B 1 42 ? 26.906 -20.438 -10.039 1 96.81 42 ALA B CA 1
ATOM 1967 C C . ALA B 1 42 ? 27.828 -20.812 -11.195 1 96.81 42 ALA B C 1
ATOM 1969 O O . ALA B 1 42 ? 27.375 -21.359 -12.195 1 96.81 42 ALA B O 1
ATOM 1970 N N . ASP B 1 43 ? 29.047 -20.5 -11.062 1 96.88 43 ASP B N 1
ATOM 1971 C CA . ASP B 1 43 ? 30.047 -20.781 -12.078 1 96.88 43 ASP B CA 1
ATOM 1972 C C . ASP B 1 43 ? 29.703 -20.094 -13.398 1 96.88 43 ASP B C 1
ATOM 1974 O O . ASP B 1 43 ? 29.656 -20.734 -14.445 1 96.88 43 ASP B O 1
ATOM 1978 N N . VAL B 1 44 ? 29.359 -18.859 -13.312 1 97.19 44 VAL B N 1
ATOM 1979 C CA . VAL B 1 44 ? 29.125 -17.984 -14.461 1 97.19 44 VAL B CA 1
ATOM 1980 C C . VAL B 1 44 ? 29.828 -16.641 -14.234 1 97.19 44 VAL B C 1
ATOM 1982 O O . VAL B 1 44 ? 30.344 -16.375 -13.148 1 97.19 44 VAL B O 1
ATOM 1985 N N . SER B 1 45 ? 29.844 -15.828 -15.273 1 97.06 45 SER B N 1
ATOM 1986 C CA . SER B 1 45 ? 30.406 -14.484 -15.133 1 97.06 45 SER B CA 1
ATOM 1987 C C . SER B 1 45 ? 29.391 -13.523 -14.516 1 97.06 45 SER B C 1
ATOM 1989 O O . SER B 1 45 ? 28.188 -13.758 -14.578 1 97.06 45 SER B O 1
ATOM 1991 N N . VAL B 1 46 ? 29.922 -12.484 -13.961 1 97.12 46 VAL B N 1
ATOM 1992 C CA . VAL B 1 46 ? 29.094 -11.406 -13.453 1 97.12 46 VAL B CA 1
ATOM 1993 C C . VAL B 1 46 ? 28.219 -10.852 -14.586 1 97.12 46 VAL B C 1
ATOM 1995 O O . VAL B 1 46 ? 27.031 -10.578 -14.391 1 97.12 46 VAL B O 1
ATOM 1998 N N . ASN B 1 47 ? 28.781 -10.812 -15.758 1 96.81 47 ASN B N 1
ATOM 1999 C CA . ASN B 1 47 ? 28.047 -10.32 -16.922 1 96.81 47 ASN B CA 1
ATOM 2000 C C . ASN B 1 47 ? 26.859 -11.227 -17.266 1 96.81 47 ASN B C 1
ATOM 2002 O O . ASN B 1 47 ? 25.797 -10.75 -17.625 1 96.81 47 ASN B O 1
ATOM 2006 N N . THR B 1 48 ? 27.125 -12.453 -17.141 1 96 48 THR B N 1
ATOM 2007 C CA . THR B 1 48 ? 26.062 -13.414 -17.406 1 96 48 THR B CA 1
ATOM 2008 C C . THR B 1 48 ? 24.906 -13.219 -16.422 1 96 48 THR B C 1
ATOM 2010 O O . THR B 1 48 ? 23.734 -13.227 -16.812 1 96 48 THR B O 1
ATOM 2013 N N . VAL B 1 49 ? 25.25 -13.016 -15.117 1 96.56 49 VAL B N 1
ATOM 2014 C CA . VAL B 1 49 ? 24.203 -12.789 -14.117 1 96.56 49 VAL B CA 1
ATOM 2015 C C . VAL B 1 49 ? 23.375 -11.57 -14.5 1 96.56 49 VAL B C 1
ATOM 2017 O O . VAL B 1 49 ? 22.141 -11.633 -14.523 1 96.56 49 VAL B O 1
ATOM 2020 N N . TYR B 1 50 ? 24 -10.547 -14.938 1 95.25 50 TYR B N 1
ATOM 2021 C CA . TYR B 1 50 ? 23.312 -9.297 -15.234 1 95.25 50 TYR B CA 1
ATOM 2022 C C . TYR B 1 50 ? 22.5 -9.414 -16.516 1 95.25 50 TYR B C 1
ATOM 2024 O O . TYR B 1 50 ? 21.5 -8.711 -16.688 1 95.25 50 TYR B O 1
ATOM 2032 N N . ASN B 1 51 ? 22.969 -10.312 -17.375 1 94.88 51 ASN B N 1
ATOM 2033 C CA . ASN B 1 51 ? 22.172 -10.578 -18.578 1 94.88 51 ASN B CA 1
ATOM 2034 C C . ASN B 1 51 ? 20.797 -11.133 -18.219 1 94.88 51 ASN B C 1
ATOM 2036 O O . ASN B 1 51 ? 19.797 -10.797 -18.859 1 94.88 51 ASN B O 1
ATOM 2040 N N . TYR B 1 52 ? 20.781 -11.914 -17.141 1 93.44 52 TYR B N 1
ATOM 2041 C CA . TYR B 1 52 ? 19.531 -12.539 -16.719 1 93.44 52 TYR B CA 1
ATOM 2042 C C . TYR B 1 52 ? 18.812 -11.688 -15.68 1 93.44 52 TYR B C 1
ATOM 2044 O O . TYR B 1 52 ? 17.578 -11.695 -15.609 1 93.44 52 TYR B O 1
ATOM 2052 N N . PHE B 1 53 ? 19.625 -10.977 -14.883 1 94.44 53 PHE B N 1
ATOM 2053 C CA . PHE B 1 53 ? 19.094 -10.211 -13.758 1 94.44 53 PHE B CA 1
ATOM 2054 C C . PHE B 1 53 ? 19.688 -8.812 -13.734 1 94.44 53 PHE B C 1
ATOM 2056 O O . PHE B 1 53 ? 20.719 -8.578 -13.094 1 94.44 53 PHE B O 1
ATOM 2063 N N . PRO B 1 54 ? 18.953 -7.898 -14.266 1 91.88 54 PRO B N 1
ATOM 2064 C CA . PRO B 1 54 ? 19.484 -6.543 -14.43 1 91.88 54 PRO B CA 1
ATOM 2065 C C . PRO B 1 54 ? 19.844 -5.883 -13.102 1 91.88 54 PRO B C 1
ATOM 2067 O O . PRO B 1 54 ? 20.688 -4.988 -13.062 1 91.88 54 PRO B O 1
ATOM 2070 N N . ALA B 1 55 ? 19.141 -6.312 -12.039 1 91.88 55 ALA B N 1
ATOM 2071 C CA . ALA B 1 55 ? 19.438 -5.801 -10.703 1 91.88 55 ALA B CA 1
ATOM 2072 C C . ALA B 1 55 ? 19.594 -6.938 -9.703 1 91.88 55 ALA B C 1
ATOM 2074 O O . ALA B 1 55 ? 19.016 -8.016 -9.875 1 91.88 55 ALA B O 1
ATOM 2075 N N . LYS B 1 56 ? 20.391 -6.641 -8.695 1 93.12 56 LYS B N 1
ATOM 2076 C CA . LYS B 1 56 ? 20.594 -7.633 -7.648 1 93.12 56 LYS B CA 1
ATOM 2077 C C . LYS B 1 56 ? 19.266 -8.094 -7.055 1 93.12 56 LYS B C 1
ATOM 2079 O O . LYS B 1 56 ? 19.094 -9.281 -6.758 1 93.12 56 LYS B O 1
ATOM 2084 N N . GLU B 1 57 ? 18.344 -7.156 -6.875 1 92.12 57 GLU B N 1
ATOM 2085 C CA . GLU B 1 57 ? 17.047 -7.449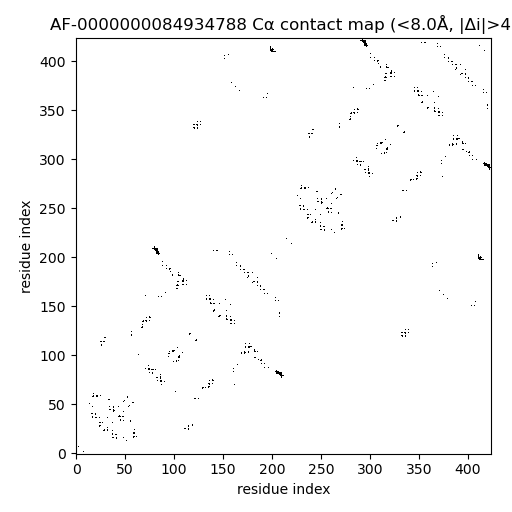 -6.273 1 92.12 57 GLU B CA 1
ATOM 2086 C C . GLU B 1 57 ? 16.281 -8.477 -7.102 1 92.12 57 GLU B C 1
ATOM 2088 O O . GLU B 1 57 ? 15.469 -9.234 -6.562 1 92.12 57 GLU B O 1
ATOM 2093 N N . ASP B 1 58 ? 16.594 -8.492 -8.367 1 91.62 58 ASP B N 1
ATOM 2094 C CA . ASP B 1 58 ? 15.883 -9.398 -9.266 1 91.62 58 ASP B CA 1
ATOM 2095 C C . ASP B 1 58 ? 16.281 -10.852 -9.008 1 91.62 58 ASP B C 1
ATOM 2097 O O . ASP B 1 58 ? 15.508 -11.766 -9.297 1 91.62 58 ASP B O 1
ATOM 2101 N N . LEU B 1 59 ? 17.469 -11.016 -8.477 1 92.06 59 LEU B N 1
ATOM 2102 C CA . LEU B 1 59 ? 17.938 -12.359 -8.141 1 92.06 59 LEU B CA 1
ATOM 2103 C C . LEU B 1 59 ? 17.047 -12.984 -7.07 1 92.06 59 LEU B C 1
ATOM 2105 O O . LEU B 1 59 ? 16.766 -14.188 -7.121 1 92.06 59 LEU B O 1
ATOM 2109 N N . PHE B 1 60 ? 16.641 -12.172 -6.164 1 90.06 60 PHE B N 1
ATOM 2110 C CA . PHE B 1 60 ? 15.891 -12.672 -5.016 1 90.06 60 PHE B CA 1
ATOM 2111 C C . PHE B 1 60 ? 14.398 -12.664 -5.301 1 90.06 60 PHE B C 1
ATOM 2113 O O . PHE B 1 60 ? 13.664 -13.531 -4.82 1 90.06 60 PHE B O 1
ATOM 2120 N N . LEU B 1 61 ? 13.961 -11.727 -6.133 1 88.25 61 LEU B N 1
ATOM 2121 C CA . LEU B 1 61 ? 12.531 -11.531 -6.363 1 88.25 61 LEU B CA 1
ATOM 2122 C C . LEU B 1 61 ? 12.094 -12.203 -7.664 1 88.25 61 LEU B C 1
ATOM 2124 O O . LEU B 1 61 ? 10.977 -11.984 -8.133 1 88.25 61 LEU B O 1
ATOM 2128 N N . ASP B 1 62 ? 12.969 -12.938 -8.297 1 80.69 62 ASP B N 1
ATOM 2129 C CA . ASP B 1 62 ? 12.68 -13.609 -9.562 1 80.69 62 ASP B CA 1
ATOM 2130 C C . ASP B 1 62 ? 11.422 -14.469 -9.445 1 80.69 62 ASP B C 1
ATOM 2132 O O . ASP B 1 62 ? 10.672 -14.617 -10.414 1 80.69 62 ASP B O 1
ATOM 2136 N N . ARG B 1 63 ? 11.242 -15.023 -8.32 1 69.19 63 ARG B N 1
ATOM 2137 C CA . ARG B 1 63 ? 10.094 -15.891 -8.102 1 69.19 63 ARG B CA 1
ATOM 2138 C C . ARG B 1 63 ? 8.797 -15.086 -8.094 1 69.19 63 ARG B C 1
ATOM 2140 O O . ARG B 1 63 ? 7.703 -15.656 -8.141 1 69.19 63 ARG B O 1
ATOM 2147 N N . MET B 1 64 ? 9.008 -13.836 -7.977 1 69.56 64 MET B N 1
ATOM 2148 C CA . MET B 1 64 ? 7.84 -12.969 -8 1 69.56 64 MET B CA 1
ATOM 2149 C C . MET B 1 64 ? 7.566 -12.461 -9.414 1 69.56 64 MET B C 1
ATOM 2151 O O . MET B 1 64 ? 6.746 -11.57 -9.609 1 69.56 64 MET B O 1
ATOM 2155 N N . ASP B 1 65 ? 8.383 -13.195 -10.258 1 62.75 65 ASP B N 1
ATOM 2156 C CA . ASP B 1 65 ? 8.164 -12.891 -11.664 1 62.75 65 ASP B CA 1
ATOM 2157 C C . ASP B 1 65 ? 6.73 -13.227 -12.078 1 62.75 65 ASP B C 1
ATOM 2159 O O . ASP B 1 65 ? 6.207 -14.281 -11.719 1 62.75 65 ASP B O 1
ATOM 2163 N N . GLY B 1 66 ? 6.008 -12.312 -12.492 1 74.69 66 GLY B N 1
ATOM 2164 C CA . GLY B 1 66 ? 4.645 -12.492 -12.953 1 74.69 66 GLY B CA 1
ATOM 2165 C C . GLY B 1 66 ? 3.607 -11.938 -11.992 1 74.69 66 GLY B C 1
ATOM 2166 O O . GLY B 1 66 ? 2.422 -11.867 -12.328 1 74.69 66 GLY B O 1
ATOM 2167 N N . VAL B 1 67 ? 4.133 -11.57 -10.844 1 82.81 67 VAL B N 1
ATOM 2168 C CA . VAL B 1 67 ? 3.195 -11.062 -9.852 1 82.81 67 VAL B CA 1
ATOM 2169 C C . VAL B 1 67 ? 2.49 -9.82 -10.398 1 82.81 67 VAL B C 1
ATOM 2171 O O . VAL B 1 67 ? 1.292 -9.633 -10.18 1 82.81 67 VAL B O 1
ATOM 2174 N N . THR B 1 68 ? 3.17 -9.125 -11.234 1 88.31 68 THR B N 1
ATOM 2175 C CA . THR B 1 68 ? 2.652 -7.848 -11.719 1 88.31 68 THR B CA 1
ATOM 2176 C C . THR B 1 68 ? 1.433 -8.062 -12.609 1 88.31 68 THR B C 1
ATOM 2178 O O . THR B 1 68 ? 0.513 -7.242 -12.625 1 88.31 68 THR B O 1
ATOM 2181 N N . GLN B 1 69 ? 1.462 -9.211 -13.242 1 92.62 69 GLN B N 1
ATOM 2182 C CA . GLN B 1 69 ? 0.399 -9.422 -14.219 1 92.62 69 GLN B CA 1
ATOM 2183 C C . GLN B 1 69 ? -0.611 -10.453 -13.719 1 92.62 69 GLN B C 1
ATOM 2185 O O . GLN B 1 69 ? -1.611 -10.727 -14.391 1 92.62 69 GLN B O 1
ATOM 2190 N N . ARG B 1 70 ? -0.353 -10.945 -12.602 1 92.88 70 ARG B N 1
ATOM 2191 C CA . ARG B 1 70 ? -1.162 -12.062 -12.117 1 92.88 70 ARG B CA 1
ATOM 2192 C C . ARG B 1 70 ? -2.635 -11.672 -12.031 1 92.88 70 ARG B C 1
ATOM 2194 O O . ARG B 1 70 ? -3.486 -12.312 -12.648 1 92.88 70 ARG B O 1
ATOM 2201 N N . LEU B 1 71 ? -3.01 -10.617 -11.367 1 96.06 71 LEU B N 1
ATOM 2202 C CA . LEU B 1 71 ? -4.395 -10.18 -11.242 1 96.06 71 LEU B CA 1
ATOM 2203 C C . LEU B 1 71 ? -4.977 -9.82 -12.602 1 96.06 71 LEU B C 1
ATOM 2205 O O . LEU B 1 71 ? -6.121 -10.172 -12.906 1 96.06 71 LEU B O 1
ATOM 2209 N N . ALA B 1 72 ? -4.148 -9.133 -13.367 1 97.12 72 ALA B N 1
ATOM 2210 C CA . ALA B 1 72 ? -4.594 -8.758 -14.703 1 97.12 72 ALA B CA 1
ATOM 2211 C C . ALA B 1 72 ? -4.949 -9.984 -15.531 1 97.12 72 ALA B C 1
ATOM 2213 O O . ALA B 1 72 ? -5.957 -10 -16.25 1 97.12 72 ALA B O 1
ATOM 2214 N N . ARG B 1 73 ? -4.16 -11.008 -15.438 1 96.25 73 ARG B N 1
ATOM 2215 C CA . ARG B 1 73 ? -4.41 -12.242 -16.172 1 96.25 73 ARG B CA 1
ATOM 2216 C C . ARG B 1 73 ? -5.691 -12.914 -15.68 1 96.25 73 ARG B C 1
ATOM 2218 O O . ARG B 1 73 ? -6.438 -13.492 -16.469 1 96.25 73 ARG B O 1
ATOM 2225 N N . MET B 1 74 ? -5.898 -12.914 -14.383 1 97.25 74 MET B N 1
ATOM 2226 C CA . MET B 1 74 ? -7.137 -13.461 -13.836 1 97.25 74 MET B CA 1
ATOM 2227 C C . MET B 1 74 ? -8.352 -12.758 -14.422 1 97.25 74 MET B C 1
ATOM 2229 O O . MET B 1 74 ? -9.352 -13.398 -14.742 1 97.25 74 MET B O 1
ATOM 2233 N N . ILE B 1 75 ? -8.25 -11.453 -14.547 1 98.06 75 ILE B N 1
ATOM 2234 C CA . ILE B 1 75 ? -9.352 -10.656 -15.078 1 98.06 75 ILE B CA 1
ATOM 2235 C C . ILE B 1 75 ? -9.531 -10.953 -16.562 1 98.06 75 ILE B C 1
ATOM 2237 O O . ILE B 1 75 ? -10.656 -11.148 -17.031 1 98.06 75 ILE B O 1
ATOM 2241 N N . ARG B 1 76 ? -8.461 -11.039 -17.312 1 97.19 76 ARG B N 1
ATOM 2242 C CA . ARG B 1 76 ? -8.523 -11.289 -18.75 1 97.19 76 ARG B CA 1
ATOM 2243 C C . ARG B 1 76 ? -9.07 -12.68 -19.047 1 97.19 76 ARG B C 1
ATOM 2245 O O . ARG B 1 76 ? -9.719 -12.898 -20.062 1 97.19 76 ARG B O 1
ATOM 2252 N N . GLY B 1 77 ? -8.82 -13.547 -18.141 1 96.75 77 GLY B N 1
ATOM 2253 C CA . GLY B 1 77 ? -9.172 -14.938 -18.359 1 96.75 77 GLY B CA 1
ATOM 2254 C C . GLY B 1 77 ? -10.539 -15.305 -17.812 1 96.75 77 GLY B C 1
ATOM 2255 O O . GLY B 1 77 ? -10.914 -16.469 -17.781 1 96.75 77 GLY B O 1
ATOM 2256 N N . ARG B 1 78 ? -11.289 -14.344 -17.375 1 97.25 78 ARG B N 1
ATOM 2257 C CA . ARG B 1 78 ? -12.57 -14.625 -16.734 1 97.25 78 ARG B CA 1
ATOM 2258 C C . ARG B 1 78 ? -13.578 -15.188 -17.734 1 97.25 78 ARG B C 1
ATOM 2260 O O . ARG B 1 78 ? -13.484 -14.906 -18.938 1 97.25 78 ARG B O 1
ATOM 2267 N N . ASP B 1 79 ? -14.508 -15.984 -17.219 1 96.69 79 ASP B N 1
ATOM 2268 C CA . ASP B 1 79 ? -15.531 -16.625 -18.047 1 96.69 79 ASP B CA 1
ATOM 2269 C C . ASP B 1 79 ? -16.625 -15.625 -18.438 1 96.69 79 ASP B C 1
ATOM 2271 O O . ASP B 1 79 ? -16.766 -14.578 -17.797 1 96.69 79 ASP B O 1
ATOM 2275 N N . ARG B 1 80 ? -17.375 -16.031 -19.531 1 96.88 80 ARG B N 1
ATOM 2276 C CA . ARG B 1 80 ? -1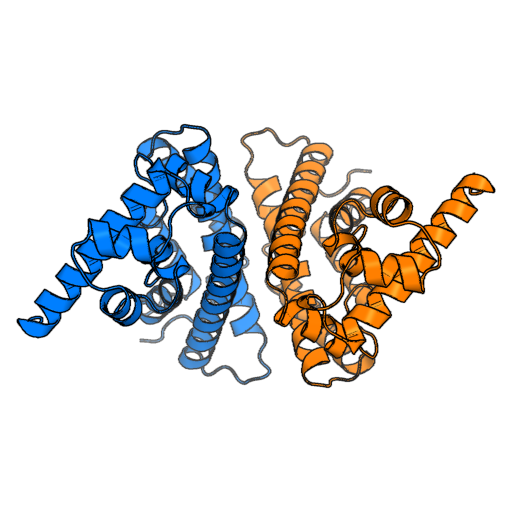8.562 -15.25 -19.875 1 96.88 80 ARG B CA 1
ATOM 2277 C C . ARG B 1 80 ? -19.531 -15.188 -18.703 1 96.88 80 ARG B C 1
ATOM 2279 O O . ARG B 1 80 ? -19.766 -16.188 -18.031 1 96.88 80 ARG B O 1
ATOM 2286 N N . GLY B 1 81 ? -20.078 -13.938 -18.422 1 97.38 81 GLY B N 1
ATOM 2287 C CA . GLY B 1 81 ? -21.031 -13.742 -17.344 1 97.38 81 GLY B CA 1
ATOM 2288 C C . GLY B 1 81 ? -20.375 -13.5 -15.992 1 97.38 81 GLY B C 1
ATOM 2289 O O . GLY B 1 81 ? -21.062 -13.195 -15.008 1 97.38 81 GLY B O 1
ATOM 2290 N N . GLU B 1 82 ? -19.062 -13.555 -16.031 1 98.12 82 GLU B N 1
ATOM 2291 C CA . GLU B 1 82 ? -18.312 -13.398 -14.781 1 98.12 82 GLU B CA 1
ATOM 2292 C C . GLU B 1 82 ? -17.766 -11.984 -14.641 1 98.12 82 GLU B C 1
ATOM 2294 O O . GLU B 1 82 ? -17.234 -11.422 -15.602 1 98.12 82 GLU B O 1
ATOM 2299 N N . SER B 1 83 ? -17.953 -11.414 -13.453 1 98.44 83 SER B N 1
ATOM 2300 C CA . SER B 1 83 ? -17.375 -10.102 -13.188 1 98.44 83 SER B CA 1
ATOM 2301 C C . SER B 1 83 ? -15.883 -10.188 -12.891 1 98.44 83 SER B C 1
ATOM 2303 O O . SER B 1 83 ? -15.359 -11.281 -12.664 1 98.44 83 SER B O 1
ATOM 2305 N N . ALA B 1 84 ? -15.219 -9.055 -12.93 1 98.44 84 ALA B N 1
ATOM 2306 C CA . ALA B 1 84 ? -13.797 -9.016 -12.594 1 98.44 84 ALA B CA 1
ATOM 2307 C C . ALA B 1 84 ? -13.555 -9.516 -11.172 1 98.44 84 ALA B C 1
ATOM 2309 O O . ALA B 1 84 ? -12.656 -10.32 -10.93 1 98.44 84 ALA B O 1
ATOM 2310 N N . ALA B 1 85 ? -14.398 -9.039 -10.242 1 98.19 85 ALA B N 1
ATOM 2311 C CA . ALA B 1 85 ? -14.25 -9.43 -8.844 1 98.19 85 ALA B CA 1
ATOM 2312 C C . ALA B 1 85 ? -14.453 -10.93 -8.672 1 98.19 85 ALA B C 1
ATOM 2314 O O . ALA B 1 85 ? -13.703 -11.594 -7.949 1 98.19 85 ALA B O 1
ATOM 2315 N N . ALA B 1 86 ? -15.461 -11.461 -9.336 1 98.31 86 ALA B N 1
ATOM 2316 C CA . ALA B 1 86 ? -15.75 -12.883 -9.234 1 98.31 86 ALA B CA 1
ATOM 2317 C C . ALA B 1 86 ? -14.57 -13.719 -9.727 1 98.31 86 ALA B C 1
ATOM 2319 O O . ALA B 1 86 ? -14.211 -14.727 -9.109 1 98.31 86 ALA B O 1
ATOM 2320 N N . ALA B 1 87 ? -13.992 -13.312 -10.82 1 98.5 87 ALA B N 1
ATOM 2321 C CA . ALA B 1 87 ? -12.844 -14.016 -11.391 1 98.5 87 ALA B CA 1
ATOM 2322 C C . ALA B 1 87 ? -11.656 -13.992 -10.438 1 98.5 87 ALA B C 1
ATOM 2324 O O . ALA B 1 87 ? -11.031 -15.023 -10.188 1 98.5 87 ALA B O 1
ATOM 2325 N N . VAL B 1 88 ? -11.352 -12.852 -9.93 1 98.31 88 VAL B N 1
ATOM 2326 C CA . VAL B 1 88 ? -10.219 -12.688 -9.023 1 98.31 88 VAL B CA 1
ATOM 2327 C C . VAL B 1 88 ? -10.438 -13.531 -7.77 1 98.31 88 VAL B C 1
ATOM 2329 O O . VAL B 1 88 ? -9.539 -14.273 -7.348 1 98.31 88 VAL B O 1
ATOM 2332 N N . LEU B 1 89 ? -11.656 -13.438 -7.176 1 98.44 89 LEU B N 1
ATOM 2333 C CA . LEU B 1 89 ? -11.953 -14.188 -5.961 1 98.44 89 LEU B CA 1
ATOM 2334 C C . LEU B 1 89 ? -11.891 -15.688 -6.219 1 98.44 89 LEU B C 1
ATOM 2336 O O . LEU B 1 89 ? -11.344 -16.438 -5.406 1 98.44 89 LEU B O 1
ATOM 2340 N N . ARG B 1 90 ? -12.398 -16.109 -7.328 1 98.25 90 ARG B N 1
ATOM 2341 C CA . ARG B 1 90 ? -12.352 -17.516 -7.695 1 98.25 90 ARG B CA 1
ATOM 2342 C C . ARG B 1 90 ? -10.914 -18.016 -7.809 1 98.25 90 ARG B C 1
ATOM 2344 O O . ARG B 1 90 ? -10.555 -19.047 -7.254 1 98.25 90 ARG B O 1
ATOM 2351 N N . GLU B 1 91 ? -10.094 -17.281 -8.523 1 97.75 91 GLU B N 1
ATOM 2352 C CA . GLU B 1 91 ? -8.703 -17.688 -8.734 1 97.75 91 GLU B CA 1
ATOM 2353 C C . GLU B 1 91 ? -7.918 -17.672 -7.43 1 97.75 91 GLU B C 1
ATOM 2355 O O . GLU B 1 91 ? -7.117 -18.578 -7.168 1 97.75 91 GLU B O 1
ATOM 2360 N N . LEU B 1 92 ? -8.109 -16.656 -6.594 1 97.75 92 LEU B N 1
ATOM 2361 C CA . LEU B 1 92 ? -7.453 -16.609 -5.293 1 97.75 92 LEU B CA 1
ATOM 2362 C C . LEU B 1 92 ? -7.859 -17.812 -4.438 1 97.75 92 LEU B C 1
ATOM 2364 O O . LEU B 1 92 ? -7.004 -18.453 -3.816 1 97.75 92 LEU B O 1
ATOM 2368 N N . ARG B 1 93 ? -9.188 -18.078 -4.43 1 98.38 93 ARG B N 1
ATOM 2369 C CA . ARG B 1 93 ? -9.672 -19.219 -3.648 1 98.38 93 ARG B CA 1
ATOM 2370 C C . ARG B 1 93 ? -9.055 -20.531 -4.141 1 98.38 93 ARG B C 1
ATOM 2372 O O . ARG B 1 93 ? -8.672 -21.375 -3.34 1 98.38 93 ARG B O 1
ATOM 2379 N N . GLN B 1 94 ? -8.961 -20.656 -5.395 1 97.81 94 GLN B N 1
ATOM 2380 C CA . GLN B 1 94 ? -8.375 -21.859 -5.98 1 97.81 94 GLN B CA 1
ATOM 2381 C C . GLN B 1 94 ? -6.91 -22.016 -5.578 1 97.81 94 GLN B C 1
ATOM 2383 O O . GLN B 1 94 ? -6.496 -23.078 -5.094 1 97.81 94 GLN B O 1
ATOM 2388 N N . ASP B 1 95 ? -6.137 -20.984 -5.766 1 96.06 95 ASP B N 1
ATOM 2389 C CA . ASP B 1 95 ? -4.707 -21.047 -5.484 1 96.06 95 ASP B CA 1
ATOM 2390 C C . ASP B 1 95 ? -4.449 -21.219 -3.992 1 96.06 95 ASP B C 1
ATOM 2392 O O . ASP B 1 95 ? -3.596 -22.016 -3.594 1 96.06 95 ASP B O 1
ATOM 2396 N N . ILE B 1 96 ? -5.133 -20.484 -3.176 1 97 96 ILE B N 1
ATOM 2397 C CA . ILE B 1 96 ? -4.953 -20.562 -1.729 1 97 96 ILE B CA 1
ATOM 2398 C C . ILE B 1 96 ? -5.441 -21.906 -1.222 1 97 96 ILE B C 1
ATOM 2400 O O . ILE B 1 96 ? -4.793 -22.531 -0.378 1 97 96 ILE B O 1
ATOM 2404 N N . GLY B 1 97 ? -6.578 -22.359 -1.757 1 97.5 97 GLY B N 1
ATOM 2405 C CA . GLY B 1 97 ? -7.078 -23.688 -1.402 1 97.5 97 GLY B CA 1
ATOM 2406 C C . GLY B 1 97 ? -6.117 -24.797 -1.761 1 97.5 97 GLY B C 1
ATOM 2407 O O . GLY B 1 97 ? -6.062 -25.828 -1.072 1 97.5 97 GLY B O 1
ATOM 2408 N N . ALA B 1 98 ? -5.332 -24.594 -2.777 1 96.88 98 ALA B N 1
ATOM 2409 C CA . ALA B 1 98 ? -4.344 -25.562 -3.232 1 96.88 98 ALA B CA 1
ATOM 2410 C C . ALA B 1 98 ? -3.029 -25.422 -2.473 1 96.88 98 ALA B C 1
ATOM 2412 O O . ALA B 1 98 ? -2.031 -26.062 -2.811 1 96.88 98 ALA B O 1
ATOM 2413 N N . VAL B 1 99 ? -3.059 -24.562 -1.52 1 96.19 99 VAL B N 1
ATOM 2414 C CA . VAL B 1 99 ? -1.876 -24.297 -0.706 1 96.19 99 VAL B CA 1
ATOM 2415 C C . VAL B 1 99 ? -0.694 -23.953 -1.608 1 96.19 99 VAL B C 1
ATOM 2417 O O . VAL B 1 99 ? 0.379 -24.547 -1.492 1 96.19 99 VAL B O 1
ATOM 2420 N N . SER B 1 100 ? -0.926 -23.047 -2.465 1 92.69 100 SER B N 1
ATOM 2421 C CA . SER B 1 100 ? 0.049 -22.688 -3.488 1 92.69 100 SER B CA 1
ATOM 2422 C C . SER B 1 100 ? 1.242 -21.953 -2.883 1 92.69 100 SER B C 1
ATOM 2424 O O . SER B 1 100 ? 1.072 -20.984 -2.141 1 92.69 100 SER B O 1
ATOM 2426 N N . PRO B 1 101 ? 2.482 -22.266 -3.26 1 87.94 101 PRO B N 1
ATOM 2427 C CA . PRO B 1 101 ? 3.674 -21.531 -2.822 1 87.94 101 PRO B CA 1
ATOM 2428 C C . PRO B 1 101 ? 3.719 -20.109 -3.357 1 87.94 101 PRO B C 1
ATOM 2430 O O . PRO B 1 101 ? 4.422 -19.25 -2.805 1 87.94 101 PRO B O 1
ATOM 2433 N N . ALA B 1 102 ? 2.941 -19.844 -4.383 1 84.94 102 ALA B N 1
ATOM 2434 C CA . ALA B 1 102 ? 2.92 -18.516 -4.984 1 84.94 102 ALA B CA 1
ATOM 2435 C C . ALA B 1 102 ? 2.42 -17.469 -3.992 1 84.94 102 ALA B C 1
ATOM 2437 O O . ALA B 1 102 ? 2.703 -16.281 -4.141 1 84.94 102 ALA B O 1
ATOM 2438 N N . TYR B 1 103 ? 1.728 -17.938 -2.955 1 90.25 103 TYR B N 1
ATOM 2439 C CA . TYR B 1 103 ? 1.179 -17.031 -1.96 1 90.25 103 TYR B CA 1
ATOM 2440 C C . TYR B 1 103 ? 1.878 -17.203 -0.617 1 90.25 103 TYR B C 1
ATOM 2442 O O . TYR B 1 103 ? 1.346 -16.797 0.422 1 90.25 103 TYR B O 1
ATOM 2450 N N . GLY B 1 104 ? 2.994 -17.828 -0.673 1 89.69 104 GLY B N 1
ATOM 2451 C CA . GLY B 1 104 ? 3.797 -17.984 0.53 1 89.69 104 GLY B CA 1
ATOM 2452 C C . GLY B 1 104 ? 3.383 -19.172 1.377 1 89.69 104 GLY B C 1
ATOM 2453 O O . GLY B 1 104 ? 3.879 -19.344 2.492 1 89.69 104 GLY B O 1
ATOM 2454 N N . LEU B 1 105 ? 2.467 -19.938 0.835 1 93.38 105 LEU B N 1
ATOM 2455 C CA . LEU B 1 105 ? 2.021 -21.125 1.57 1 93.38 105 LEU B CA 1
ATOM 2456 C C . LEU B 1 105 ? 2.982 -22.297 1.36 1 93.38 105 LEU B C 1
ATOM 2458 O O . LEU B 1 105 ? 2.641 -23.266 0.7 1 93.38 105 LEU B O 1
ATOM 2462 N N . MET B 1 106 ? 4.133 -22.141 1.955 1 88.81 106 MET B N 1
ATOM 2463 C CA . MET B 1 106 ? 5.195 -23.141 1.84 1 88.81 106 MET B CA 1
ATOM 2464 C C . MET B 1 106 ? 6.121 -23.078 3.049 1 88.81 106 MET B C 1
ATOM 2466 O O . MET B 1 106 ? 6.176 -22.078 3.752 1 88.81 106 MET B O 1
ATOM 2470 N N . ASP B 1 107 ? 6.785 -24.141 3.195 1 85.12 107 ASP B N 1
ATOM 2471 C CA . ASP B 1 107 ? 7.801 -24.203 4.242 1 85.12 107 ASP B CA 1
ATOM 2472 C C . ASP B 1 107 ? 8.961 -23.25 3.934 1 85.12 107 ASP B C 1
ATOM 2474 O O . ASP B 1 107 ? 9.383 -23.125 2.783 1 85.12 107 ASP B O 1
ATOM 2478 N N . GLY B 1 108 ? 9.469 -22.625 4.941 1 83.69 108 GLY B N 1
ATOM 2479 C CA . GLY B 1 108 ? 10.625 -21.75 4.77 1 83.69 108 GLY B CA 1
ATOM 2480 C C . GLY B 1 108 ? 10.258 -20.344 4.344 1 83.69 108 GLY B C 1
ATOM 2481 O O . GLY B 1 108 ? 11.141 -19.5 4.176 1 83.69 108 GLY B O 1
ATOM 2482 N N . PHE B 1 109 ? 8.961 -20.141 4.191 1 86.25 109 PHE B N 1
ATOM 2483 C CA . PHE B 1 109 ? 8.516 -18.812 3.787 1 86.25 109 PHE B CA 1
ATOM 2484 C C . PHE B 1 109 ? 8.969 -17.766 4.797 1 86.25 109 PHE B C 1
ATOM 2486 O O . PHE B 1 109 ? 9.273 -16.625 4.422 1 86.25 109 PHE B O 1
ATOM 2493 N N . ASP B 1 110 ? 9.055 -18.141 5.992 1 87.38 110 ASP B N 1
ATOM 2494 C CA . ASP B 1 110 ? 9.477 -17.234 7.059 1 87.38 110 ASP B CA 1
ATOM 2495 C C . ASP B 1 110 ? 10.906 -16.75 6.832 1 87.38 110 ASP B C 1
ATOM 2497 O O . ASP B 1 110 ? 11.203 -15.562 7.012 1 87.38 110 ASP B O 1
ATOM 2501 N N . ALA B 1 111 ? 11.758 -17.672 6.469 1 88.44 111 ALA B N 1
ATOM 2502 C CA . ALA B 1 111 ? 13.141 -17.297 6.18 1 88.44 111 ALA B CA 1
ATOM 2503 C C . ALA B 1 111 ? 13.211 -16.312 5.02 1 88.44 111 ALA B C 1
ATOM 2505 O O . ALA B 1 111 ? 13.984 -15.352 5.059 1 88.44 111 ALA B O 1
ATOM 2506 N N . PHE B 1 112 ? 12.453 -16.547 4.039 1 87.88 112 PHE B N 1
ATOM 2507 C CA . PHE B 1 112 ? 12.375 -15.672 2.883 1 87.88 112 PHE B CA 1
ATOM 2508 C C . PHE B 1 112 ? 11.938 -14.273 3.295 1 87.88 112 PHE B C 1
ATOM 2510 O O . PHE B 1 112 ? 12.594 -13.281 2.949 1 87.88 112 PHE B O 1
ATOM 2517 N N . MET B 1 113 ? 10.953 -14.18 4.074 1 89.06 113 MET B N 1
ATOM 2518 C CA . MET B 1 113 ? 10.422 -12.898 4.523 1 89.06 113 MET B CA 1
ATOM 2519 C C . MET B 1 113 ? 11.398 -12.195 5.453 1 89.06 113 MET B C 1
ATOM 2521 O O . MET B 1 113 ? 11.484 -10.969 5.457 1 89.06 113 MET B O 1
ATOM 2525 N N . ASN B 1 114 ? 12.094 -12.945 6.195 1 89.06 114 ASN B N 1
ATOM 2526 C CA . ASN B 1 114 ? 13.109 -12.367 7.07 1 89.06 114 ASN B CA 1
ATOM 2527 C C . ASN B 1 114 ? 14.18 -11.625 6.273 1 89.06 114 ASN B C 1
ATOM 2529 O O . ASN B 1 114 ? 14.633 -10.555 6.684 1 89.06 114 ASN B O 1
ATOM 2533 N N . VAL B 1 115 ? 14.523 -12.164 5.184 1 91.06 115 VAL B N 1
ATOM 2534 C CA . VAL B 1 115 ? 15.5 -11.516 4.324 1 91.06 115 VAL B CA 1
ATOM 2535 C C . VAL B 1 115 ? 14.945 -10.18 3.826 1 91.06 115 VAL B C 1
ATOM 2537 O O . VAL B 1 115 ? 15.641 -9.164 3.852 1 91.06 115 VAL B O 1
ATOM 2540 N N . ILE B 1 116 ? 13.734 -10.188 3.428 1 88.81 116 ILE B N 1
ATOM 2541 C CA . ILE B 1 116 ? 13.094 -8.984 2.918 1 88.81 116 ILE B CA 1
ATOM 2542 C C . ILE B 1 116 ? 13.039 -7.926 4.02 1 88.81 116 ILE B C 1
ATOM 2544 O O . ILE B 1 116 ? 13.344 -6.754 3.777 1 88.81 116 ILE B O 1
ATOM 2548 N N . GLU B 1 117 ? 12.727 -8.32 5.188 1 85.12 117 GLU B N 1
ATOM 2549 C CA . GLU B 1 117 ? 12.57 -7.418 6.324 1 85.12 117 GLU B CA 1
ATOM 2550 C C . GLU B 1 117 ? 13.867 -6.668 6.613 1 85.12 117 GLU B C 1
ATOM 2552 O O . GLU B 1 117 ? 13.844 -5.516 7.043 1 85.12 117 GLU B O 1
ATOM 2557 N N . HIS B 1 118 ? 14.945 -7.266 6.309 1 86.62 118 HIS B N 1
ATOM 2558 C CA . HIS B 1 118 ? 16.234 -6.68 6.684 1 86.62 118 HIS B CA 1
ATOM 2559 C C . HIS B 1 118 ? 16.953 -6.125 5.465 1 86.62 118 HIS B C 1
ATOM 2561 O O . HIS B 1 118 ? 18.156 -5.863 5.523 1 86.62 118 HIS B O 1
ATOM 2567 N N . ALA B 1 119 ? 16.25 -5.988 4.391 1 87.94 119 ALA B N 1
ATOM 2568 C CA . ALA B 1 119 ? 16.812 -5.445 3.158 1 87.94 119 ALA B CA 1
ATOM 2569 C C . ALA B 1 119 ? 15.953 -4.309 2.613 1 87.94 119 ALA B C 1
ATOM 2571 O O . ALA B 1 119 ? 15.023 -4.539 1.839 1 87.94 119 ALA B O 1
ATOM 2572 N N . PRO B 1 120 ? 16.344 -3.102 2.854 1 82.44 120 PRO B N 1
ATOM 2573 C CA . PRO B 1 120 ? 15.531 -1.954 2.445 1 82.44 120 PRO B CA 1
ATOM 2574 C C . PRO B 1 120 ? 15.328 -1.879 0.933 1 82.44 120 PRO B C 1
ATOM 2576 O O . PRO B 1 120 ? 14.258 -1.492 0.465 1 82.44 120 PRO B O 1
ATOM 2579 N N . THR B 1 121 ? 16.312 -2.299 0.222 1 85.06 121 THR B N 1
ATOM 2580 C CA . THR B 1 121 ? 16.203 -2.221 -1.23 1 85.06 121 THR B CA 1
ATOM 2581 C C . THR B 1 121 ? 15.188 -3.227 -1.756 1 85.06 121 THR B C 1
ATOM 2583 O O . THR B 1 121 ? 14.508 -2.965 -2.75 1 85.06 121 THR B O 1
ATOM 2586 N N . LEU B 1 122 ? 15.086 -4.367 -1.092 1 88.88 122 LEU B N 1
ATOM 2587 C CA . LEU B 1 122 ? 14.07 -5.34 -1.473 1 88.88 122 LEU B CA 1
ATOM 2588 C C . LEU B 1 122 ? 12.672 -4.812 -1.173 1 88.88 122 LEU B C 1
ATOM 2590 O O . LEU B 1 122 ? 11.758 -4.977 -1.983 1 88.88 122 LEU B O 1
ATOM 2594 N N . LYS B 1 123 ? 12.508 -4.137 -0.104 1 84.62 123 LYS B N 1
ATOM 2595 C CA . LYS B 1 123 ? 11.219 -3.551 0.258 1 84.62 123 LYS B CA 1
ATOM 2596 C C . LYS B 1 123 ? 10.805 -2.475 -0.741 1 84.62 123 LYS B C 1
ATOM 2598 O O . LYS B 1 123 ? 9.648 -2.43 -1.168 1 84.62 123 LYS B O 1
ATOM 2603 N N . ALA B 1 124 ? 11.742 -1.7 -1.091 1 84.06 124 ALA B N 1
ATOM 2604 C CA . ALA B 1 124 ? 11.477 -0.668 -2.09 1 84.06 124 ALA B CA 1
ATOM 2605 C C . ALA B 1 124 ? 11.031 -1.286 -3.412 1 84.06 124 ALA B C 1
ATOM 2607 O O . ALA B 1 124 ? 10.117 -0.784 -4.062 1 84.06 124 ALA B O 1
ATOM 2608 N N . ARG B 1 125 ? 11.656 -2.35 -3.762 1 85.69 125 ARG B N 1
ATOM 2609 C CA . ARG B 1 125 ? 11.305 -3.033 -5.004 1 85.69 125 ARG B CA 1
ATOM 2610 C C . ARG B 1 125 ? 9.914 -3.645 -4.914 1 85.69 125 ARG B C 1
ATOM 2612 O O . ARG B 1 125 ? 9.141 -3.598 -5.879 1 85.69 125 ARG B O 1
ATOM 2619 N N . LEU B 1 126 ? 9.57 -4.156 -3.824 1 85.06 126 LEU B N 1
ATOM 2620 C CA . LEU B 1 126 ? 8.25 -4.734 -3.623 1 85.06 126 LEU B CA 1
ATOM 2621 C C . LEU B 1 126 ? 7.168 -3.664 -3.732 1 85.06 126 LEU B C 1
ATOM 2623 O O . LEU B 1 126 ? 6.098 -3.912 -4.293 1 85.06 126 LEU B O 1
ATOM 2627 N N . PHE B 1 127 ? 7.438 -2.514 -3.256 1 82.5 127 PHE B N 1
ATOM 2628 C CA . PHE B 1 127 ? 6.512 -1.392 -3.361 1 82.5 127 PHE B CA 1
ATOM 2629 C C . PHE B 1 127 ? 6.281 -1.015 -4.82 1 82.5 127 PHE B C 1
ATOM 2631 O O . PHE B 1 127 ? 5.141 -0.787 -5.234 1 82.5 127 PHE B O 1
ATOM 2638 N N . HIS B 1 128 ? 7.309 -0.97 -5.504 1 83.69 128 HIS B N 1
ATOM 2639 C CA . HIS B 1 128 ? 7.219 -0.654 -6.926 1 83.69 128 HIS B CA 1
ATOM 2640 C C . HIS B 1 128 ? 6.402 -1.704 -7.672 1 83.69 128 HIS B C 1
ATOM 2642 O O . HIS B 1 128 ? 5.594 -1.367 -8.539 1 83.69 128 HIS B O 1
ATOM 2648 N N . LEU B 1 129 ? 6.605 -2.881 -7.285 1 86.44 129 LEU B N 1
ATOM 2649 C CA . LEU B 1 129 ? 5.867 -3.967 -7.918 1 86.44 129 LEU B CA 1
ATOM 2650 C C . LEU B 1 129 ? 4.375 -3.855 -7.617 1 86.44 129 LEU B C 1
ATOM 2652 O O . LEU B 1 129 ? 3.541 -4.125 -8.484 1 86.44 129 LEU B O 1
ATOM 2656 N N . GLN B 1 130 ? 4.051 -3.488 -6.426 1 86.25 130 GLN B N 1
ATOM 2657 C CA . GLN B 1 130 ? 2.648 -3.299 -6.062 1 86.25 130 GLN B CA 1
ATOM 2658 C C . GLN B 1 130 ? 2.004 -2.211 -6.918 1 86.25 130 GLN B C 1
ATOM 2660 O O . GLN B 1 130 ? 0.848 -2.338 -7.328 1 86.25 130 GLN B O 1
ATOM 2665 N N . GLU B 1 131 ? 2.744 -1.178 -7.145 1 86.12 131 GLU B N 1
ATOM 2666 C CA . GLU B 1 131 ? 2.256 -0.115 -8.016 1 86.12 131 GLU B CA 1
ATOM 2667 C C . GLU B 1 131 ? 2.02 -0.632 -9.438 1 86.12 131 GLU B C 1
ATOM 2669 O O . GLU B 1 131 ? 1.013 -0.299 -10.062 1 86.12 131 GLU B O 1
ATOM 2674 N N . GLN B 1 132 ? 2.908 -1.438 -9.844 1 90.25 132 GLN B N 1
ATOM 2675 C CA . GLN B 1 132 ? 2.787 -2.002 -11.188 1 90.25 132 GLN B CA 1
ATOM 2676 C C . GLN B 1 132 ? 1.59 -2.943 -11.281 1 90.25 132 GLN B C 1
ATOM 2678 O O . GLN B 1 132 ? 0.934 -3.02 -12.32 1 90.25 132 GLN B O 1
ATOM 2683 N N . VAL B 1 133 ? 1.365 -3.637 -10.219 1 93.38 133 VAL B N 1
ATOM 2684 C CA . VAL B 1 133 ? 0.191 -4.5 -10.172 1 93.38 133 VAL B CA 1
ATOM 2685 C C . VAL B 1 133 ? -1.075 -3.664 -10.344 1 93.38 133 VAL B C 1
ATOM 2687 O O . VAL B 1 133 ? -1.921 -3.967 -11.188 1 93.38 133 VAL B O 1
ATOM 2690 N N . ASN B 1 134 ? -1.188 -2.637 -9.57 1 93.44 134 ASN B N 1
ATOM 2691 C CA . ASN B 1 134 ? -2.348 -1.758 -9.648 1 93.44 134 ASN B CA 1
ATOM 2692 C C . ASN B 1 134 ? -2.521 -1.184 -11.055 1 93.44 134 ASN B C 1
ATOM 2694 O O . ASN B 1 134 ? -3.623 -1.201 -11.602 1 93.44 134 ASN B O 1
ATOM 2698 N N . GLU B 1 135 ? -1.44 -0.776 -11.633 1 93 135 GLU B N 1
ATOM 2699 C CA . GLU B 1 135 ? -1.48 -0.192 -12.969 1 93 135 GLU B CA 1
ATOM 2700 C C . GLU B 1 135 ? -1.961 -1.209 -14 1 93 135 GLU B C 1
ATOM 2702 O O . GLU B 1 135 ? -2.773 -0.883 -14.875 1 93 135 GLU B O 1
ATOM 2707 N N . ALA B 1 136 ? -1.441 -2.363 -13.883 1 95.56 136 ALA B N 1
ATOM 2708 C CA . ALA B 1 136 ? -1.822 -3.416 -14.82 1 95.56 136 ALA B CA 1
ATOM 2709 C C . ALA B 1 136 ? -3.305 -3.754 -14.688 1 95.56 136 ALA B C 1
ATOM 2711 O O . ALA B 1 136 ? -3.992 -3.953 -15.695 1 95.56 136 ALA B O 1
ATOM 2712 N N . VAL B 1 137 ? -3.783 -3.832 -13.508 1 97.19 137 VAL B N 1
ATOM 2713 C CA . VAL B 1 137 ? -5.184 -4.156 -13.258 1 97.19 137 VAL B CA 1
ATOM 2714 C C . VAL B 1 137 ? -6.078 -3.055 -13.82 1 97.19 137 VAL B C 1
ATOM 2716 O O . VAL B 1 137 ? -7.043 -3.338 -14.539 1 97.19 137 VAL B O 1
ATOM 2719 N N . VAL B 1 138 ? -5.738 -1.816 -13.586 1 95.81 138 VAL B N 1
ATOM 2720 C CA . VAL B 1 138 ? -6.527 -0.675 -14.039 1 95.81 138 VAL B CA 1
ATOM 2721 C C . VAL B 1 138 ? -6.547 -0.635 -15.562 1 95.81 138 VAL B C 1
ATOM 2723 O O . VAL B 1 138 ? -7.605 -0.456 -16.172 1 95.81 138 VAL B O 1
ATOM 2726 N N . ALA B 1 139 ? -5.363 -0.835 -16.156 1 96.31 139 ALA B N 1
ATOM 2727 C CA . ALA B 1 139 ? -5.273 -0.835 -17.609 1 96.31 139 ALA B CA 1
ATOM 2728 C C . ALA B 1 139 ? -6.141 -1.938 -18.219 1 96.31 139 ALA B C 1
ATOM 2730 O O . ALA B 1 139 ? -6.832 -1.717 -19.203 1 96.31 139 ALA B O 1
ATOM 2731 N N . THR B 1 140 ? -6.078 -3.074 -17.625 1 97.5 140 THR B N 1
ATOM 2732 C CA . THR B 1 140 ? -6.867 -4.207 -18.109 1 97.5 140 THR B CA 1
ATOM 2733 C C . THR B 1 140 ? -8.359 -3.908 -18 1 97.5 140 THR B C 1
ATOM 2735 O O . THR B 1 140 ? -9.109 -4.148 -18.953 1 97.5 140 THR B O 1
ATOM 2738 N N . LEU B 1 141 ? -8.82 -3.373 -16.891 1 98 141 LEU B N 1
ATOM 2739 C CA . LEU B 1 141 ? -10.234 -3.051 -16.703 1 98 141 LEU B CA 1
ATOM 2740 C C . LEU B 1 141 ? -10.688 -1.993 -17.703 1 98 141 LEU B C 1
ATOM 2742 O O . LEU B 1 141 ? -11.789 -2.086 -18.266 1 98 141 LEU B O 1
ATOM 2746 N N . ARG B 1 142 ? -9.836 -1.021 -17.922 1 97.19 142 ARG B N 1
ATOM 2747 C CA . ARG B 1 142 ? -10.18 0.013 -18.906 1 97.19 142 ARG B CA 1
ATOM 2748 C C . ARG B 1 142 ? -10.328 -0.577 -20.297 1 97.19 142 ARG B C 1
ATOM 2750 O O . ARG B 1 142 ? -11.289 -0.272 -21.016 1 97.19 142 ARG B O 1
ATOM 2757 N N . GLU B 1 143 ? -9.391 -1.361 -20.625 1 96.44 143 GLU B N 1
ATOM 2758 C CA . GLU B 1 143 ? -9.398 -1.99 -21.953 1 96.44 143 GLU B CA 1
ATOM 2759 C C . GLU B 1 143 ? -10.641 -2.857 -22.141 1 96.44 143 GLU B C 1
ATOM 2761 O O . GLU B 1 143 ? -11.305 -2.777 -23.172 1 96.44 143 GLU B O 1
ATOM 2766 N N . GLU B 1 144 ? -11.008 -3.596 -21.203 1 95.69 144 GLU B N 1
ATOM 2767 C CA . GLU B 1 144 ? -12.062 -4.59 -21.344 1 95.69 144 GLU B CA 1
ATOM 2768 C C . GLU B 1 144 ? -13.445 -3.949 -21.219 1 95.69 144 GLU B C 1
ATOM 2770 O O . GLU B 1 144 ? -14.43 -4.477 -21.734 1 95.69 144 GLU B O 1
ATOM 2775 N N . THR B 1 145 ? -13.531 -2.854 -20.516 1 96.25 145 THR B N 1
ATOM 2776 C CA . THR B 1 145 ? -14.828 -2.209 -20.328 1 96.25 145 THR B CA 1
ATOM 2777 C C . THR B 1 145 ? -15.031 -1.095 -21.359 1 96.25 145 THR B C 1
ATOM 2779 O O . THR B 1 145 ? -16.156 -0.631 -21.562 1 96.25 145 THR B O 1
ATOM 2782 N N . GLY B 1 146 ? -13.938 -0.647 -21.906 1 95.94 146 GLY B N 1
ATOM 2783 C CA . GLY B 1 146 ? -14.023 0.517 -22.781 1 95.94 146 GLY B CA 1
ATOM 2784 C C . GLY B 1 146 ? -14.367 1.791 -22.031 1 95.94 146 GLY B C 1
ATOM 2785 O O . GLY B 1 146 ? -14.93 2.723 -22.609 1 95.94 146 GLY B O 1
ATOM 2786 N N . ALA B 1 147 ? -14.07 1.775 -20.781 1 95.5 147 ALA B N 1
ATOM 2787 C CA . ALA B 1 147 ? -14.398 2.93 -19.938 1 95.5 147 ALA B CA 1
ATOM 2788 C C . ALA B 1 147 ? -13.633 4.168 -20.391 1 95.5 147 ALA B C 1
ATOM 2790 O O . ALA B 1 147 ? -12.438 4.094 -20.703 1 95.5 147 ALA B O 1
ATOM 2791 N N . PRO B 1 148 ? -14.359 5.273 -20.469 1 94.19 148 PRO B N 1
ATOM 2792 C CA . PRO B 1 148 ? -13.641 6.504 -20.812 1 94.19 148 PRO B CA 1
ATOM 2793 C C . PRO B 1 148 ? -12.578 6.879 -19.781 1 94.19 148 PRO B C 1
ATOM 2795 O O . PRO B 1 148 ? -12.609 6.383 -18.656 1 94.19 148 PRO B O 1
ATOM 2798 N N . ASP B 1 149 ? -11.719 7.762 -20.172 1 88.38 149 ASP B N 1
ATOM 2799 C CA . ASP B 1 149 ? -10.562 8.125 -19.359 1 88.38 149 ASP B CA 1
ATOM 2800 C C . ASP B 1 149 ? -10.992 8.766 -18.047 1 88.38 149 ASP B C 1
ATOM 2802 O O . ASP B 1 149 ? -10.305 8.617 -17.031 1 88.38 149 ASP B O 1
ATOM 2806 N N . ASP B 1 150 ? -12.102 9.383 -18.016 1 88.62 150 ASP B N 1
ATOM 2807 C CA . ASP B 1 150 ? -12.508 10.133 -16.828 1 88.62 150 ASP B CA 1
ATOM 2808 C C . ASP B 1 150 ? -13.406 9.289 -15.922 1 88.62 150 ASP B C 1
ATOM 2810 O O . ASP B 1 150 ? -13.852 9.758 -14.875 1 88.62 150 ASP B O 1
ATOM 2814 N N . ASP B 1 151 ? -13.711 8.086 -16.375 1 93.69 151 ASP B N 1
ATOM 2815 C CA . ASP B 1 151 ? -14.469 7.164 -15.539 1 93.69 151 ASP B CA 1
ATOM 2816 C C . ASP B 1 151 ? -13.617 6.66 -14.375 1 93.69 151 ASP B C 1
ATOM 2818 O O . ASP B 1 151 ? -12.578 6.027 -14.586 1 93.69 151 ASP B O 1
ATOM 2822 N N . PRO B 1 152 ? -14.016 6.875 -13.133 1 94.31 152 PRO B N 1
ATOM 2823 C CA . PRO B 1 152 ? -13.188 6.488 -11.984 1 94.31 152 PRO B CA 1
ATOM 2824 C C . PRO B 1 152 ? -13.312 5.004 -11.641 1 94.31 152 PRO B C 1
ATOM 2826 O O . PRO B 1 152 ? -12.531 4.484 -10.836 1 94.31 152 PRO B O 1
ATOM 2829 N N . LEU B 1 153 ? -14.195 4.301 -12.266 1 95.88 153 LEU B N 1
ATOM 2830 C CA . LEU B 1 153 ? -14.562 2.971 -11.789 1 95.88 153 LEU B CA 1
ATOM 2831 C C . LEU B 1 153 ? -13.422 1.983 -12.016 1 95.88 153 LEU B C 1
ATOM 2833 O O . LEU B 1 153 ? -13.117 1.168 -11.141 1 95.88 153 LEU B O 1
ATOM 2837 N N . PRO B 1 154 ? -12.734 2.037 -13.227 1 97.06 154 PRO B N 1
ATOM 2838 C CA . PRO B 1 154 ? -11.609 1.107 -13.375 1 97.06 154 PRO B CA 1
ATOM 2839 C C . PRO B 1 154 ? -10.539 1.296 -12.305 1 97.06 154 PRO B C 1
ATOM 2841 O O . PRO B 1 154 ? -10.016 0.315 -11.773 1 97.06 154 PRO B O 1
ATOM 2844 N N . LEU B 1 155 ? -10.297 2.5 -11.977 1 95.19 155 LEU B N 1
ATOM 2845 C CA . LEU B 1 155 ? -9.312 2.807 -10.938 1 95.19 155 LEU B CA 1
ATOM 2846 C C . LEU B 1 155 ? -9.789 2.303 -9.578 1 95.19 155 LEU B C 1
ATOM 2848 O O . LEU B 1 155 ? -9.031 1.651 -8.859 1 95.19 155 LEU B O 1
ATOM 2852 N N . LEU B 1 156 ? -11.031 2.572 -9.242 1 96.88 156 LEU B N 1
ATOM 2853 C CA . LEU B 1 156 ? -11.547 2.262 -7.91 1 96.88 156 LEU B CA 1
ATOM 2854 C C . LEU B 1 156 ? -11.758 0.761 -7.746 1 96.88 156 LEU B C 1
ATOM 2856 O O . LEU B 1 156 ? -11.336 0.177 -6.746 1 96.88 156 LEU B O 1
ATOM 2860 N N . VAL B 1 157 ? -12.367 0.107 -8.727 1 97.62 157 VAL B N 1
ATOM 2861 C CA . VAL B 1 157 ? -12.586 -1.335 -8.656 1 97.62 157 VAL B CA 1
ATOM 2862 C C . VAL B 1 157 ? -11.242 -2.061 -8.734 1 97.62 157 VAL B C 1
ATOM 2864 O O . VAL B 1 157 ? -10.992 -2.996 -7.969 1 97.62 157 VAL B O 1
ATOM 2867 N N . GLY B 1 158 ? -10.414 -1.601 -9.68 1 97.19 158 GLY B N 1
ATOM 2868 C CA . GLY B 1 158 ? -9.086 -2.18 -9.758 1 97.19 158 GLY B CA 1
ATOM 2869 C C . GLY B 1 158 ? -8.305 -2.064 -8.461 1 97.19 158 GLY B C 1
ATOM 2870 O O . GLY B 1 158 ? -7.645 -3.016 -8.047 1 97.19 158 GLY B O 1
ATOM 2871 N N . GLY B 1 159 ? -8.352 -0.918 -7.84 1 94.94 159 GLY B N 1
ATOM 2872 C CA . GLY B 1 159 ? -7.719 -0.711 -6.547 1 94.94 159 GLY B CA 1
ATOM 2873 C C . GLY B 1 159 ? -8.258 -1.627 -5.465 1 94.94 159 GLY B C 1
ATOM 2874 O O . GLY B 1 159 ? -7.492 -2.139 -4.645 1 94.94 159 GLY B O 1
ATOM 2875 N N . GLN B 1 160 ? -9.523 -1.827 -5.426 1 96.06 160 GLN B N 1
ATOM 2876 C CA . GLN B 1 160 ? -10.125 -2.732 -4.453 1 96.06 160 GLN B CA 1
ATOM 2877 C C . GLN B 1 160 ? -9.664 -4.172 -4.684 1 96.06 160 GLN B C 1
ATOM 2879 O O . GLN B 1 160 ? -9.391 -4.902 -3.727 1 96.06 160 GLN B O 1
ATOM 2884 N N . LEU B 1 161 ? -9.578 -4.559 -5.945 1 97.12 161 LEU B N 1
ATOM 2885 C CA . LEU B 1 161 ? -9.141 -5.914 -6.258 1 97.12 161 LEU B CA 1
ATOM 2886 C C . LEU B 1 161 ? -7.688 -6.121 -5.848 1 97.12 161 LEU B C 1
ATOM 2888 O O . LEU B 1 161 ? -7.336 -7.164 -5.293 1 97.12 161 LEU B O 1
ATOM 2892 N N . ALA B 1 162 ? -6.918 -5.156 -6.145 1 95.19 162 ALA B N 1
ATOM 2893 C CA . ALA B 1 162 ? -5.527 -5.207 -5.703 1 95.19 162 ALA B CA 1
ATOM 2894 C C . ALA B 1 162 ? -5.434 -5.23 -4.18 1 95.19 162 ALA B C 1
ATOM 2896 O O . ALA B 1 162 ? -4.598 -5.938 -3.615 1 95.19 162 ALA B O 1
ATOM 2897 N N . TRP B 1 163 ? -6.262 -4.461 -3.537 1 94.12 163 TRP B N 1
ATOM 2898 C CA . TRP B 1 163 ? -6.305 -4.445 -2.078 1 94.12 163 TRP B CA 1
ATOM 2899 C C . TRP B 1 163 ? -6.672 -5.82 -1.528 1 94.12 163 TRP B C 1
ATOM 2901 O O . TRP B 1 163 ? -6.109 -6.262 -0.523 1 94.12 163 TRP B O 1
ATOM 2911 N N . ILE B 1 164 ? -7.59 -6.523 -2.131 1 96.19 164 ILE B N 1
ATOM 2912 C CA . ILE B 1 164 ? -7.984 -7.859 -1.703 1 96.19 164 ILE B CA 1
ATOM 2913 C C . ILE B 1 164 ? -6.766 -8.781 -1.697 1 96.19 164 ILE B C 1
ATOM 2915 O O . ILE B 1 164 ? -6.484 -9.438 -0.694 1 96.19 164 ILE B O 1
ATOM 2919 N N . GLU B 1 165 ? -6.109 -8.797 -2.789 1 95 165 GLU B N 1
ATOM 2920 C CA . GLU B 1 165 ? -4.941 -9.664 -2.887 1 95 165 GLU B CA 1
ATOM 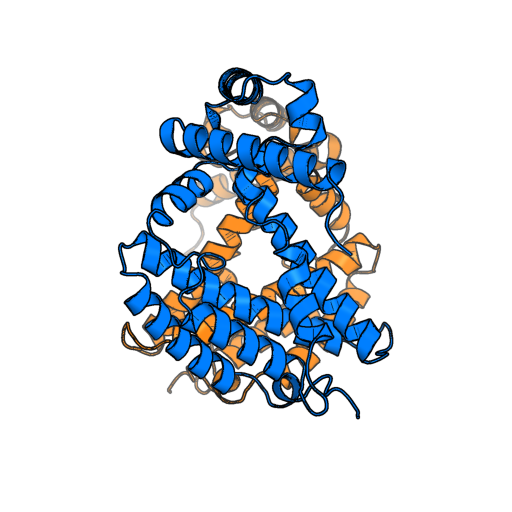2921 C C . GLU B 1 165 ? -3.895 -9.297 -1.837 1 95 165 GLU B C 1
ATOM 2923 O O . GLU B 1 165 ? -3.375 -10.172 -1.142 1 95 165 GLU B O 1
ATOM 2928 N N . THR B 1 166 ? -3.605 -8.023 -1.713 1 91.88 166 THR B N 1
ATOM 2929 C CA . THR B 1 166 ? -2.605 -7.551 -0.759 1 91.88 166 THR B CA 1
ATOM 2930 C C . THR B 1 166 ? -2.992 -7.941 0.665 1 91.88 166 THR B C 1
ATOM 2932 O O . THR B 1 166 ? -2.143 -8.367 1.451 1 91.88 166 THR B O 1
ATOM 2935 N N . THR B 1 167 ? -4.238 -7.785 0.978 1 94.19 167 THR B N 1
ATOM 2936 C CA . THR B 1 167 ? -4.727 -8.094 2.316 1 94.19 167 THR B CA 1
ATOM 2937 C C . THR B 1 167 ? -4.574 -9.578 2.621 1 94.19 167 THR B C 1
ATOM 2939 O O . THR B 1 167 ? -4.07 -9.953 3.682 1 94.19 167 THR B O 1
ATOM 2942 N N . VAL B 1 168 ? -4.969 -10.406 1.715 1 95.62 168 VAL B N 1
ATOM 2943 C CA . VAL B 1 168 ? -4.906 -11.852 1.937 1 95.62 168 VAL B CA 1
ATOM 2944 C C . VAL B 1 168 ? -3.449 -12.297 1.995 1 95.62 168 VAL B C 1
ATOM 2946 O O . VAL B 1 168 ? -3.07 -13.086 2.867 1 95.62 168 VAL B O 1
ATOM 2949 N N . VAL B 1 169 ? -2.646 -11.781 1.104 1 92.06 169 VAL B N 1
ATOM 2950 C CA . VAL B 1 169 ? -1.226 -12.117 1.096 1 92.06 169 VAL B CA 1
ATOM 2951 C C . VAL B 1 169 ? -0.574 -11.641 2.393 1 92.06 169 VAL B C 1
ATOM 2953 O O . VAL B 1 169 ? 0.257 -12.344 2.971 1 92.06 169 VAL B O 1
ATOM 2956 N N . GLY B 1 170 ? -0.908 -10.445 2.785 1 91.12 170 GLY B N 1
ATOM 2957 C CA . GLY B 1 170 ? -0.413 -9.953 4.062 1 91.12 170 GLY B CA 1
ATOM 2958 C C . GLY B 1 170 ? -0.783 -10.844 5.23 1 91.12 170 GLY B C 1
ATOM 2959 O O . GLY B 1 170 ? 0.046 -11.117 6.102 1 91.12 170 GLY B O 1
ATOM 2960 N N . TYR B 1 171 ? -1.998 -11.297 5.266 1 93.62 171 TYR B N 1
ATOM 2961 C CA . TYR B 1 171 ? -2.455 -12.219 6.301 1 93.62 171 TYR B CA 1
ATOM 2962 C C . TYR B 1 171 ? -1.628 -13.5 6.297 1 93.62 171 TYR B C 1
ATOM 2964 O O . TYR B 1 171 ? -1.143 -13.938 7.344 1 93.62 171 TYR B O 1
ATOM 2972 N N . ILE B 1 172 ? -1.481 -14.047 5.121 1 95 172 ILE B N 1
ATOM 2973 C CA . ILE B 1 172 ? -0.745 -15.297 4.969 1 95 172 ILE B CA 1
ATOM 2974 C C . ILE B 1 172 ? 0.7 -15.109 5.426 1 95 172 ILE B C 1
ATOM 2976 O O . ILE B 1 172 ? 1.234 -15.922 6.18 1 95 172 ILE B O 1
ATOM 2980 N N . THR B 1 173 ? 1.243 -14.031 5.012 1 93 173 THR B N 1
ATOM 2981 C CA . THR B 1 173 ? 2.629 -13.734 5.363 1 93 173 THR B CA 1
ATOM 2982 C C . THR B 1 173 ? 2.799 -13.664 6.879 1 93 173 THR B C 1
ATOM 2984 O O . THR B 1 173 ? 3.703 -14.289 7.438 1 93 173 THR B O 1
ATOM 2987 N N . ARG B 1 174 ? 1.975 -12.977 7.559 1 90.69 174 ARG B N 1
ATOM 2988 C CA . ARG B 1 174 ? 2.053 -12.82 9.008 1 90.69 174 ARG B CA 1
ATOM 2989 C C . ARG B 1 174 ? 1.879 -14.164 9.711 1 90.69 174 ARG B C 1
ATOM 2991 O O . ARG B 1 174 ? 2.633 -14.5 10.625 1 90.69 174 ARG B O 1
ATOM 2998 N N . ALA B 1 175 ? 0.864 -14.938 9.273 1 93.75 175 ALA B N 1
ATOM 2999 C CA . ALA B 1 175 ? 0.577 -16.219 9.898 1 93.75 175 ALA B CA 1
ATOM 3000 C C . ALA B 1 175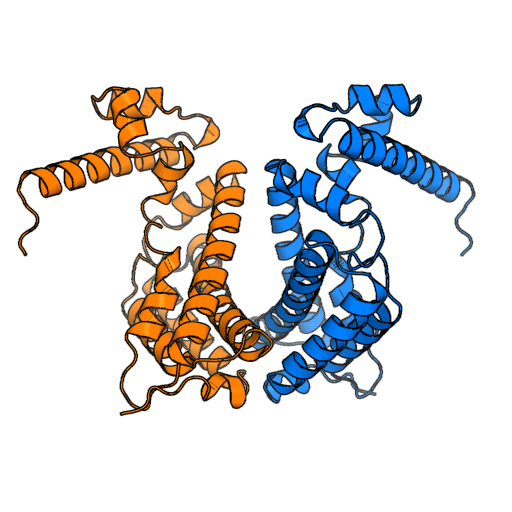 ? 1.732 -17.203 9.695 1 93.75 175 ALA B C 1
ATOM 3002 O O . ALA B 1 175 ? 2.117 -17.922 10.625 1 93.75 175 ALA B O 1
ATOM 3003 N N . MET B 1 176 ? 2.291 -17.203 8.5 1 93.94 176 MET B N 1
ATOM 3004 C CA . MET B 1 176 ? 3.396 -18.109 8.195 1 93.94 176 MET B CA 1
ATOM 3005 C C . MET B 1 176 ? 4.652 -17.719 8.969 1 93.94 176 MET B C 1
ATOM 3007 O O . MET B 1 176 ? 5.375 -18.578 9.461 1 93.94 176 MET B O 1
ATOM 3011 N N . THR B 1 177 ? 4.887 -16.469 9.086 1 91.94 177 THR B N 1
ATOM 3012 C CA . THR B 1 177 ? 6.055 -15.977 9.805 1 91.94 177 THR B CA 1
ATOM 3013 C C . THR B 1 177 ? 5.93 -16.25 11.305 1 91.94 177 THR B C 1
ATOM 3015 O O . THR B 1 177 ? 6.934 -16.438 11.992 1 91.94 177 THR B O 1
ATOM 3018 N N . ALA B 1 178 ? 4.727 -16.359 11.789 1 91.56 178 ALA B N 1
ATOM 3019 C CA . ALA B 1 178 ? 4.469 -16.672 13.188 1 91.56 178 ALA B CA 1
ATOM 3020 C C . ALA B 1 178 ? 4.562 -18.172 13.438 1 91.56 178 ALA B C 1
ATOM 3022 O O . ALA B 1 178 ? 4.371 -18.641 14.562 1 91.56 178 ALA B O 1
ATOM 3023 N N . GLY B 1 179 ? 4.762 -18.922 12.367 1 91.06 179 GLY B N 1
ATOM 3024 C CA . GLY B 1 179 ? 5 -20.344 12.531 1 91.06 179 GLY B CA 1
ATOM 3025 C C . GLY B 1 179 ? 3.785 -21.203 12.203 1 91.06 179 GLY B C 1
ATOM 3026 O O . GLY B 1 179 ? 3.734 -22.375 12.547 1 91.06 179 GLY B O 1
ATOM 3027 N N . GLY B 1 180 ? 2.82 -20.672 11.547 1 93.56 180 GLY B N 1
ATOM 3028 C CA . GLY B 1 180 ? 1.645 -21.438 11.164 1 93.56 180 GLY B CA 1
ATOM 3029 C C . GLY B 1 180 ? 1.936 -22.484 10.109 1 93.56 180 GLY B C 1
ATOM 3030 O O . GLY B 1 180 ? 2.828 -22.312 9.273 1 93.56 180 GLY B O 1
ATOM 3031 N N . LYS B 1 181 ? 1.157 -23.594 10.195 1 94.81 181 LYS B N 1
ATOM 3032 C CA . LYS B 1 181 ? 1.222 -24.594 9.141 1 94.81 181 LYS B CA 1
ATOM 3033 C C . LYS B 1 181 ? 0.5 -24.125 7.879 1 94.81 181 LYS B C 1
ATOM 3035 O O . LYS B 1 181 ? -0.589 -23.562 7.961 1 94.81 181 LYS B O 1
ATOM 3040 N N . ALA B 1 182 ? 1.074 -24.438 6.746 1 95.62 182 ALA B N 1
ATOM 3041 C CA . ALA B 1 182 ? 0.558 -23.953 5.469 1 95.62 182 ALA B CA 1
ATOM 3042 C C . ALA B 1 182 ? -0.902 -24.344 5.277 1 95.62 182 ALA B C 1
ATOM 3044 O O . ALA B 1 182 ? -1.726 -23.531 4.859 1 95.62 182 ALA B O 1
ATOM 3045 N N . THR B 1 183 ? -1.23 -25.547 5.621 1 96.19 183 THR B N 1
ATOM 3046 C CA . THR B 1 183 ? -2.588 -26.047 5.41 1 96.19 183 THR B CA 1
ATOM 3047 C C . THR B 1 183 ? -3.576 -25.312 6.312 1 96.19 183 THR B C 1
ATOM 3049 O O . THR B 1 183 ? -4.684 -24.984 5.891 1 96.19 183 THR B O 1
ATOM 3052 N N . THR B 1 184 ? -3.158 -25.047 7.5 1 96.75 184 THR B N 1
ATOM 3053 C CA . THR B 1 184 ? -4.004 -24.312 8.438 1 96.75 184 THR B CA 1
ATOM 3054 C C . THR B 1 184 ? -4.168 -22.859 8 1 96.75 184 THR B C 1
ATOM 3056 O O . THR B 1 184 ? -5.281 -22.328 7.98 1 96.75 184 THR B O 1
ATOM 3059 N N . VAL B 1 185 ? -3.059 -22.281 7.645 1 96.56 185 VAL B N 1
ATOM 3060 C CA . VAL B 1 185 ? -3.074 -20.891 7.211 1 96.56 185 VAL B CA 1
ATOM 3061 C C . VAL B 1 185 ? -3.934 -20.75 5.957 1 96.56 185 VAL B C 1
ATOM 3063 O O . VAL B 1 185 ? -4.68 -19.781 5.812 1 96.56 185 VAL B O 1
ATOM 3066 N N . SER B 1 186 ? -3.785 -21.703 5.086 1 97.94 186 SER B N 1
ATOM 3067 C CA . SER B 1 186 ? -4.594 -21.703 3.869 1 97.94 186 SER B CA 1
ATOM 3068 C C . SER B 1 186 ? -6.082 -21.688 4.195 1 97.94 186 SER B C 1
ATOM 3070 O O . SER B 1 186 ? -6.828 -20.859 3.65 1 97.94 186 SER B O 1
ATOM 3072 N N . ARG B 1 187 ? -6.52 -22.5 5.109 1 97.44 187 ARG B N 1
ATOM 3073 C CA . ARG B 1 187 ? -7.926 -22.578 5.496 1 97.44 187 ARG B CA 1
ATOM 3074 C C . ARG B 1 187 ? -8.391 -21.266 6.109 1 97.44 187 ARG B C 1
ATOM 3076 O O . ARG B 1 187 ? -9.492 -20.797 5.812 1 97.44 187 ARG B O 1
ATOM 3083 N N . GLU B 1 188 ? -7.586 -20.75 6.902 1 96.38 188 GLU B N 1
ATOM 3084 C CA . GLU B 1 188 ? -7.922 -19.484 7.543 1 96.38 188 GLU B CA 1
ATOM 3085 C C . GLU B 1 188 ? -8.008 -18.359 6.52 1 96.38 188 GLU B C 1
ATOM 3087 O O . GLU B 1 188 ? -8.883 -17.484 6.613 1 96.38 188 GLU B O 1
ATOM 3092 N N . ALA B 1 189 ? -7.102 -18.375 5.562 1 97.44 189 ALA B N 1
ATOM 3093 C CA . ALA B 1 189 ? -7.094 -17.359 4.508 1 97.44 189 ALA B CA 1
ATOM 3094 C C . ALA B 1 189 ? -8.352 -17.453 3.648 1 97.44 189 ALA B C 1
ATOM 3096 O O . ALA B 1 189 ? -8.867 -16.438 3.17 1 97.44 189 ALA B O 1
ATOM 3097 N N . LEU B 1 190 ? -8.828 -18.688 3.447 1 98.12 190 LEU B N 1
ATOM 3098 C CA . LEU B 1 190 ? -10.047 -18.875 2.68 1 98.12 190 LEU B CA 1
ATOM 3099 C C . LEU B 1 190 ? -11.25 -18.281 3.41 1 98.12 190 LEU B C 1
ATOM 3101 O O . LEU B 1 190 ? -12.125 -17.672 2.785 1 98.12 190 LEU B O 1
ATOM 3105 N N . VAL B 1 191 ? -11.242 -18.406 4.707 1 97.06 191 VAL B N 1
ATOM 3106 C CA . VAL B 1 191 ? -12.289 -17.797 5.516 1 97.06 191 VAL B CA 1
ATOM 3107 C C . VAL B 1 191 ? -12.211 -16.266 5.402 1 97.06 191 VAL B C 1
ATOM 3109 O O . VAL B 1 191 ? -13.227 -15.594 5.266 1 97.06 191 VAL B O 1
ATOM 3112 N N . LEU B 1 192 ? -11.008 -15.766 5.418 1 96.81 192 LEU B N 1
ATOM 3113 C CA . LEU B 1 192 ? -10.797 -14.336 5.27 1 96.81 192 LEU B CA 1
ATOM 3114 C C . LEU B 1 192 ? -11.328 -13.844 3.928 1 96.81 192 LEU B C 1
ATOM 3116 O O . LEU B 1 192 ? -11.977 -12.797 3.855 1 96.81 192 LEU B O 1
ATOM 3120 N N . LEU B 1 193 ? -11.07 -14.594 2.865 1 97.62 193 LEU B N 1
ATOM 3121 C CA . LEU B 1 193 ? -11.555 -14.234 1.537 1 97.62 193 LEU B CA 1
ATOM 3122 C C . LEU B 1 193 ? -13.078 -14.172 1.51 1 97.62 193 LEU B C 1
ATOM 3124 O O . LEU B 1 193 ? -13.656 -13.297 0.869 1 97.62 193 LEU B O 1
ATOM 3128 N N . ASP B 1 194 ? -13.703 -15.117 2.227 1 97.31 194 ASP B N 1
ATOM 3129 C CA . ASP B 1 194 ? -15.164 -15.109 2.316 1 97.31 194 ASP B CA 1
ATOM 3130 C C . ASP B 1 194 ? -15.664 -13.828 2.988 1 97.31 194 ASP B C 1
ATOM 3132 O O . ASP B 1 194 ? -16.625 -13.219 2.527 1 97.31 194 ASP B O 1
ATOM 3136 N N . GLU B 1 195 ? -15 -13.477 4.031 1 96.81 195 GLU B N 1
ATOM 3137 C CA . GLU B 1 195 ? -15.375 -12.258 4.746 1 96.81 195 GLU B CA 1
ATOM 3138 C 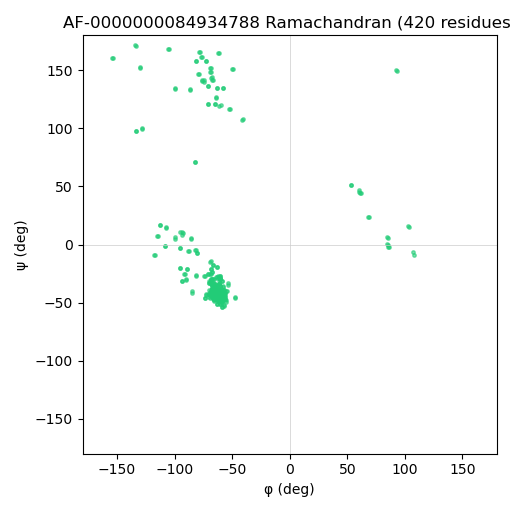C . GLU B 1 195 ? -15.164 -11.023 3.881 1 96.81 195 GLU B C 1
ATOM 3140 O O . GLU B 1 195 ? -15.977 -10.102 3.895 1 96.81 195 GLU B O 1
ATOM 3145 N N . ILE B 1 196 ? -14.062 -10.969 3.146 1 97.19 196 ILE B N 1
ATOM 3146 C CA . ILE B 1 196 ? -13.773 -9.859 2.242 1 97.19 196 ILE B CA 1
ATOM 3147 C C . ILE B 1 196 ? -14.891 -9.734 1.209 1 97.19 196 ILE B C 1
ATOM 3149 O O . ILE B 1 196 ? -15.406 -8.633 0.971 1 97.19 196 ILE B O 1
ATOM 3153 N N . GLU B 1 197 ? -15.195 -10.852 0.637 1 97.25 197 GLU B N 1
ATOM 3154 C CA . GLU B 1 197 ? -16.234 -10.844 -0.379 1 97.25 197 GLU B CA 1
ATOM 3155 C C . GLU B 1 197 ? -17.547 -10.289 0.177 1 97.25 197 GLU B C 1
ATOM 3157 O O . GLU B 1 197 ? -18.234 -9.523 -0.5 1 97.25 197 GLU B O 1
ATOM 3162 N N . GLU B 1 198 ? -17.875 -10.609 1.381 1 95.56 198 GLU B N 1
ATOM 3163 C CA . GLU B 1 198 ? -19.109 -10.148 2.02 1 95.56 198 GLU B CA 1
ATOM 3164 C C . GLU B 1 198 ? -19.062 -8.648 2.287 1 95.56 198 GLU B C 1
ATOM 3166 O O . GLU B 1 198 ? -20.109 -8.016 2.439 1 95.56 198 GLU B O 1
ATOM 3171 N N . LEU B 1 199 ? -17.906 -8.094 2.33 1 95.56 199 LEU B N 1
ATOM 3172 C CA . LEU B 1 199 ? -17.734 -6.68 2.66 1 95.56 199 LEU B CA 1
ATOM 3173 C C . LEU B 1 199 ? -17.797 -5.816 1.406 1 95.56 199 LEU B C 1
ATOM 3175 O O . LEU B 1 199 ? -18 -4.602 1.493 1 95.56 199 LEU B O 1
ATOM 3179 N N . LEU B 1 200 ? -17.562 -6.422 0.243 1 96.06 200 LEU B N 1
ATOM 3180 C CA . LEU B 1 200 ? -17.5 -5.66 -1 1 96.06 200 LEU B CA 1
ATOM 3181 C C . LEU B 1 200 ? -18.875 -5.109 -1.364 1 96.06 200 LEU B C 1
ATOM 3183 O O . LEU B 1 200 ? -19.891 -5.762 -1.122 1 96.06 200 LEU B O 1
ATOM 3187 N N . GLY B 1 201 ? -18.906 -3.912 -1.915 1 96 201 GLY B N 1
ATOM 3188 C CA . GLY B 1 201 ? -20.141 -3.33 -2.428 1 96 201 GLY B CA 1
ATOM 3189 C C . GLY B 1 201 ? -20.609 -3.977 -3.715 1 96 201 GLY B C 1
ATOM 3190 O O . GLY B 1 201 ? -19.812 -4.578 -4.445 1 96 201 GLY B O 1
ATOM 3191 N N . GLU B 1 202 ? -21.844 -3.84 -3.967 1 95.81 202 GLU B N 1
ATOM 3192 C CA . GLU B 1 202 ? -22.469 -4.461 -5.133 1 95.81 202 GLU B CA 1
ATOM 3193 C C . GLU B 1 202 ? -21.844 -3.953 -6.43 1 95.81 202 GLU B C 1
ATOM 3195 O O . GLU B 1 202 ? -21.672 -4.715 -7.383 1 95.81 202 GLU B O 1
ATOM 3200 N N . ARG B 1 203 ? -21.484 -2.744 -6.473 1 96.19 203 ARG B N 1
ATOM 3201 C CA . ARG B 1 203 ? -20.906 -2.166 -7.684 1 96.19 203 ARG B CA 1
ATOM 3202 C C . ARG B 1 203 ? -19.547 -2.783 -7.992 1 96.19 203 ARG B C 1
ATOM 3204 O O . ARG B 1 203 ? -19.172 -2.926 -9.164 1 96.19 203 ARG B O 1
ATOM 3211 N N . VAL B 1 204 ? -18.844 -3.119 -6.945 1 97.12 204 VAL B N 1
ATOM 3212 C CA . VAL B 1 204 ? -17.562 -3.795 -7.121 1 97.12 204 VAL B CA 1
ATOM 3213 C C . VAL B 1 204 ? -17.797 -5.234 -7.578 1 97.12 204 VAL B C 1
ATOM 3215 O O . VAL B 1 204 ? -17.172 -5.691 -8.547 1 97.12 204 VAL B O 1
ATOM 3218 N N . LEU B 1 205 ? -18.734 -5.887 -6.984 1 97.56 205 LEU B N 1
ATOM 3219 C CA . LEU B 1 205 ? -18.984 -7.309 -7.215 1 97.56 205 LEU B CA 1
ATOM 3220 C C . LEU B 1 205 ? -19.5 -7.547 -8.625 1 97.56 205 LEU B C 1
ATOM 3222 O O . LEU B 1 205 ? -19.312 -8.625 -9.188 1 97.56 205 LEU B O 1
ATOM 3226 N N . THR B 1 206 ? -20.094 -6.516 -9.227 1 97.38 206 THR B N 1
ATOM 3227 C CA . THR B 1 206 ? -20.75 -6.746 -10.508 1 97.38 206 THR B CA 1
ATOM 3228 C C . THR B 1 206 ? -20.047 -5.98 -11.625 1 97.38 206 THR B C 1
ATOM 3230 O O . THR B 1 206 ? -20.547 -5.922 -12.75 1 97.38 206 THR B O 1
ATOM 3233 N N . TYR B 1 207 ? -18.984 -5.41 -11.367 1 97.75 207 TYR B N 1
ATOM 3234 C CA . TYR B 1 207 ? -18.312 -4.594 -12.367 1 97.75 207 TYR B CA 1
ATOM 3235 C C . TYR B 1 207 ? -17.609 -5.465 -13.398 1 97.75 207 TYR B C 1
ATOM 3237 O O . TYR B 1 207 ? -17.047 -6.508 -13.055 1 97.75 207 TYR B O 1
ATOM 3245 N N . ALA B 1 208 ? -17.641 -5.039 -14.742 1 97.69 208 ALA B N 1
ATOM 3246 C CA . ALA B 1 208 ? -16.891 -5.621 -15.852 1 97.69 208 ALA B CA 1
ATOM 3247 C C . ALA B 1 208 ? -17.281 -7.078 -16.062 1 97.69 208 ALA B C 1
ATOM 3249 O O . ALA B 1 208 ? -16.422 -7.949 -16.188 1 97.69 208 ALA B O 1
ATOM 3250 N N . VAL B 1 209 ? -18.562 -7.344 -16.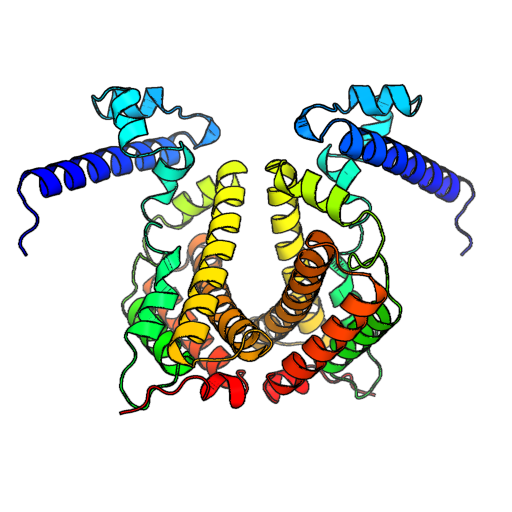031 1 97.75 209 VAL B N 1
ATOM 3251 C CA . VAL B 1 209 ? -19.047 -8.672 -16.391 1 97.75 209 VAL B CA 1
ATOM 3252 C C . VAL B 1 209 ? -18.75 -8.953 -17.859 1 97.75 209 VAL B C 1
ATOM 3254 O O . VAL B 1 209 ? -19.062 -8.133 -18.734 1 97.75 209 VAL B O 1
ATOM 3257 N N . ARG B 1 210 ? -18 -9.992 -18.062 1 95.62 210 ARG B N 1
ATOM 3258 C CA . ARG B 1 210 ? -17.656 -10.336 -19.438 1 95.62 210 ARG B CA 1
ATOM 3259 C C . ARG B 1 210 ? -18.906 -10.719 -20.219 1 95.62 210 ARG B C 1
ATOM 3261 O O . ARG B 1 210 ? -19.672 -11.602 -19.797 1 95.62 210 ARG B O 1
ATOM 3268 N N . GLU B 1 211 ? -19.062 -10.031 -21.344 1 88.56 211 GLU B N 1
ATOM 3269 C CA . GLU B 1 211 ? -20.234 -10.297 -22.172 1 88.56 211 GLU B CA 1
ATOM 3270 C C . GLU B 1 211 ? -20.016 -11.555 -23.016 1 88.56 211 GLU B C 1
ATOM 3272 O O . GLU B 1 211 ? -18.891 -11.961 -23.266 1 88.56 211 GLU B O 1
ATOM 3277 N N . GLY B 1 212 ? -21 -12.344 -23.312 1 71.25 212 GLY B N 1
ATOM 3278 C CA . GLY B 1 212 ? -21.031 -13.5 -24.203 1 71.25 212 GLY B CA 1
ATOM 3279 C C . GLY B 1 212 ? -20.797 -13.141 -25.656 1 71.25 212 GLY B C 1
ATOM 3280 O O . GLY B 1 212 ? -21 -11.992 -26.062 1 71.25 212 GLY B O 1
#

Solvent-accessible surface area (backbone atoms only — not comparable to full-atom values): 22286 Å² total; per-residue (Å²): 130,78,74,48,70,68,58,44,52,51,51,49,50,49,49,51,46,29,53,50,35,40,52,48,28,68,73,62,28,56,85,72,54,49,66,61,56,39,16,59,75,60,72,49,48,56,65,56,49,40,72,77,28,83,40,76,61,42,41,67,46,48,85,53,62,58,56,41,47,44,65,29,48,36,45,72,66,40,50,72,73,30,15,37,46,50,27,43,54,51,52,50,48,51,42,39,71,63,39,32,57,92,58,49,33,44,86,65,40,40,58,56,49,51,42,42,74,74,25,64,68,47,47,33,50,52,51,52,42,52,52,44,26,41,50,40,28,22,52,48,44,28,65,76,62,63,54,58,91,84,52,59,57,36,55,54,45,27,45,50,53,48,45,51,53,51,52,51,42,50,50,41,47,54,44,39,57,73,66,48,53,41,70,59,46,26,54,53,48,50,53,50,50,53,54,51,59,70,36,53,11,67,61,44,53,57,33,66,47,33,73,124,128,77,74,48,70,69,58,44,51,51,50,50,51,49,49,50,46,30,53,52,35,40,51,48,28,69,73,62,30,57,84,72,53,48,67,61,57,40,16,60,75,60,71,50,48,56,66,56,48,40,73,77,28,84,40,76,62,42,41,68,46,49,83,51,62,57,56,42,46,45,65,29,49,36,44,73,64,40,50,71,73,31,14,38,45,50,28,43,53,52,52,50,47,51,42,39,72,63,41,33,58,91,58,50,33,44,88,63,39,39,57,55,48,51,40,40,73,74,25,64,69,50,46,33,50,51,53,52,42,52,51,45,25,40,50,39,27,24,52,47,43,29,64,75,61,64,54,56,90,85,52,60,57,35,55,53,44,27,46,50,54,48,46,51,53,52,52,52,42,50,50,41,49,53,42,38,56,73,64,47,53,42,70,60,46,27,55,53,48,50,53,49,51,52,52,51,59,71,36,52,11,68,62,43,54,56,34,66,46,34,73,125

InterPro domains:
  IPR001647 DNA-binding HTH domain, TetR-type [PF00440] (20-61)
  IPR001647 DNA-binding HTH domain, TetR-type [PR00455] (17-30)
  IPR001647 DNA-binding HTH domain, TetR-type [PR00455] (38-61)
  IPR001647 DNA-binding HTH domain, TetR-type [PS50977] (11-71)
  IPR009057 Homedomain-like superfamily [SSF46689] (5-81)
  IPR050109 HTH-type, TetR-like transcriptional regulator [PTHR30055] (2-193)

pLDDT: mean 92.53, std 6.77, range [52.72, 98.5]

Secondary structure (DSSP, 8-state):
----HHHHHHHHHHHHHHHHHHHHHHHH-TTT--HHHHHHHHTS-HHHHHHH-SSHHHHHHGGGTTHHHHHHHHHHTPPTT--HHHHHHHHHHHHHHTT-GGGT-STTHHHHHHHHHT-HHHHHHHHHHHHHHHHHHHHHHHHHHT--TT-SHHHHHHHHHHHHHHHHHHHHHHHHHTT--HHHHHHHHHHHHHHHHHHB-HHHHTTTPPP-/----HHHHHHHHHHHHHHHHHHHHHHHH-TTT--HHHHHHHHTS-HHHHHHH-SSHHHHHHGGGTTHHHHHHHHHHTPPTT--HHHHHHHHHHHHHHTT-GGGT-STTHHHHHHHHHT-HHHHHHHHHHHHHHHHHHHHHHHHHHT--TT-SHHHHHHHHHHHHHHHHHHHHHHHHHTT--HHHHHHHHHHHHHHHHHHB-HHHHTTTPPP-

Radius of gyration: 23.44 Å; Cα contacts (8 Å, |Δi|>4): 470; chains: 2; bounding box: 56×54×58 Å

Foldseek 3Di:
DPQDPVNVVVVVLLVLLLVQLQVCCLVPALVPDDLCNSCVSSVHDSVVNCVSPVDSLCSLCVLCVCVLCVLLVQQVPDDAQAASLRSLLVVLLVCLQVLHCNLVLDPCSLSSVVRCVPDVVNVVVVVVSLVSSLVSQLVSLCVLVVDDPPDCCSNVLSVLSSVLSVVLSVQLSVCVNVPDHSNVSSVVSNVVSVVSVVVDDPCSRNHSRHHD/DPQPPVNVVVVVLLVLLLVQLQVCCLVPALVPDDLCNSCVSSVHDSVVNCVSPVDSLCSLCVLCVCVLCVLLVQQVPDDAQAASLRSLLVVLLVCLQVLHCNLVLDPCSLSSVVRCVPDVVNVVVVVVSLVSSLVSQLVSLCVLVVDDPPDCCSNVLSVLSSVLSVVLSVQLSVCVNVPDHSNVSSVVSNVVSVVSVVVDDPCSRNRSRHHD